Protein AF-A0A661QIG9-F1 (afdb_monomer_lite)

Secondary structure (DSSP, 8-state):
-GGGT--HHHHHHHHT--HHHHHHHHHHHHTS-HHHHHHHHHHHHHHHHHTTT--EEEEEEEEEETTEEEEEEEETTS-EEEEEESS--HHHHHHHHGGGGGG-GGGGGGEEEEEES-HHHHHHHHHH-TT-EEEEE--STTTTTEEEEEEEETTEEEEEEEETTTTS-GGG-SHHHH---TTTTTS-TTEEEEEES----GGGS-HHHHHHHHHHHHHHHHTGGGHHHHHHHHHHHHHTT-S-TT--HHHHHHHHHHHHHHHHHHH-GGGHHHHHHHHHHHHHHHTT---TTS-HHHHHHHHHHHHH---SS--HHHHHHHHHHHHHHHHHHHHHHHTSHHHHHHHHHHSS-------------EEEEEEE--TTTTTT-HHHHHHHHHHHHHHTTS--STHHHHHHHHHHHHHHHHGGGS-S-HHHHHHHHHSS---TTSHHHHHHHHHHTS--S-------------S--------PPTT-EEEEEEE-TTS-EEEEEEEEEEEEESSSSGGGEEEEEEEEE-TT--TT--EEEEEEEEEEGGGTTTS---------

Structure (mmCIF, N/CA/C/O backbone):
data_AF-A0A661QIG9-F1
#
_entry.id   AF-A0A661QIG9-F1
#
loop_
_atom_site.group_PDB
_atom_site.id
_atom_site.type_symbol
_atom_site.label_atom_id
_atom_site.label_alt_id
_atom_site.label_comp_id
_atom_site.label_asym_id
_atom_site.label_entity_id
_atom_site.label_seq_id
_atom_site.pdbx_PDB_ins_code
_atom_site.Cartn_x
_atom_site.Cartn_y
_atom_site.Cartn_z
_atom_site.occupancy
_atom_site.B_iso_or_equiv
_atom_site.auth_seq_id
_atom_site.auth_comp_id
_atom_site.auth_asym_id
_atom_site.auth_atom_id
_atom_site.pdbx_PDB_model_num
ATOM 1 N N . MET A 1 1 ? -35.397 -13.927 0.229 1.00 43.00 1 MET A N 1
ATOM 2 C CA . MET A 1 1 ? -34.950 -14.385 -1.111 1.00 43.00 1 MET A CA 1
ATOM 3 C C . MET A 1 1 ? -33.594 -13.806 -1.533 1.00 43.00 1 MET A C 1
ATOM 5 O O . MET A 1 1 ? -32.672 -14.593 -1.693 1.00 43.00 1 MET A O 1
ATOM 9 N N . PHE A 1 2 ? -33.398 -12.478 -1.612 1.00 46.72 2 PHE A N 1
ATOM 10 C CA . PHE A 1 2 ? -32.067 -11.880 -1.888 1.00 46.72 2 PHE A CA 1
ATOM 11 C C . PHE A 1 2 ? -30.979 -12.304 -0.884 1.00 46.72 2 PHE A C 1
ATOM 13 O O . PHE A 1 2 ? -29.844 -12.580 -1.263 1.00 46.72 2 PHE A O 1
ATOM 20 N N . ARG A 1 3 ? -31.349 -12.453 0.397 1.00 47.19 3 ARG A N 1
ATOM 21 C CA . ARG A 1 3 ? -30.471 -12.977 1.463 1.00 47.19 3 ARG A CA 1
ATOM 22 C C . ARG A 1 3 ? -29.937 -14.394 1.192 1.00 47.19 3 ARG A C 1
ATOM 24 O O . ARG A 1 3 ? -28.877 -14.739 1.695 1.00 47.19 3 ARG A O 1
ATOM 31 N N . HIS A 1 4 ? -30.625 -15.178 0.360 1.00 48.75 4 HIS A N 1
ATOM 32 C CA . HIS A 1 4 ? -30.229 -16.534 -0.037 1.00 48.75 4 HIS A CA 1
ATOM 33 C C . HIS A 1 4 ? -29.558 -16.574 -1.418 1.00 48.75 4 HIS A C 1
ATOM 35 O O . HIS A 1 4 ? -29.432 -17.638 -2.012 1.00 48.75 4 HIS A O 1
ATOM 41 N N . SER A 1 5 ? -29.110 -15.424 -1.937 1.00 50.31 5 SER A N 1
ATOM 42 C CA . SER A 1 5 ? -28.414 -15.308 -3.229 1.00 50.31 5 SER A CA 1
ATOM 43 C C . SER A 1 5 ? -29.243 -15.745 -4.446 1.00 50.31 5 SER A C 1
ATOM 45 O O . SER A 1 5 ? -28.689 -16.115 -5.480 1.00 50.31 5 SER A O 1
ATOM 47 N N . ILE A 1 6 ? -30.574 -15.679 -4.348 1.00 49.91 6 ILE A N 1
ATOM 48 C CA . ILE A 1 6 ? -31.461 -15.849 -5.504 1.00 49.91 6 ILE A CA 1
ATOM 49 C C . ILE A 1 6 ? 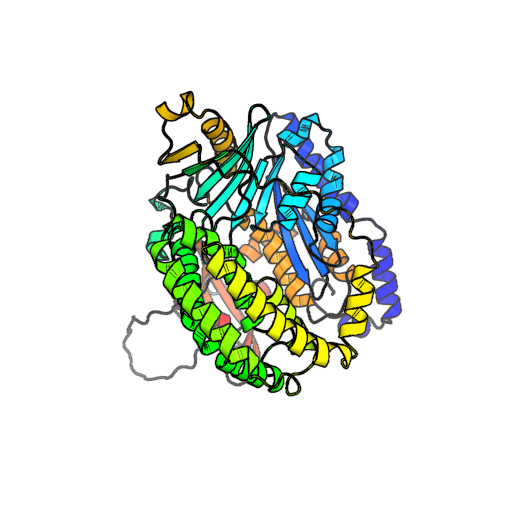-31.343 -14.585 -6.367 1.00 49.91 6 ILE A C 1
ATOM 51 O O . ILE A 1 6 ? -31.489 -13.475 -5.859 1.00 49.91 6 ILE A O 1
ATOM 55 N N . SER A 1 7 ? -31.056 -14.745 -7.660 1.00 56.81 7 SER A N 1
ATOM 56 C CA . SER A 1 7 ? -30.891 -13.621 -8.594 1.00 56.81 7 SER A CA 1
ATOM 57 C C . SER A 1 7 ? -32.185 -12.815 -8.761 1.00 56.81 7 SER A C 1
ATOM 59 O O . SER A 1 7 ? -33.271 -13.360 -8.563 1.00 56.81 7 SER A O 1
ATOM 61 N N . LYS A 1 8 ? -32.104 -11.551 -9.220 1.00 56.03 8 LYS A N 1
ATOM 62 C CA . LYS A 1 8 ? -33.297 -10.763 -9.616 1.00 56.03 8 LYS A CA 1
ATOM 63 C C . LYS A 1 8 ? -34.217 -11.573 -10.523 1.00 56.03 8 LYS A C 1
ATOM 65 O O . LYS A 1 8 ? -35.417 -11.622 -10.286 1.00 56.03 8 LYS A O 1
ATOM 70 N N . SER A 1 9 ? -33.620 -12.249 -11.511 1.00 57.47 9 SER A N 1
ATOM 71 C CA . SER A 1 9 ? -34.275 -13.184 -12.431 1.00 57.47 9 SER A CA 1
ATOM 72 C C . SER A 1 9 ? -35.039 -14.300 -11.720 1.00 57.47 9 SER A C 1
ATOM 74 O O . SER A 1 9 ? -36.144 -14.625 -12.129 1.00 57.47 9 SER A O 1
ATOM 76 N N . GLY A 1 10 ? -34.477 -14.879 -10.660 1.00 55.62 10 GLY A N 1
ATOM 77 C CA . GLY A 1 10 ? -35.162 -15.893 -9.859 1.00 55.62 10 GLY A CA 1
ATOM 78 C C . GLY A 1 10 ? -36.260 -15.306 -8.974 1.00 55.62 10 GLY A C 1
ATOM 79 O O . GLY A 1 10 ? -37.331 -15.885 -8.875 1.00 55.62 10 GLY A O 1
ATOM 80 N N . ILE A 1 11 ? -36.027 -14.142 -8.368 1.00 54.44 11 ILE A N 1
ATOM 81 C CA . ILE A 1 11 ? -36.968 -13.517 -7.428 1.00 54.44 11 ILE A CA 1
ATOM 82 C C . ILE A 1 11 ? -38.207 -13.000 -8.140 1.00 54.44 11 ILE A C 1
ATOM 84 O O . ILE A 1 11 ? -39.312 -13.279 -7.696 1.00 54.44 11 ILE A O 1
ATOM 88 N N . HIS A 1 12 ? -38.037 -12.290 -9.254 1.00 58.84 12 HIS A N 1
ATOM 89 C CA . HIS A 1 12 ? -39.178 -11.766 -9.997 1.00 58.84 12 HIS A CA 1
ATOM 90 C C . HIS A 1 12 ? -40.031 -12.914 -10.573 1.00 58.84 12 HIS A C 1
ATOM 92 O O . HIS A 1 12 ? -41.251 -12.827 -10.567 1.00 58.84 12 HIS A O 1
ATOM 98 N N . LYS A 1 13 ? -39.403 -14.030 -10.987 1.00 59.31 13 LYS A N 1
ATOM 99 C CA . LYS A 1 13 ? -40.112 -15.248 -11.418 1.00 59.31 13 LYS A CA 1
ATOM 100 C C . LYS A 1 13 ? -40.852 -15.938 -10.271 1.00 59.31 13 LYS A C 1
ATOM 102 O O . LYS A 1 13 ? -41.989 -16.339 -10.451 1.00 59.31 13 LYS A O 1
ATOM 107 N N . LEU A 1 14 ? -40.214 -16.073 -9.108 1.00 57.28 14 LEU A N 1
ATOM 108 C CA . LEU A 1 14 ? -40.800 -16.731 -7.934 1.00 57.28 14 LEU A CA 1
ATOM 109 C C . LEU A 1 14 ? -41.939 -15.928 -7.299 1.00 57.28 14 LEU A C 1
ATOM 111 O O . LEU A 1 14 ? -42.839 -16.518 -6.720 1.00 57.28 14 LEU A O 1
ATOM 115 N N . LEU A 1 15 ? -41.877 -14.600 -7.374 1.00 62.09 15 LEU A N 1
ATOM 116 C CA . LEU A 1 15 ? -42.879 -13.709 -6.790 1.00 62.09 15 LEU A CA 1
ATOM 117 C C . LEU A 1 15 ? -43.939 -13.247 -7.798 1.00 62.09 15 LEU A C 1
ATOM 119 O O . LEU A 1 15 ? -44.836 -12.510 -7.413 1.00 62.09 15 LEU A O 1
ATOM 123 N N . GLY A 1 16 ? -43.814 -13.607 -9.080 1.00 72.50 16 GLY A N 1
ATOM 124 C CA . GLY A 1 16 ? -44.724 -13.139 -10.132 1.00 72.50 16 GLY A CA 1
ATOM 125 C C . GLY A 1 16 ? -44.699 -11.622 -10.370 1.00 72.50 16 GLY A C 1
ATOM 126 O O . GLY A 1 16 ? -45.599 -11.096 -11.011 1.00 72.50 16 GLY A O 1
ATOM 127 N N . VAL A 1 17 ? -43.684 -10.908 -9.870 1.00 68.69 17 VAL A N 1
ATOM 128 C CA . VAL A 1 17 ? -43.555 -9.447 -10.016 1.00 68.69 17 VAL A CA 1
ATOM 129 C C . VAL A 1 17 ? -42.662 -9.089 -11.196 1.00 68.69 17 VAL A C 1
ATOM 131 O O . VAL A 1 17 ? -41.747 -9.836 -11.564 1.00 68.69 17 VAL A O 1
ATOM 134 N N . SER A 1 18 ? -42.860 -7.911 -11.782 1.00 75.00 18 SER A N 1
ATOM 135 C CA . SER A 1 18 ? -41.965 -7.425 -12.829 1.00 75.00 18 SER A CA 1
ATOM 136 C C . SER A 1 18 ? -40.580 -7.071 -12.262 1.00 75.00 18 SER A C 1
ATOM 138 O O . SER A 1 18 ? -40.403 -6.679 -11.103 1.00 75.00 18 SER A O 1
ATOM 140 N N . ARG A 1 19 ? -39.543 -7.150 -13.109 1.00 64.94 19 ARG A N 1
ATOM 141 C CA . ARG A 1 19 ? -38.186 -6.691 -12.741 1.00 64.94 19 ARG A CA 1
ATOM 142 C C . ARG A 1 19 ? -38.157 -5.207 -12.371 1.00 64.94 19 ARG A C 1
ATOM 144 O O . ARG A 1 19 ? -37.311 -4.796 -11.576 1.00 64.94 19 ARG A O 1
ATOM 151 N N . TRP A 1 20 ? -39.046 -4.414 -12.966 1.00 71.56 20 TRP A N 1
ATOM 152 C CA . TRP A 1 20 ? -39.152 -2.983 -12.717 1.00 71.56 20 TRP A CA 1
ATOM 153 C C . TRP A 1 20 ? -39.748 -2.695 -11.335 1.00 71.56 20 TRP A C 1
ATOM 155 O O . TRP A 1 20 ? -39.158 -1.922 -10.583 1.00 71.56 20 TRP A O 1
ATOM 165 N N . GLU A 1 21 ? -40.822 -3.385 -10.943 1.00 69.31 21 GLU A N 1
ATOM 166 C CA . GLU A 1 21 ? -41.410 -3.271 -9.599 1.00 69.31 21 GLU A CA 1
ATOM 167 C C . GLU A 1 21 ? -40.427 -3.703 -8.515 1.00 69.31 21 GLU A C 1
ATOM 169 O O . GLU A 1 21 ? -40.241 -2.990 -7.527 1.00 69.31 21 GLU A O 1
ATOM 174 N N . LEU A 1 22 ? -39.715 -4.813 -8.739 1.00 63.97 22 LEU A N 1
ATOM 175 C CA . LEU A 1 22 ? -38.672 -5.282 -7.829 1.00 63.97 22 LEU A CA 1
ATOM 176 C C . LEU A 1 22 ? -37.559 -4.235 -7.661 1.00 63.97 22 LEU A C 1
ATOM 178 O O . LEU A 1 22 ? -37.091 -3.987 -6.550 1.00 63.97 22 LEU A O 1
ATOM 182 N N . LYS A 1 23 ? -37.151 -3.577 -8.753 1.00 66.00 23 LYS A N 1
ATOM 183 C CA . LYS A 1 23 ? -36.158 -2.493 -8.723 1.00 66.00 23 LYS A CA 1
ATOM 184 C C . LYS A 1 23 ? -36.689 -1.250 -8.000 1.00 66.00 23 LYS A C 1
ATOM 186 O O . LYS A 1 23 ? -35.959 -0.662 -7.205 1.00 66.00 23 LYS A O 1
ATOM 191 N N . ARG A 1 24 ? -37.945 -0.859 -8.240 1.00 67.75 24 ARG A N 1
ATOM 192 C CA . ARG A 1 24 ? -38.603 0.278 -7.573 1.00 67.75 24 ARG A CA 1
ATOM 193 C C . ARG A 1 24 ? -38.705 0.052 -6.063 1.00 67.75 24 ARG A C 1
ATOM 195 O O . ARG A 1 24 ? -38.361 0.945 -5.295 1.00 67.75 24 ARG A O 1
ATOM 202 N N . PHE A 1 25 ? -39.083 -1.156 -5.646 1.00 67.25 25 PHE A N 1
ATOM 203 C CA . PHE A 1 25 ? -39.135 -1.564 -4.241 1.00 67.25 25 PHE A CA 1
ATOM 204 C C . PHE A 1 25 ? -37.760 -1.477 -3.561 1.00 67.25 25 PHE A C 1
ATOM 206 O O . PHE A 1 25 ? -37.626 -0.843 -2.515 1.00 67.25 25 PHE A O 1
ATOM 213 N N . LEU A 1 26 ? -36.714 -2.037 -4.182 1.00 61.88 26 LEU A N 1
ATOM 214 C CA . LEU A 1 26 ? -35.347 -1.966 -3.649 1.00 61.88 26 LEU A CA 1
ATOM 215 C C . LEU A 1 26 ? -34.849 -0.517 -3.511 1.00 61.88 26 LEU A C 1
ATOM 217 O O . LEU A 1 26 ? -34.222 -0.178 -2.508 1.00 61.88 26 LEU A O 1
ATOM 221 N N . ARG A 1 27 ? -35.173 0.354 -4.477 1.00 61.28 27 ARG A N 1
ATOM 222 C CA . ARG A 1 27 ? -34.855 1.790 -4.409 1.00 61.28 27 ARG A CA 1
ATOM 223 C C . ARG A 1 27 ? -35.575 2.505 -3.266 1.00 61.28 27 ARG A C 1
ATOM 225 O O . ARG A 1 27 ? -34.949 3.314 -2.589 1.00 61.28 27 ARG A O 1
ATOM 232 N N . GLY A 1 28 ? -36.845 2.185 -3.016 1.00 59.16 28 GLY A N 1
ATOM 233 C CA . GLY A 1 28 ? -37.609 2.756 -1.899 1.00 59.16 28 GLY A CA 1
ATOM 234 C C . GLY A 1 28 ? -37.033 2.396 -0.524 1.00 59.16 28 GLY A C 1
ATOM 235 O O . GLY A 1 28 ? -37.058 3.210 0.394 1.00 59.16 28 GLY A O 1
ATOM 236 N N . ILE A 1 29 ? -36.435 1.208 -0.383 1.00 54.78 29 ILE A N 1
ATOM 237 C CA . ILE A 1 29 ? -35.739 0.802 0.850 1.00 54.78 29 ILE A CA 1
ATOM 238 C C . ILE A 1 29 ? -34.394 1.522 0.989 1.00 54.78 29 ILE A C 1
ATOM 240 O O . ILE A 1 29 ? -34.042 1.957 2.084 1.00 54.78 29 ILE A O 1
ATOM 244 N N . TYR A 1 30 ? -33.663 1.692 -0.116 1.00 53.19 30 TYR A N 1
ATOM 245 C CA . TYR A 1 30 ? -32.381 2.400 -0.142 1.00 53.19 30 TYR A CA 1
ATOM 246 C C . TYR A 1 30 ? -32.496 3.873 0.292 1.00 53.19 30 TYR A C 1
ATOM 248 O O . TYR A 1 30 ? -31.574 4.407 0.905 1.00 53.19 30 TYR A O 1
ATOM 256 N N . GLN A 1 31 ? -33.645 4.518 0.051 1.00 47.72 31 GLN A N 1
ATOM 257 C CA . GLN A 1 31 ? -33.903 5.896 0.491 1.00 47.72 31 GLN A CA 1
ATOM 258 C C . GLN A 1 31 ? -33.915 6.066 2.025 1.00 47.72 31 GLN A C 1
ATOM 260 O O . GLN A 1 31 ? -33.670 7.169 2.515 1.00 47.72 31 GLN A O 1
ATOM 265 N N . LYS A 1 32 ? -34.102 4.995 2.813 1.00 51.22 32 LYS A N 1
ATOM 266 C CA . LYS A 1 32 ? -33.942 5.030 4.279 1.00 51.22 32 LYS A CA 1
ATOM 267 C C . LYS A 1 32 ? -32.466 4.846 4.651 1.00 51.22 32 LYS A C 1
ATOM 269 O O . LYS A 1 32 ? -32.061 3.753 5.021 1.00 51.22 32 LYS A O 1
ATOM 274 N N . ASN A 1 33 ? -31.686 5.923 4.522 1.00 68.62 33 ASN A N 1
ATOM 275 C CA . ASN A 1 33 ? -30.217 6.033 4.612 1.00 68.62 33 ASN A CA 1
ATOM 276 C C . ASN A 1 33 ? -29.530 5.092 5.649 1.00 68.62 33 ASN A C 1
ATOM 278 O O . ASN A 1 33 ? -29.253 5.502 6.784 1.00 68.62 33 ASN A O 1
ATOM 282 N N . PRO A 1 34 ? -29.206 3.833 5.279 1.00 66.88 34 PRO A N 1
ATOM 283 C CA . PRO A 1 34 ? -28.671 2.833 6.208 1.00 66.88 34 PRO A CA 1
ATOM 284 C C . PRO A 1 34 ? -27.272 3.223 6.680 1.00 66.88 34 PRO A C 1
ATOM 286 O O . PRO A 1 34 ? -26.912 3.026 7.838 1.00 66.88 34 PRO A O 1
ATOM 289 N N . GLN A 1 35 ? -26.512 3.855 5.786 1.00 71.75 35 GLN A N 1
ATOM 290 C CA . GLN A 1 35 ? -25.168 4.350 6.031 1.00 71.75 35 GLN A CA 1
ATOM 291 C C . GLN A 1 35 ? -25.153 5.409 7.139 1.00 71.75 35 GLN A C 1
ATOM 293 O O . GLN A 1 35 ? -24.354 5.308 8.064 1.00 71.75 35 GLN A O 1
ATOM 298 N N . ALA A 1 36 ? -26.074 6.380 7.120 1.00 79.31 36 ALA A N 1
ATOM 299 C CA . ALA A 1 36 ? -26.178 7.368 8.197 1.00 79.31 36 ALA A CA 1
ATOM 300 C C . ALA A 1 36 ? -26.477 6.713 9.558 1.00 79.31 36 ALA A C 1
ATOM 302 O O . ALA A 1 36 ? -25.881 7.089 10.570 1.00 79.31 36 ALA A O 1
ATOM 303 N N . LYS A 1 37 ? -27.344 5.688 9.591 1.00 77.69 37 LYS A N 1
ATOM 304 C CA . LYS A 1 37 ? -27.629 4.917 10.815 1.00 77.69 37 LYS A CA 1
ATOM 305 C C . LYS A 1 37 ? -26.385 4.163 11.308 1.00 77.69 37 LYS A C 1
ATOM 307 O O . LYS A 1 37 ? -26.087 4.210 12.501 1.00 77.69 37 LYS A O 1
ATOM 312 N N . MET A 1 38 ? -25.644 3.509 10.409 1.00 78.06 38 MET A N 1
ATOM 313 C CA . MET A 1 38 ? -24.387 2.812 10.728 1.00 78.06 38 MET A CA 1
ATOM 314 C C . MET A 1 38 ? -23.326 3.780 11.262 1.00 78.06 38 MET A C 1
ATOM 316 O O . MET A 1 38 ? -22.736 3.532 12.312 1.00 78.06 38 MET A O 1
ATOM 320 N N . ASN A 1 39 ? -23.154 4.925 10.603 1.00 84.94 39 ASN A N 1
ATOM 321 C CA . ASN A 1 39 ? -22.232 5.977 11.024 1.00 84.94 39 ASN A CA 1
ATOM 322 C C . ASN A 1 39 ? -22.581 6.511 12.412 1.00 84.94 39 ASN A C 1
ATOM 324 O O . ASN A 1 39 ? -21.701 6.629 13.259 1.00 84.94 39 ASN A O 1
ATOM 328 N N . LYS A 1 40 ? -23.867 6.767 12.687 1.00 86.56 40 LYS A N 1
ATOM 329 C CA . LYS A 1 40 ? -24.326 7.205 14.013 1.00 86.56 40 LYS A CA 1
ATOM 330 C C . LYS A 1 40 ? -24.008 6.168 15.096 1.00 86.56 40 LYS A C 1
ATOM 332 O O . LYS A 1 40 ? -23.587 6.552 16.186 1.00 86.56 40 LYS A O 1
ATOM 337 N N . LYS A 1 41 ? -24.169 4.867 14.805 1.00 83.06 41 LYS A N 1
ATOM 338 C CA . LYS A 1 41 ? -23.777 3.784 15.726 1.00 83.06 41 LYS A CA 1
ATOM 339 C C . LYS A 1 41 ? -22.266 3.788 15.980 1.00 83.06 41 LYS A C 1
ATOM 341 O O . LYS A 1 41 ? -21.870 3.784 17.142 1.00 83.06 41 LYS A O 1
ATOM 346 N N . ILE A 1 42 ? -21.442 3.866 14.929 1.00 86.12 42 ILE A N 1
ATOM 347 C CA . ILE A 1 42 ? -19.981 3.973 15.071 1.00 86.12 42 ILE A CA 1
ATOM 348 C C . ILE A 1 42 ? -19.612 5.172 15.944 1.00 86.12 42 ILE A C 1
ATOM 350 O O . ILE A 1 42 ? -18.905 5.008 16.931 1.00 86.12 42 ILE A O 1
ATOM 354 N N . LEU A 1 43 ? -20.126 6.363 15.630 1.00 91.12 43 LEU A N 1
ATOM 355 C CA . LEU A 1 43 ? -19.813 7.579 16.380 1.00 91.12 43 LEU A CA 1
ATOM 356 C C . LEU A 1 43 ? -20.186 7.452 17.860 1.00 91.12 43 LEU A C 1
ATOM 358 O O . LEU A 1 43 ? -19.431 7.909 18.712 1.00 91.12 43 LEU A O 1
ATOM 362 N N . LYS A 1 44 ? -21.313 6.803 18.181 1.00 89.56 44 LYS A N 1
ATOM 363 C CA . LYS A 1 44 ? -21.711 6.540 19.571 1.00 89.56 44 LYS A CA 1
ATOM 364 C C . LYS A 1 44 ? -20.694 5.649 20.295 1.00 89.56 44 LYS A C 1
ATOM 366 O O . LYS A 1 44 ? -20.325 5.965 21.424 1.00 89.56 44 LYS A O 1
ATOM 371 N N . VAL A 1 45 ? -20.232 4.573 19.654 1.00 87.56 45 VAL A N 1
ATOM 372 C CA . VAL A 1 45 ? -19.213 3.672 20.224 1.00 87.56 45 VAL A CA 1
ATOM 373 C C . VAL A 1 45 ? -17.896 4.416 20.432 1.00 87.56 45 VAL A C 1
ATOM 375 O O . VAL A 1 45 ? -17.357 4.397 21.535 1.00 87.56 45 VAL A O 1
ATOM 378 N N . ILE A 1 46 ? -17.424 5.138 19.413 1.00 91.12 46 ILE A N 1
ATOM 379 C CA . ILE A 1 46 ? -16.181 5.915 19.481 1.00 91.12 46 ILE A CA 1
ATOM 380 C C . ILE A 1 46 ? -16.234 6.919 20.636 1.00 91.12 46 ILE A C 1
ATOM 382 O O . ILE A 1 46 ? -15.356 6.903 21.497 1.00 91.12 46 ILE A O 1
ATOM 386 N N . LYS A 1 47 ? -17.294 7.736 20.708 1.00 90.88 47 LYS A N 1
ATOM 387 C CA . LYS A 1 47 ? -17.475 8.724 21.782 1.00 90.88 47 LYS A CA 1
ATOM 388 C C . LYS A 1 47 ? -17.483 8.072 23.164 1.00 90.88 47 LYS A C 1
ATOM 390 O O . LYS A 1 47 ? -16.861 8.594 24.081 1.00 90.88 47 LYS A O 1
ATOM 395 N N . SER A 1 48 ? -18.126 6.911 23.305 1.00 90.12 48 SER A N 1
ATOM 396 C CA . SER A 1 48 ? -18.155 6.170 24.572 1.00 90.12 48 SER A CA 1
ATOM 397 C C . SER A 1 48 ? -16.793 5.606 24.989 1.00 90.12 48 SER A C 1
ATOM 399 O O . SER A 1 48 ? -16.557 5.440 26.185 1.00 90.12 48 SER A O 1
ATOM 401 N N . ILE A 1 49 ? -15.925 5.242 24.043 1.00 88.75 49 ILE A N 1
ATOM 402 C CA . ILE A 1 49 ? -14.570 4.763 24.349 1.00 88.75 49 ILE A CA 1
ATOM 403 C C . ILE A 1 49 ? -13.676 5.957 24.704 1.00 88.75 49 ILE A C 1
ATOM 405 O O . ILE A 1 49 ? -12.964 5.927 25.709 1.00 88.75 49 ILE A O 1
ATOM 409 N N . MET A 1 50 ? -13.760 7.029 23.918 1.00 90.06 50 MET A N 1
ATOM 410 C CA . MET A 1 50 ? -12.934 8.225 24.080 1.00 90.06 50 MET A CA 1
ATOM 411 C C . MET A 1 50 ? -13.258 9.024 25.342 1.00 90.06 50 MET A C 1
ATOM 413 O O . MET A 1 50 ? -12.333 9.564 25.951 1.00 90.06 50 MET A O 1
ATOM 417 N N . SER A 1 51 ? -14.522 9.052 25.785 1.00 89.25 51 SER A N 1
ATOM 418 C CA . SER A 1 51 ? -14.913 9.693 27.050 1.00 89.25 51 SER A CA 1
ATOM 419 C C . SER A 1 51 ? -14.240 9.066 28.274 1.00 89.25 51 SER A C 1
ATOM 421 O O . SER A 1 51 ? -14.152 9.696 29.320 1.00 89.25 51 SER A O 1
ATOM 423 N N . ARG A 1 52 ? -13.713 7.842 28.140 1.00 89.25 52 ARG A N 1
ATOM 424 C CA . ARG A 1 52 ? -12.953 7.131 29.178 1.00 89.25 52 ARG A CA 1
ATOM 425 C C . ARG A 1 52 ? -11.439 7.323 29.054 1.00 89.25 52 ARG A C 1
ATOM 427 O O . ARG A 1 52 ? -10.686 6.545 29.631 1.00 89.25 52 ARG A O 1
ATOM 434 N N . GLY A 1 53 ? -10.975 8.271 28.239 1.00 87.94 53 GLY A N 1
ATOM 435 C CA . GLY A 1 53 ? -9.541 8.502 28.049 1.00 87.94 53 GLY A CA 1
ATOM 436 C C . GLY A 1 53 ? -8.843 7.507 27.112 1.00 87.94 53 GLY A C 1
ATOM 437 O O . GLY A 1 53 ? -7.617 7.501 27.046 1.00 87.94 53 GLY A O 1
ATOM 438 N N . LYS A 1 54 ? -9.582 6.627 26.421 1.00 91.00 54 LYS A N 1
ATOM 439 C CA . LYS A 1 54 ? -9.003 5.494 25.677 1.00 91.00 54 LYS A CA 1
ATOM 440 C C . LYS A 1 54 ? -8.822 5.790 24.185 1.00 91.00 54 LYS A C 1
ATOM 442 O O . LYS A 1 54 ? -9.589 6.547 23.592 1.00 91.00 54 LYS A O 1
ATOM 447 N N . TYR A 1 55 ? -7.832 5.127 23.586 1.00 92.62 55 TYR A N 1
ATOM 448 C CA . TYR A 1 55 ? -7.629 5.087 22.137 1.00 92.62 55 TYR A CA 1
ATOM 449 C C . TYR A 1 55 ? -8.673 4.200 21.457 1.00 92.62 55 TYR A C 1
ATOM 451 O O . TYR A 1 55 ? -9.190 3.244 22.044 1.00 92.62 55 TYR A O 1
ATOM 459 N N . VAL A 1 56 ? -8.936 4.495 20.189 1.00 92.50 56 VAL A N 1
ATOM 460 C CA . VAL A 1 56 ? -9.908 3.783 19.363 1.00 92.50 56 VAL A CA 1
ATOM 461 C C . VAL A 1 56 ? -9.220 3.259 18.112 1.00 92.50 56 VAL A C 1
ATOM 463 O O . VAL A 1 56 ? -8.680 4.033 17.327 1.00 92.50 56 VAL A O 1
ATOM 466 N N . LEU A 1 57 ? -9.283 1.947 17.907 1.00 92.50 57 LEU A N 1
ATOM 467 C CA . LEU A 1 57 ? -8.783 1.281 16.713 1.00 92.50 57 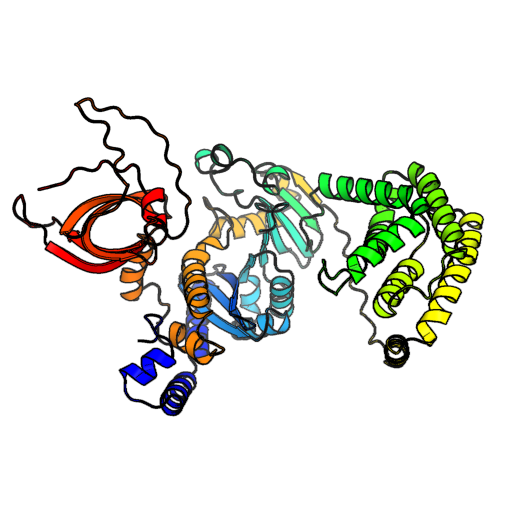LEU A CA 1
ATOM 468 C C . LEU A 1 57 ? -9.881 1.248 15.642 1.00 92.50 57 LEU A C 1
ATOM 470 O O . LEU A 1 57 ? -10.920 0.609 15.817 1.00 92.50 57 LEU A O 1
ATOM 474 N N . VAL A 1 58 ? -9.630 1.913 14.518 1.00 93.69 58 VAL A N 1
ATOM 475 C CA . VAL A 1 58 ? -10.499 1.967 13.342 1.00 93.69 58 VAL A CA 1
ATOM 476 C C . VAL A 1 58 ? -9.853 1.171 12.214 1.00 93.69 58 VAL A C 1
ATOM 478 O O . VAL A 1 58 ? -8.908 1.621 11.569 1.00 93.69 58 VAL A O 1
ATOM 481 N N . ALA A 1 59 ? -10.366 -0.023 11.949 1.00 91.69 59 ALA A N 1
ATOM 482 C CA . ALA A 1 59 ? -9.900 -0.835 10.839 1.00 91.69 59 ALA A CA 1
ATOM 483 C C . ALA A 1 59 ? -10.599 -0.430 9.535 1.00 91.69 59 ALA A C 1
ATOM 485 O O . ALA A 1 59 ? -11.828 -0.304 9.502 1.00 91.69 59 ALA A O 1
ATOM 486 N N . VAL A 1 60 ? -9.820 -0.265 8.467 1.00 91.69 60 VAL A N 1
ATOM 487 C CA . VAL A 1 60 ? -10.289 0.096 7.128 1.00 91.69 60 VAL A CA 1
ATOM 488 C C . VAL A 1 60 ? -9.780 -0.931 6.126 1.00 91.69 60 VAL A C 1
ATOM 490 O O . VAL A 1 60 ? -8.581 -1.178 6.031 1.00 91.69 60 VAL A O 1
ATOM 493 N N . ASP A 1 61 ? -10.698 -1.504 5.358 1.00 87.06 61 ASP A N 1
ATOM 494 C CA . ASP A 1 61 ? -10.400 -2.484 4.313 1.00 87.06 61 ASP A CA 1
ATOM 495 C C . ASP A 1 61 ? -11.276 -2.209 3.090 1.00 87.06 61 ASP A C 1
ATOM 497 O O . ASP A 1 61 ? -12.343 -1.594 3.189 1.00 87.06 61 ASP A O 1
ATOM 501 N N . THR A 1 62 ? -10.849 -2.694 1.932 1.00 84.31 62 THR A N 1
ATOM 502 C CA . THR A 1 62 ? -11.611 -2.595 0.696 1.00 84.31 62 THR A CA 1
ATOM 503 C C . THR A 1 62 ? -11.767 -3.964 0.056 1.00 84.31 62 THR A C 1
ATOM 505 O O . THR A 1 62 ? -10.824 -4.735 -0.106 1.00 84.31 62 THR A O 1
ATOM 508 N N . THR A 1 63 ? -12.973 -4.255 -0.421 1.00 78.62 63 THR A N 1
ATOM 509 C CA . THR A 1 63 ? -13.203 -5.369 -1.342 1.00 78.62 63 THR A CA 1
ATOM 510 C C . THR A 1 63 ? -13.854 -4.911 -2.636 1.00 78.62 63 THR A C 1
ATOM 512 O O . THR A 1 63 ? -14.336 -3.789 -2.740 1.00 78.62 63 THR A O 1
ATOM 515 N N . PHE A 1 64 ? -13.849 -5.773 -3.652 1.00 75.12 64 PHE A N 1
ATOM 516 C CA . PHE A 1 64 ? -14.252 -5.413 -5.005 1.00 75.12 64 PHE A CA 1
ATOM 517 C C . PHE A 1 64 ? -15.322 -6.345 -5.564 1.00 75.12 64 PHE A C 1
ATOM 519 O O . PHE A 1 64 ? -15.237 -7.581 -5.484 1.00 75.12 64 PHE A O 1
ATOM 526 N N . PHE A 1 65 ? -16.291 -5.704 -6.209 1.00 66.06 65 PHE A N 1
ATOM 527 C CA . PHE A 1 65 ? -17.415 -6.292 -6.904 1.00 66.06 65 PHE A CA 1
ATOM 528 C C . PHE A 1 65 ? -17.539 -5.738 -8.324 1.00 66.06 65 PHE A C 1
ATOM 530 O O . PHE A 1 65 ? -18.023 -4.624 -8.518 1.00 66.06 65 PHE A O 1
ATOM 537 N N . GLY A 1 66 ? -17.115 -6.494 -9.337 1.00 68.31 66 GLY A N 1
ATOM 538 C CA . GLY A 1 66 ? -17.054 -5.947 -10.693 1.00 68.31 66 GLY A CA 1
ATOM 539 C C . GLY A 1 66 ? -16.151 -4.711 -10.714 1.00 68.31 66 GLY A C 1
ATOM 540 O O . GLY A 1 66 ? -14.950 -4.833 -10.492 1.00 68.31 66 GLY A O 1
ATOM 541 N N . ARG A 1 67 ? -16.731 -3.528 -10.951 1.00 67.94 67 ARG A N 1
ATOM 542 C CA . ARG A 1 67 ? -16.017 -2.241 -10.865 1.00 67.94 67 ARG A CA 1
ATOM 543 C C . ARG A 1 67 ? -16.182 -1.540 -9.513 1.00 67.94 67 ARG A C 1
ATOM 545 O O . ARG A 1 67 ? -15.344 -0.721 -9.178 1.00 67.94 67 ARG A O 1
ATOM 552 N N . THR A 1 68 ? -17.192 -1.883 -8.720 1.00 71.00 68 THR A N 1
ATOM 553 C CA . THR A 1 68 ? -17.497 -1.211 -7.453 1.00 71.00 68 THR A CA 1
ATOM 554 C C . THR A 1 68 ? -16.541 -1.664 -6.346 1.00 71.00 68 THR A C 1
ATOM 556 O O . THR A 1 68 ? -16.368 -2.858 -6.091 1.00 71.00 68 THR A O 1
ATOM 559 N N . ALA A 1 69 ? -15.934 -0.701 -5.663 1.00 80.38 69 ALA A N 1
ATOM 560 C CA . ALA A 1 69 ? -15.242 -0.868 -4.398 1.00 80.38 69 ALA A CA 1
ATOM 561 C C . ALA A 1 69 ? -16.236 -0.781 -3.232 1.00 80.38 69 ALA A C 1
ATOM 563 O O . ALA A 1 69 ? -17.060 0.130 -3.159 1.00 80.38 69 ALA A O 1
ATOM 564 N N . VAL A 1 70 ? -16.124 -1.725 -2.308 1.00 79.81 70 VAL A N 1
ATOM 565 C CA . VAL A 1 70 ? -16.835 -1.758 -1.034 1.00 79.81 70 VAL A CA 1
ATOM 566 C C . VAL A 1 70 ? -15.811 -1.444 0.048 1.00 79.81 70 VAL A C 1
ATOM 568 O O . VAL A 1 70 ? -14.970 -2.286 0.359 1.00 79.81 70 VAL A O 1
ATOM 571 N N . ILE A 1 71 ? -15.861 -0.227 0.578 1.00 84.62 71 ILE A N 1
ATOM 572 C CA . ILE A 1 71 ? -14.984 0.250 1.648 1.00 84.62 71 ILE A CA 1
ATOM 573 C C . ILE A 1 71 ? -15.658 -0.082 2.975 1.00 84.62 71 ILE A C 1
ATOM 575 O O . ILE A 1 71 ? -16.812 0.283 3.209 1.00 84.62 71 ILE A O 1
ATOM 579 N N . LEU A 1 72 ? -14.944 -0.794 3.832 1.00 84.12 72 LEU A N 1
ATOM 580 C CA . LEU A 1 72 ? -15.430 -1.301 5.102 1.00 84.12 72 LEU A CA 1
ATOM 581 C C . LEU A 1 72 ? -14.680 -0.619 6.239 1.00 84.12 72 LEU A C 1
ATOM 583 O O . LEU A 1 72 ? -13.456 -0.534 6.218 1.00 84.12 72 LEU A O 1
ATOM 587 N N . ILE A 1 73 ? -15.430 -0.139 7.227 1.00 86.88 73 ILE A N 1
ATOM 588 C CA . ILE A 1 73 ? -14.902 0.553 8.403 1.00 86.88 73 ILE A CA 1
ATOM 589 C C . ILE A 1 73 ? -15.433 -0.171 9.633 1.00 86.88 73 ILE A C 1
ATOM 591 O O . ILE A 1 73 ? -16.641 -0.377 9.750 1.00 86.88 73 ILE A O 1
ATOM 595 N N . LYS A 1 74 ? -14.559 -0.558 10.558 1.00 84.44 74 LYS A N 1
ATOM 596 C CA . LYS A 1 74 ? -14.946 -1.214 11.813 1.00 84.44 74 LYS A CA 1
ATOM 597 C C . LYS A 1 74 ? -14.163 -0.632 12.978 1.00 84.44 74 LYS A C 1
ATOM 599 O O . LYS A 1 74 ? -12.985 -0.332 12.835 1.00 84.44 74 LYS A O 1
ATOM 604 N N . VAL A 1 75 ? -14.818 -0.500 14.126 1.00 83.94 75 VAL A N 1
ATOM 605 C CA . VAL A 1 75 ? -14.201 -0.005 15.360 1.00 83.94 75 VAL A CA 1
ATOM 606 C C . VAL A 1 75 ? -13.982 -1.156 16.341 1.00 83.94 75 VAL A C 1
ATOM 608 O O . VAL A 1 75 ? -14.774 -2.106 16.392 1.00 83.94 75 VAL A O 1
ATOM 611 N N . ASN A 1 76 ? -12.891 -1.111 17.108 1.00 72.00 76 ASN A N 1
ATOM 612 C CA . ASN A 1 76 ? -12.692 -2.033 18.222 1.00 72.00 76 ASN A CA 1
ATOM 613 C C . ASN A 1 76 ? -13.843 -1.918 19.230 1.00 72.00 76 ASN A C 1
ATOM 615 O O . ASN A 1 76 ? -14.311 -0.831 19.544 1.00 72.00 76 ASN A O 1
ATOM 619 N N . HIS A 1 77 ? -14.297 -3.057 19.753 1.00 64.75 77 HIS A N 1
ATOM 620 C CA . HIS A 1 77 ? -15.435 -3.146 20.681 1.00 64.75 77 HIS A CA 1
ATOM 621 C C . HIS A 1 77 ? -16.822 -2.837 20.084 1.00 64.75 77 HIS A C 1
ATOM 623 O O . HIS A 1 77 ? -17.779 -2.655 20.832 1.00 64.75 77 HIS A O 1
ATOM 629 N N . GLY A 1 78 ? -16.964 -2.879 18.755 1.00 64.31 78 GLY A N 1
ATOM 630 C CA . GLY A 1 78 ? -18.264 -2.957 18.079 1.00 64.31 78 GLY A CA 1
ATOM 631 C C . GLY A 1 78 ? -18.541 -1.795 17.127 1.00 64.31 78 GLY A C 1
ATOM 632 O O . GLY A 1 78 ? -17.943 -0.729 17.211 1.00 64.31 78 GLY A O 1
ATOM 633 N N . GLY A 1 79 ? -19.466 -2.014 16.191 1.00 67.81 79 GLY A N 1
ATOM 634 C CA . GLY A 1 79 ? -19.823 -1.050 15.149 1.00 67.81 79 GLY A CA 1
ATOM 635 C C . GLY A 1 79 ? -19.044 -1.249 13.847 1.00 67.81 79 GLY A C 1
ATOM 636 O O . GLY A 1 79 ? -17.816 -1.338 13.822 1.00 67.81 79 GLY A O 1
ATOM 637 N N . ALA A 1 80 ? -19.785 -1.310 12.743 1.00 76.06 80 ALA A N 1
ATOM 638 C CA . ALA A 1 80 ? -19.247 -1.366 11.394 1.00 76.06 80 ALA A CA 1
ATOM 639 C C . ALA A 1 80 ? -20.045 -0.439 10.473 1.00 76.06 80 ALA A C 1
ATOM 641 O O . ALA A 1 80 ? -21.237 -0.214 10.689 1.00 76.06 80 ALA A O 1
ATOM 642 N N . SER A 1 81 ? -19.376 0.093 9.455 1.00 76.00 81 SER A N 1
ATOM 643 C CA . SER A 1 81 ? -19.935 0.916 8.388 1.00 76.00 81 SER A CA 1
ATOM 644 C C . SER A 1 81 ? -19.408 0.419 7.050 1.00 76.00 81 SER A C 1
ATOM 646 O O . SER A 1 81 ? -18.339 -0.193 6.964 1.00 76.00 81 SER A O 1
ATOM 648 N N . MET A 1 82 ? -20.199 0.633 6.008 1.00 78.25 82 MET A N 1
ATOM 649 C CA . MET A 1 82 ? -19.904 0.179 4.661 1.00 78.25 82 MET A CA 1
ATOM 650 C C . MET A 1 82 ? -20.242 1.282 3.671 1.00 78.25 82 MET A C 1
ATOM 652 O O . MET A 1 82 ? -21.298 1.907 3.753 1.00 78.25 82 MET A O 1
ATOM 656 N N . TYR A 1 83 ? -19.349 1.468 2.708 1.00 78.69 83 TYR A N 1
ATOM 657 C CA . TYR A 1 83 ? -19.443 2.478 1.670 1.00 78.69 83 TYR A CA 1
ATOM 658 C C . TYR A 1 83 ? -19.229 1.845 0.304 1.00 78.69 83 TYR A C 1
ATOM 660 O O . TYR A 1 83 ? -18.325 1.033 0.122 1.00 78.69 83 TYR A O 1
ATOM 668 N N . LEU A 1 84 ? -20.051 2.237 -0.665 1.00 75.62 84 LEU A N 1
ATOM 669 C CA . LEU A 1 84 ? -19.914 1.821 -2.058 1.00 75.62 84 LEU A CA 1
ATOM 670 C C . LEU A 1 84 ? -19.312 2.969 -2.869 1.00 75.62 84 LEU A C 1
ATOM 672 O O . LEU A 1 84 ? -19.688 4.127 -2.690 1.00 75.62 84 LEU A O 1
ATOM 676 N N . ALA A 1 85 ? -18.361 2.649 -3.739 1.00 78.44 85 ALA A N 1
ATOM 677 C CA . ALA A 1 85 ? -17.718 3.608 -4.628 1.00 78.44 85 ALA A CA 1
ATOM 678 C C . ALA A 1 85 ? -17.308 2.946 -5.948 1.00 78.44 85 ALA A C 1
ATOM 680 O O . ALA A 1 85 ? -17.019 1.758 -5.980 1.00 78.44 85 ALA A O 1
ATOM 681 N N . ASP A 1 86 ? -17.153 3.719 -7.022 1.00 73.56 86 ASP A N 1
ATOM 682 C CA . ASP A 1 86 ? -16.739 3.195 -8.338 1.00 73.56 86 ASP A CA 1
ATOM 683 C C . ASP A 1 86 ? -15.324 2.598 -8.377 1.00 73.56 86 ASP A C 1
ATOM 685 O O . ASP A 1 86 ? -14.938 1.967 -9.355 1.00 73.56 86 ASP A O 1
ATOM 689 N N . LYS A 1 87 ? -14.493 2.904 -7.376 1.00 82.81 87 LYS A N 1
ATOM 690 C CA . LYS A 1 87 ? -13.116 2.414 -7.226 1.00 82.81 87 LYS A CA 1
ATOM 691 C C . LYS A 1 87 ? -12.558 2.786 -5.858 1.00 82.81 87 LYS A C 1
ATOM 693 O O . LYS A 1 87 ? -12.979 3.777 -5.251 1.00 82.81 87 LYS A O 1
ATOM 698 N N . GLU A 1 88 ? -11.518 2.070 -5.442 1.00 85.50 88 GLU A N 1
ATOM 699 C CA . GLU A 1 88 ? -10.656 2.479 -4.334 1.00 85.50 88 GLU A CA 1
ATOM 700 C C . GLU A 1 88 ? -9.762 3.636 -4.796 1.00 85.50 88 GLU A C 1
ATOM 702 O O . GLU A 1 88 ? -8.715 3.448 -5.419 1.00 85.50 88 GLU A O 1
ATOM 707 N N . SER A 1 89 ? -10.200 4.862 -4.531 1.00 90.75 89 SER A N 1
ATOM 708 C CA . SER A 1 89 ? -9.396 6.066 -4.727 1.00 90.75 89 SER A CA 1
ATOM 709 C C . SER A 1 89 ? -9.249 6.811 -3.412 1.00 90.75 89 SER A C 1
ATOM 711 O O . SER A 1 89 ? -10.123 6.694 -2.554 1.00 90.75 89 SER A O 1
ATOM 713 N N . THR A 1 90 ? -8.194 7.618 -3.278 1.00 91.69 90 THR A N 1
ATOM 714 C CA . THR A 1 90 ? -7.997 8.485 -2.107 1.00 91.69 90 THR A CA 1
ATOM 715 C C . THR A 1 90 ? -9.260 9.291 -1.800 1.00 91.69 90 THR A C 1
ATOM 717 O O . THR A 1 90 ? -9.754 9.253 -0.683 1.00 91.69 90 THR A O 1
ATOM 720 N N . LYS A 1 91 ? -9.877 9.894 -2.827 1.00 91.75 91 LYS A N 1
ATOM 721 C CA . LYS A 1 91 ? -11.129 10.653 -2.700 1.00 91.75 91 LYS A CA 1
ATOM 722 C C . LYS A 1 91 ? -12.303 9.799 -2.205 1.00 91.75 91 LYS A C 1
ATOM 724 O O . LYS A 1 91 ? -13.072 10.253 -1.364 1.00 91.75 91 LYS A O 1
ATOM 729 N N . SER A 1 92 ? -12.454 8.577 -2.722 1.00 90.12 92 SER A N 1
ATOM 730 C CA . SER A 1 92 ? -13.539 7.671 -2.313 1.00 90.12 92 SER A CA 1
ATOM 731 C C . SER A 1 92 ? -13.401 7.263 -0.845 1.00 90.12 92 SER A C 1
ATOM 733 O O . SER A 1 92 ? -14.381 7.287 -0.108 1.00 90.12 92 SER A O 1
ATOM 735 N N . VAL A 1 93 ? -12.182 6.919 -0.418 1.00 93.12 93 VAL A N 1
ATOM 736 C CA . VAL A 1 93 ? -11.890 6.535 0.971 1.00 93.12 93 VAL A CA 1
ATOM 737 C C . VAL A 1 93 ? -12.011 7.741 1.901 1.00 93.12 93 VAL A C 1
ATOM 739 O O . VAL A 1 93 ? -12.620 7.629 2.957 1.00 93.12 93 VAL A O 1
ATOM 742 N N . ALA A 1 94 ? -11.536 8.917 1.487 1.00 93.25 94 ALA A N 1
ATOM 743 C CA . ALA A 1 94 ? -11.673 10.152 2.254 1.00 93.25 94 ALA A CA 1
ATOM 744 C C . ALA A 1 94 ? -13.147 10.487 2.522 1.00 93.25 94 ALA A C 1
ATOM 746 O O . ALA A 1 94 ? -13.530 10.734 3.662 1.00 93.25 94 ALA A O 1
ATOM 747 N N . LYS A 1 95 ? -13.996 10.390 1.491 1.00 90.75 95 LYS A N 1
ATOM 748 C CA . LYS A 1 95 ? -15.450 10.550 1.628 1.00 90.75 95 LYS A CA 1
ATOM 749 C C . LYS A 1 95 ? -16.063 9.499 2.562 1.00 90.75 95 LYS A C 1
ATOM 751 O O . LYS A 1 95 ? -16.986 9.803 3.312 1.00 90.75 95 LYS A O 1
ATOM 756 N N . ALA A 1 96 ? -15.554 8.265 2.537 1.00 89.56 96 ALA A N 1
ATOM 757 C CA . ALA A 1 96 ? -16.014 7.216 3.443 1.00 89.56 96 ALA A CA 1
ATOM 758 C C . ALA A 1 96 ? -15.684 7.515 4.915 1.00 89.56 96 ALA A C 1
ATOM 760 O O . ALA A 1 96 ? -16.458 7.172 5.801 1.00 89.56 96 ALA A O 1
ATOM 761 N N . LEU A 1 97 ? -14.569 8.197 5.176 1.00 94.12 97 LEU A N 1
ATOM 762 C CA . LEU A 1 97 ? -14.117 8.541 6.524 1.00 94.12 97 LEU A CA 1
ATOM 763 C C . LEU A 1 97 ? -14.645 9.891 7.032 1.00 94.12 97 LEU A C 1
ATOM 765 O O . LEU A 1 97 ? -14.516 10.184 8.217 1.00 94.12 97 LEU A O 1
ATOM 769 N N . GLU A 1 98 ? -15.261 10.705 6.173 1.00 92.38 98 GLU A N 1
ATOM 770 C CA . GLU A 1 98 ? -15.669 12.083 6.479 1.00 92.38 98 GLU A CA 1
ATOM 771 C C . GLU A 1 98 ? -16.575 12.196 7.711 1.00 92.38 98 GLU A C 1
ATOM 773 O O . GLU A 1 98 ? -16.433 13.128 8.498 1.00 92.38 98 GLU A O 1
ATOM 778 N N . PHE A 1 99 ? -17.450 11.214 7.946 1.00 91.56 99 PHE A N 1
ATOM 779 C CA . PHE A 1 99 ? -18.335 11.220 9.114 1.00 91.56 99 PHE A CA 1
ATOM 780 C C . PHE A 1 99 ? -17.572 11.196 10.448 1.00 91.56 99 PHE A C 1
ATOM 782 O O . PHE A 1 99 ? -18.095 11.683 11.444 1.00 91.56 99 PHE A O 1
ATOM 789 N N . LEU A 1 100 ? -16.342 10.671 10.486 1.00 93.38 100 LEU A N 1
ATOM 790 C CA . LEU A 1 100 ? -15.510 10.670 11.692 1.00 93.38 100 LEU A CA 1
ATOM 791 C C . LEU A 1 100 ? -15.022 12.082 12.055 1.00 93.38 100 LEU A C 1
ATOM 793 O O . LEU A 1 100 ? -14.692 12.324 13.212 1.00 93.38 100 LEU A O 1
ATOM 797 N N . LYS A 1 101 ? -15.042 13.048 11.123 1.00 91.56 101 LYS A N 1
ATOM 798 C CA . LYS A 1 101 ? -14.712 14.451 11.434 1.00 91.56 101 LYS A CA 1
ATOM 799 C C . LYS A 1 101 ? -15.683 15.081 12.426 1.00 91.56 101 LYS A C 1
ATOM 801 O O . LYS A 1 101 ? -15.293 15.987 13.154 1.00 91.56 101 LYS A O 1
ATOM 806 N N . SER A 1 102 ? -16.915 14.573 12.518 1.00 90.88 102 SER A N 1
ATOM 807 C CA . SER A 1 102 ? -17.904 15.060 13.487 1.00 90.88 102 SER A CA 1
ATOM 808 C C . SER A 1 102 ? -17.569 14.698 14.941 1.00 90.88 102 SER A C 1
ATOM 810 O O . SER A 1 102 ? -18.383 14.950 15.830 1.00 90.88 102 SER A O 1
ATOM 812 N N . LEU A 1 103 ? -16.453 14.006 15.190 1.00 88.62 103 LEU A N 1
ATOM 813 C CA . LEU A 1 103 ? -15.969 13.745 16.541 1.00 88.62 103 LEU A CA 1
ATOM 814 C C . LEU A 1 103 ? -15.423 15.015 17.198 1.00 88.62 103 LEU A C 1
ATOM 816 O O . LEU A 1 103 ? -15.614 15.140 18.395 1.00 88.62 103 LEU A O 1
ATOM 820 N N . GLY A 1 104 ? -14.858 15.951 16.427 1.00 85.19 104 GLY A N 1
ATOM 821 C CA . GLY A 1 104 ? -14.120 17.113 16.939 1.00 85.19 104 GLY A CA 1
ATOM 822 C C . GLY A 1 104 ? -12.597 16.907 16.847 1.00 85.19 104 GLY A C 1
ATOM 823 O O . GLY A 1 104 ? -12.146 15.757 16.871 1.00 85.19 104 GLY A O 1
ATOM 824 N N . PRO A 1 105 ? -11.795 17.972 16.647 1.00 84.44 105 PRO A N 1
ATOM 825 C CA . PRO A 1 105 ? -10.334 17.891 16.520 1.00 84.44 105 PRO A CA 1
ATOM 826 C C . PRO A 1 105 ? -9.638 17.297 17.755 1.00 84.44 105 PRO A C 1
ATOM 828 O O . PRO A 1 105 ? -8.664 16.563 17.605 1.00 84.44 105 PRO A O 1
ATOM 831 N N . GLU A 1 106 ? -10.177 17.538 18.948 1.00 81.38 106 GLU A N 1
ATOM 832 C CA . GLU A 1 106 ? -9.667 17.092 20.250 1.00 81.38 106 GLU A CA 1
ATOM 833 C C . GLU A 1 106 ? -9.689 15.568 20.455 1.00 81.38 106 GLU A C 1
ATOM 835 O O . GLU A 1 106 ? -9.126 15.059 21.420 1.00 81.38 106 GLU A O 1
ATOM 840 N N . TYR A 1 107 ? -10.349 14.835 19.558 1.00 83.50 107 TYR A N 1
ATOM 841 C CA . TYR A 1 107 ? -10.457 13.378 19.604 1.00 83.50 107 TYR A CA 1
ATOM 842 C C . TYR A 1 107 ? -9.693 12.672 18.476 1.00 83.50 107 TYR A C 1
ATOM 844 O O . TYR A 1 107 ? -9.627 11.440 18.452 1.00 83.50 107 TYR A O 1
ATOM 852 N N . GLN A 1 108 ? -9.161 13.416 17.502 1.00 84.31 108 GLN A N 1
ATOM 853 C CA . GLN A 1 108 ? -8.577 12.830 16.290 1.00 84.31 108 GLN A CA 1
ATOM 854 C C . GLN A 1 108 ? -7.217 12.168 16.537 1.00 84.31 108 GLN A C 1
ATOM 856 O O . GLN A 1 108 ? -6.879 11.198 15.862 1.00 84.31 108 GLN A O 1
ATOM 861 N N . ASP A 1 109 ? -6.460 12.656 17.516 1.00 84.75 109 ASP A N 1
ATOM 862 C CA . ASP A 1 109 ? -5.181 12.101 17.976 1.00 84.75 109 ASP A CA 1
ATOM 863 C C . ASP A 1 109 ? -5.329 10.714 18.633 1.00 84.75 109 ASP A C 1
ATOM 865 O O . ASP A 1 109 ? -4.413 9.893 18.604 1.00 84.75 109 ASP A O 1
ATOM 869 N N . ARG A 1 110 ? -6.517 10.416 19.171 1.00 91.06 110 ARG A N 1
ATOM 870 C CA . ARG A 1 110 ? -6.865 9.126 19.789 1.00 91.06 110 ARG A CA 1
ATOM 871 C C . ARG A 1 110 ? -7.381 8.083 18.800 1.00 91.06 110 ARG A C 1
ATOM 873 O O . ARG A 1 110 ? -7.642 6.943 19.202 1.00 91.06 110 ARG A O 1
ATOM 880 N N . LEU A 1 111 ? -7.536 8.442 17.526 1.00 94.69 111 LEU A N 1
ATOM 881 C CA . LEU A 1 111 ? -7.859 7.497 16.461 1.00 94.69 111 LEU A CA 1
ATOM 882 C C . LEU A 1 111 ? -6.588 6.785 15.986 1.00 94.69 111 LEU A C 1
ATOM 884 O O . LEU A 1 111 ? -5.620 7.405 15.544 1.00 94.69 111 LEU A O 1
ATOM 888 N N . VAL A 1 112 ? -6.624 5.458 16.033 1.00 96.44 112 VAL A N 1
ATOM 889 C CA . VAL A 1 112 ? -5.587 4.574 15.504 1.00 96.44 112 VAL A CA 1
ATOM 890 C C . VAL A 1 112 ? -6.186 3.822 14.329 1.00 96.44 112 VAL A C 1
ATOM 892 O O . VAL A 1 112 ? -7.096 3.019 14.499 1.00 96.44 112 VAL A O 1
ATOM 895 N N . PHE A 1 113 ? -5.710 4.081 13.121 1.00 96.50 113 PHE A N 1
ATOM 896 C CA . PHE A 1 113 ? -6.202 3.405 11.929 1.00 96.50 113 PHE A CA 1
ATOM 897 C C . PHE A 1 113 ? -5.391 2.147 11.646 1.00 96.50 113 PHE A C 1
ATOM 899 O O . PHE A 1 113 ? -4.168 2.191 11.682 1.00 96.50 113 PHE A O 1
ATOM 906 N N . LEU A 1 114 ? -6.058 1.049 11.304 1.00 95.00 114 LEU A N 1
ATOM 907 C CA . LEU A 1 114 ? -5.428 -0.192 10.853 1.00 95.00 114 LEU A CA 1
ATOM 908 C C . LEU A 1 114 ? -5.907 -0.521 9.442 1.00 95.00 114 LEU A C 1
ATOM 910 O O . LEU A 1 114 ? -7.108 -0.564 9.194 1.00 95.00 114 LEU A O 1
ATOM 914 N N . GLN A 1 115 ? -4.984 -0.756 8.516 1.00 93.50 115 GLN A N 1
ATOM 915 C CA . GLN A 1 115 ? -5.329 -1.040 7.125 1.00 93.50 115 GLN A CA 1
ATOM 916 C C . GLN A 1 115 ? -4.296 -1.932 6.439 1.00 93.50 115 GLN A C 1
ATOM 918 O O . GLN A 1 115 ? -3.108 -1.896 6.773 1.00 93.50 115 GLN A O 1
ATOM 923 N N . ASP A 1 116 ? -4.735 -2.658 5.415 1.00 87.94 116 ASP A N 1
ATOM 924 C CA . ASP A 1 116 ? -3.856 -3.331 4.454 1.00 87.94 116 ASP A CA 1
ATOM 925 C C . ASP A 1 116 ? -2.991 -2.294 3.743 1.00 87.94 116 ASP A C 1
ATOM 927 O O . ASP A 1 116 ? -3.484 -1.212 3.479 1.00 87.94 116 ASP A O 1
ATOM 931 N N . GLY A 1 117 ? -1.742 -2.587 3.382 1.00 83.56 117 GLY A N 1
ATOM 932 C CA . GLY A 1 117 ? -0.679 -1.671 2.926 1.00 83.56 117 GLY A CA 1
ATOM 933 C C . GLY A 1 117 ? -0.953 -0.727 1.732 1.00 83.56 117 GLY A C 1
ATOM 934 O O . GLY A 1 117 ? -0.005 -0.178 1.168 1.00 83.56 117 GLY A O 1
ATOM 935 N N . SER A 1 118 ? -2.204 -0.474 1.344 1.00 89.00 118 SER A N 1
ATOM 936 C CA . SER A 1 118 ? -2.662 0.499 0.355 1.00 89.00 118 SER A CA 1
ATOM 937 C C . SER A 1 118 ? -2.227 1.929 0.681 1.00 89.00 118 SER A C 1
ATOM 939 O O . SER A 1 118 ? -2.692 2.590 1.608 1.00 89.00 118 SER A O 1
ATOM 941 N N . SER A 1 119 ? -1.384 2.489 -0.185 1.00 89.94 119 SER A N 1
ATOM 942 C CA . SER A 1 119 ? -1.032 3.911 -0.115 1.00 89.94 119 SER A CA 1
ATOM 943 C C . SER A 1 119 ? -2.241 4.836 -0.313 1.00 89.94 119 SER A C 1
ATOM 945 O O . SER A 1 119 ? -2.206 5.985 0.122 1.00 89.94 119 SER A O 1
ATOM 947 N N . ARG A 1 120 ? -3.322 4.370 -0.956 1.00 92.31 120 ARG A N 1
ATOM 948 C CA . ARG A 1 120 ? -4.528 5.181 -1.187 1.00 92.31 120 ARG A CA 1
ATOM 949 C C . ARG A 1 120 ? -5.315 5.391 0.097 1.00 92.31 120 ARG A C 1
ATOM 951 O O . ARG A 1 120 ? -5.718 6.522 0.357 1.00 92.31 120 ARG A O 1
ATOM 958 N N . ILE A 1 121 ? -5.491 4.328 0.883 1.00 93.56 121 ILE A N 1
ATOM 959 C CA . ILE A 1 121 ? -6.161 4.391 2.184 1.00 93.56 121 ILE A CA 1
ATOM 960 C C . ILE A 1 121 ? -5.324 5.242 3.143 1.00 93.56 121 ILE A C 1
ATOM 962 O O . ILE A 1 121 ? -5.857 6.179 3.731 1.00 93.56 121 ILE A O 1
ATOM 966 N N . TYR A 1 122 ? -4.005 5.017 3.206 1.00 94.12 122 TYR A N 1
ATOM 967 C CA . TYR A 1 122 ? -3.092 5.861 3.988 1.00 94.12 122 TYR A CA 1
ATOM 968 C C . TYR A 1 122 ? -3.232 7.358 3.663 1.00 94.12 122 TYR A C 1
ATOM 970 O O . TYR A 1 122 ? -3.437 8.170 4.564 1.00 94.12 122 TYR A O 1
ATOM 978 N N . ASN A 1 123 ? -3.162 7.731 2.379 1.00 93.38 123 ASN A N 1
ATOM 979 C CA . ASN A 1 123 ? -3.282 9.133 1.970 1.00 93.38 123 ASN A CA 1
ATOM 980 C C . ASN A 1 123 ? -4.651 9.717 2.347 1.00 93.38 123 ASN A C 1
ATOM 982 O O . ASN A 1 123 ? -4.719 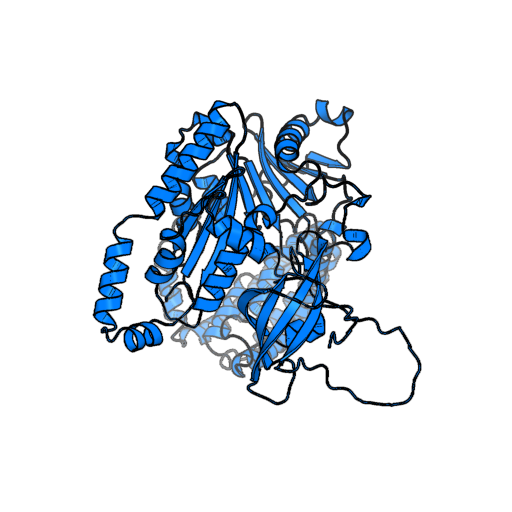10.851 2.802 1.00 93.38 123 ASN A O 1
ATOM 986 N N . ALA A 1 124 ? -5.729 8.941 2.204 1.00 94.81 124 ALA A N 1
ATOM 987 C CA . ALA A 1 124 ? -7.072 9.387 2.559 1.00 94.81 124 ALA A CA 1
ATOM 988 C C . ALA A 1 124 ? -7.225 9.622 4.065 1.00 94.81 124 ALA A C 1
ATOM 990 O O . ALA A 1 124 ? -7.865 10.588 4.472 1.00 94.81 124 ALA A O 1
ATOM 991 N N . ILE A 1 125 ? -6.626 8.765 4.896 1.00 95.12 125 ILE A N 1
ATOM 992 C CA . ILE A 1 125 ? -6.594 8.973 6.345 1.00 95.12 125 ILE A CA 1
ATOM 993 C C . ILE A 1 125 ? -5.825 10.256 6.657 1.00 95.12 125 ILE A C 1
ATOM 995 O O . ILE A 1 125 ? -6.352 11.106 7.361 1.00 95.12 125 ILE A O 1
ATOM 999 N N . ARG A 1 126 ? -4.636 10.450 6.075 1.00 91.44 126 ARG A N 1
ATOM 1000 C CA . ARG A 1 126 ? -3.810 11.643 6.326 1.00 91.44 126 ARG A CA 1
ATOM 1001 C C . ARG A 1 126 ? -4.450 12.951 5.867 1.00 91.44 126 ARG A C 1
ATOM 1003 O O . ARG A 1 126 ? -4.260 13.959 6.530 1.00 91.44 126 ARG A O 1
ATOM 1010 N N . GLU A 1 127 ? -5.224 12.938 4.783 1.00 91.00 127 GLU A N 1
ATOM 1011 C CA . GLU A 1 127 ? -5.996 14.106 4.329 1.00 91.00 127 GLU A CA 1
ATOM 1012 C C . GLU A 1 127 ? -7.108 14.510 5.314 1.00 91.00 127 GLU A C 1
ATOM 1014 O O . GLU A 1 127 ? -7.519 15.667 5.327 1.00 91.00 127 GLU A O 1
ATOM 1019 N N . ASN A 1 128 ? -7.624 13.573 6.118 1.00 91.50 128 ASN A N 1
ATOM 1020 C CA . ASN A 1 128 ? -8.732 13.836 7.043 1.00 91.50 128 ASN A CA 1
ATOM 1021 C C . ASN A 1 128 ? -8.306 13.921 8.513 1.00 91.50 128 ASN A C 1
ATOM 1023 O O . ASN A 1 128 ? -8.982 14.600 9.279 1.00 91.50 128 ASN A O 1
ATOM 1027 N N . PHE A 1 129 ? -7.228 13.232 8.887 1.00 93.69 129 PHE A N 1
ATOM 1028 C CA . PHE A 1 129 ? -6.734 13.061 10.252 1.00 93.69 129 PHE A CA 1
ATOM 1029 C C . PHE A 1 129 ? -5.204 13.117 10.227 1.00 93.69 129 PHE A C 1
ATOM 1031 O O . PHE A 1 129 ? -4.513 12.096 10.240 1.00 93.69 129 PHE A O 1
ATOM 1038 N N . GLU A 1 130 ? -4.670 14.332 10.128 1.00 89.38 130 GLU A N 1
ATOM 1039 C CA . GLU A 1 130 ? -3.244 14.572 9.895 1.00 89.38 130 GLU A CA 1
ATOM 1040 C C . GLU A 1 130 ? -2.348 13.910 10.951 1.00 89.38 130 GLU A C 1
ATOM 1042 O O . GLU A 1 130 ? -1.330 13.308 10.599 1.00 89.38 130 GLU A O 1
ATOM 1047 N N . ASN A 1 131 ? -2.770 13.957 12.218 1.00 89.81 131 ASN A N 1
ATOM 1048 C CA . ASN A 1 131 ? -2.005 13.487 13.376 1.00 89.81 131 ASN A CA 1
ATOM 1049 C C . ASN A 1 131 ? -2.394 12.085 13.862 1.00 89.81 131 ASN A C 1
ATOM 1051 O O . ASN A 1 131 ? -1.781 11.580 14.798 1.00 89.81 131 ASN A O 1
ATOM 1055 N N . ALA A 1 132 ? -3.375 11.433 13.234 1.00 94.12 132 ALA A N 1
ATOM 1056 C CA . ALA A 1 132 ? -3.784 10.097 13.652 1.00 94.12 132 ALA A CA 1
ATOM 1057 C C . ALA A 1 132 ? -2.653 9.075 13.457 1.00 94.12 132 ALA A C 1
ATOM 1059 O O . ALA A 1 132 ? -1.859 9.149 12.507 1.00 94.12 132 ALA A O 1
ATOM 1060 N N . THR A 1 133 ? -2.611 8.078 14.339 1.00 96.69 133 THR A N 1
ATOM 1061 C CA . THR A 1 133 ? -1.717 6.928 14.172 1.00 96.69 133 THR A CA 1
ATOM 1062 C C . THR A 1 133 ? -2.271 6.027 13.073 1.00 96.69 133 THR A C 1
ATOM 1064 O O . THR A 1 133 ? -3.468 5.750 13.038 1.00 96.69 133 THR A O 1
ATOM 1067 N N . VAL A 1 134 ? -1.419 5.559 12.158 1.00 97.06 134 VAL A N 1
ATOM 1068 C CA . VAL A 1 134 ? -1.824 4.682 11.050 1.00 97.06 134 VAL A CA 1
ATOM 1069 C C . VAL A 1 134 ? -0.909 3.471 10.971 1.00 97.06 134 VAL A C 1
ATOM 1071 O O . VAL A 1 134 ? 0.258 3.593 10.610 1.00 97.06 134 VAL A O 1
ATOM 1074 N N . ILE A 1 135 ? -1.475 2.307 11.252 1.00 97.00 135 ILE A N 1
ATOM 1075 C CA . ILE A 1 135 ? -0.868 0.985 11.171 1.00 97.00 135 ILE A CA 1
ATOM 1076 C C . ILE A 1 135 ? -1.159 0.402 9.789 1.00 97.00 135 ILE A C 1
ATOM 1078 O O . ILE A 1 135 ? -2.310 0.330 9.344 1.00 97.00 135 ILE A O 1
ATOM 1082 N N . ARG A 1 136 ? -0.106 -0.018 9.095 1.00 94.88 136 ARG A N 1
ATOM 1083 C CA . ARG A 1 136 ? -0.173 -0.573 7.747 1.00 94.88 136 ARG A CA 1
ATOM 1084 C C . ARG A 1 136 ? 0.420 -1.968 7.732 1.00 94.88 136 ARG A C 1
ATOM 1086 O O . ARG A 1 136 ? 1.619 -2.117 7.934 1.00 94.88 136 ARG A O 1
ATOM 1093 N N . GLN A 1 137 ? -0.417 -2.956 7.447 1.00 92.31 137 GLN A N 1
ATOM 1094 C CA . GLN A 1 137 ? -0.012 -4.350 7.304 1.00 92.31 137 GLN A CA 1
ATOM 1095 C C . GLN A 1 137 ? 0.240 -4.665 5.828 1.00 92.31 137 GLN A C 1
ATOM 1097 O O . GLN A 1 137 ? -0.637 -4.434 4.994 1.00 92.31 137 GLN A O 1
ATOM 1102 N N . PHE A 1 138 ? 1.413 -5.177 5.468 1.00 90.19 138 PHE A N 1
ATOM 1103 C CA . PHE A 1 138 ? 1.712 -5.516 4.076 1.00 90.19 138 PHE A CA 1
ATOM 1104 C C . PHE A 1 138 ? 1.381 -6.980 3.779 1.00 90.19 138 PHE A C 1
ATOM 1106 O O . PHE A 1 138 ? 1.685 -7.866 4.566 1.00 90.19 138 PHE A O 1
ATOM 1113 N N . HIS A 1 139 ? 0.757 -7.215 2.620 1.00 85.06 139 HIS A N 1
ATOM 1114 C CA . HIS A 1 139 ? 0.334 -8.548 2.158 1.00 85.06 139 HIS A CA 1
ATOM 1115 C C . HIS A 1 139 ? 1.011 -8.978 0.852 1.00 85.06 139 HIS A C 1
ATOM 1117 O O . HIS A 1 139 ? 0.618 -9.968 0.242 1.00 85.06 139 HIS A O 1
ATOM 1123 N N . ASN A 1 140 ? 1.977 -8.197 0.358 1.00 83.44 140 ASN A N 1
ATOM 1124 C CA . ASN A 1 140 ? 2.785 -8.642 -0.776 1.00 83.44 140 ASN A CA 1
ATOM 1125 C C . ASN A 1 140 ? 3.799 -9.672 -0.275 1.00 83.44 140 ASN A C 1
ATOM 1127 O O . ASN A 1 140 ? 4.287 -9.526 0.835 1.00 83.44 140 ASN A O 1
ATOM 1131 N N . GLU A 1 141 ? 4.099 -10.679 -1.088 1.00 78.69 141 GLU A N 1
ATOM 1132 C CA . GLU A 1 141 ? 4.930 -11.833 -0.716 1.00 78.69 141 GLU A CA 1
ATOM 1133 C C . GLU A 1 141 ? 6.258 -11.443 -0.044 1.00 78.69 141 GLU A C 1
ATOM 1135 O O . GLU A 1 141 ? 6.627 -12.019 0.974 1.00 78.69 141 GLU A O 1
ATOM 1140 N N . GLU A 1 142 ? 6.911 -10.395 -0.551 1.00 79.06 142 GLU A N 1
ATOM 1141 C CA . GLU A 1 142 ? 8.224 -9.933 -0.083 1.00 79.06 142 GLU A CA 1
ATOM 1142 C C . GLU A 1 142 ? 8.177 -9.185 1.260 1.00 79.06 142 GLU A C 1
ATOM 1144 O O . GLU A 1 142 ? 9.164 -9.166 1.979 1.00 79.06 142 GLU A O 1
ATOM 1149 N N . ALA A 1 143 ? 7.051 -8.561 1.614 1.00 85.44 143 ALA A N 1
ATOM 1150 C CA . ALA A 1 143 ? 6.899 -7.801 2.861 1.00 85.44 143 ALA A CA 1
ATOM 1151 C C . ALA A 1 143 ? 5.795 -8.353 3.772 1.00 85.44 143 ALA A C 1
ATOM 1153 O O . ALA A 1 143 ? 5.404 -7.699 4.742 1.00 85.44 143 ALA A O 1
ATOM 1154 N N . LEU A 1 144 ? 5.251 -9.526 3.445 1.00 88.31 144 LEU A N 1
ATOM 1155 C CA . LEU A 1 144 ? 4.239 -10.193 4.248 1.00 88.31 144 LEU A CA 1
ATOM 1156 C C . LEU A 1 144 ? 4.826 -10.452 5.632 1.00 88.31 144 LEU A C 1
ATOM 1158 O O . LEU A 1 144 ? 5.919 -10.998 5.728 1.00 88.31 144 LEU A O 1
ATOM 1162 N N . GLY A 1 145 ? 4.119 -10.041 6.679 1.00 88.88 145 GLY A N 1
ATOM 1163 C CA . GLY A 1 145 ? 4.596 -10.130 8.061 1.00 88.88 145 GLY A CA 1
ATOM 1164 C C . GLY A 1 145 ? 5.236 -8.852 8.607 1.00 88.88 145 GLY A C 1
ATOM 1165 O O . GLY A 1 145 ? 5.409 -8.746 9.816 1.00 88.88 145 GLY A O 1
ATOM 1166 N N . LEU A 1 146 ? 5.498 -7.838 7.771 1.00 92.88 146 LEU A N 1
ATOM 1167 C CA . LEU A 1 146 ? 5.912 -6.511 8.237 1.00 92.88 146 LEU A CA 1
ATOM 1168 C C . LEU A 1 146 ? 4.724 -5.574 8.455 1.00 92.88 146 LEU A C 1
ATOM 1170 O O . LEU A 1 146 ? 3.741 -5.555 7.699 1.00 92.88 146 LEU A O 1
ATOM 1174 N N . VAL A 1 147 ? 4.872 -4.716 9.461 1.00 95.00 147 VAL A N 1
ATOM 1175 C CA . VAL A 1 147 ? 3.934 -3.653 9.805 1.00 95.00 147 VAL A CA 1
ATOM 1176 C C . VAL A 1 147 ? 4.671 -2.324 9.870 1.00 95.00 147 VAL A C 1
ATOM 1178 O O . VAL A 1 147 ? 5.695 -2.198 10.531 1.00 95.00 147 VAL A O 1
ATOM 1181 N N . HIS A 1 148 ? 4.128 -1.306 9.200 1.00 95.81 148 HIS A N 1
ATOM 1182 C CA . HIS A 1 148 ? 4.571 0.078 9.375 1.00 95.81 148 HIS A CA 1
ATOM 1183 C C . HIS A 1 148 ? 3.559 0.836 10.225 1.00 95.81 148 HIS A C 1
ATOM 1185 O O . HIS A 1 148 ? 2.378 0.904 9.877 1.00 95.81 148 HIS A O 1
ATOM 1191 N N . VAL A 1 149 ? 4.024 1.475 11.289 1.00 97.44 149 VAL A N 1
ATOM 1192 C CA . VAL A 1 149 ? 3.219 2.325 12.162 1.00 97.44 149 VAL A CA 1
ATOM 1193 C C . VAL A 1 149 ? 3.664 3.764 11.975 1.00 97.44 149 VAL A C 1
ATOM 1195 O O . VAL A 1 149 ? 4.764 4.150 12.348 1.00 97.44 149 VAL A O 1
ATOM 1198 N N . HIS A 1 150 ? 2.804 4.567 11.360 1.00 96.62 150 HIS A N 1
ATOM 1199 C CA . HIS A 1 150 ? 3.035 5.990 11.149 1.00 96.62 150 HIS A CA 1
ATOM 1200 C C . HIS A 1 150 ? 2.367 6.791 12.258 1.00 96.62 150 HIS A C 1
ATOM 1202 O O . HIS A 1 150 ? 1.142 6.732 12.390 1.00 96.62 150 HIS A O 1
ATOM 1208 N N . PHE A 1 151 ? 3.125 7.595 12.990 1.00 96.19 151 PHE A N 1
ATOM 1209 C CA . PHE A 1 151 ? 2.614 8.340 14.138 1.00 96.19 151 PHE A CA 1
ATOM 1210 C C . PHE A 1 151 ? 3.288 9.709 14.264 1.00 96.19 151 PHE A C 1
ATOM 1212 O O . PHE A 1 151 ? 4.271 9.997 13.574 1.00 96.19 151 PHE A O 1
ATOM 1219 N N . THR A 1 152 ? 2.707 10.556 15.110 1.00 93.94 152 THR A N 1
ATOM 1220 C CA . THR A 1 152 ? 3.249 11.868 15.460 1.00 93.94 152 THR A CA 1
ATOM 1221 C C . THR A 1 152 ? 3.618 11.856 16.939 1.00 93.94 152 THR A C 1
ATOM 1223 O O . THR A 1 152 ? 2.814 11.424 17.761 1.00 93.94 152 THR A O 1
ATOM 1226 N N . TYR A 1 153 ? 4.809 12.340 17.272 1.00 94.44 153 TYR A N 1
ATOM 1227 C CA . TYR A 1 153 ? 5.275 12.537 18.643 1.00 94.44 153 TYR A CA 1
ATOM 1228 C C . TYR A 1 153 ? 5.989 13.889 18.721 1.00 94.44 153 TYR A C 1
ATOM 1230 O O . TYR A 1 153 ? 6.820 14.185 17.867 1.00 94.44 153 TYR A O 1
ATOM 1238 N N . ASN A 1 154 ? 5.614 14.744 19.678 1.00 92.50 154 ASN A N 1
ATOM 1239 C CA . ASN A 1 154 ? 6.132 16.117 19.811 1.00 92.50 154 ASN A CA 1
ATOM 1240 C C . ASN A 1 154 ? 6.169 16.894 18.479 1.00 92.50 154 ASN A C 1
ATOM 1242 O O . ASN A 1 154 ? 7.181 17.481 18.110 1.00 92.50 154 ASN A O 1
ATOM 1246 N N . SER A 1 155 ? 5.064 16.847 17.726 1.00 89.81 155 SER A N 1
ATOM 1247 C CA . SER A 1 155 ? 4.904 17.465 16.394 1.00 89.81 155 SER A CA 1
ATOM 1248 C C . SER A 1 155 ? 5.793 16.900 15.274 1.00 89.81 155 SER A C 1
ATOM 1250 O O . SER A 1 155 ? 5.623 17.273 14.112 1.00 89.81 155 SER A O 1
ATOM 1252 N N . ASN A 1 156 ? 6.678 15.951 15.575 1.00 91.25 156 ASN A N 1
ATOM 1253 C CA . ASN A 1 156 ? 7.502 15.254 14.598 1.00 91.25 156 ASN A CA 1
ATOM 1254 C C . ASN A 1 156 ? 6.807 13.982 14.114 1.00 91.25 156 ASN A C 1
ATOM 1256 O O . ASN A 1 156 ? 6.089 13.313 14.857 1.00 91.25 156 ASN A O 1
ATOM 1260 N N . ARG A 1 157 ? 7.012 13.647 12.839 1.00 92.62 157 ARG A N 1
ATOM 1261 C CA . ARG A 1 157 ? 6.442 12.444 12.226 1.00 92.62 157 ARG A CA 1
ATOM 1262 C C . ARG A 1 157 ? 7.465 11.331 12.211 1.00 92.62 157 ARG A C 1
ATOM 1264 O O . ARG A 1 157 ? 8.598 11.559 11.795 1.00 92.62 157 ARG A O 1
ATOM 1271 N N . TYR A 1 158 ? 7.012 10.133 12.537 1.00 95.12 158 TYR A N 1
ATOM 1272 C CA . TYR A 1 158 ? 7.847 8.946 12.589 1.00 95.12 158 TYR A CA 1
ATOM 1273 C C . TYR A 1 158 ? 7.186 7.774 11.874 1.00 95.12 158 TYR A C 1
ATOM 1275 O O . TYR A 1 158 ? 5.963 7.727 11.677 1.00 95.12 158 TYR A O 1
ATOM 1283 N N . THR A 1 159 ? 8.015 6.808 11.491 1.00 96.19 159 THR A N 1
ATOM 1284 C CA . THR A 1 159 ? 7.560 5.478 11.097 1.00 96.19 159 THR A CA 1
ATOM 1285 C C . THR A 1 159 ? 8.313 4.438 11.904 1.00 96.19 159 THR A C 1
ATOM 1287 O O . THR A 1 159 ? 9.526 4.337 11.767 1.00 96.19 159 THR A O 1
ATOM 1290 N N . LEU A 1 160 ? 7.585 3.660 12.699 1.00 97.00 160 LEU A N 1
ATOM 1291 C CA . LEU A 1 160 ? 8.106 2.455 13.328 1.00 97.00 160 LEU A CA 1
ATOM 1292 C C . LEU A 1 160 ? 7.825 1.264 12.411 1.00 97.00 160 LEU A C 1
ATOM 1294 O O . LEU A 1 160 ? 6.697 1.106 11.937 1.00 97.00 160 LEU A O 1
ATOM 1298 N N . VAL A 1 161 ? 8.833 0.443 12.151 1.00 95.62 161 VAL A N 1
ATOM 1299 C CA . VAL A 1 161 ? 8.699 -0.816 11.424 1.00 95.62 161 VAL A CA 1
ATOM 1300 C C . VAL A 1 161 ? 8.998 -1.962 12.374 1.00 95.62 161 VAL A C 1
ATOM 1302 O O . VAL A 1 161 ? 10.002 -1.935 13.074 1.00 95.62 161 VAL A O 1
ATOM 1305 N N . LEU A 1 162 ? 8.104 -2.942 12.406 1.00 96.25 162 LEU A N 1
ATOM 1306 C CA . LEU A 1 162 ? 8.218 -4.143 13.226 1.00 96.25 162 LEU A CA 1
ATOM 1307 C C . LEU A 1 162 ? 7.522 -5.311 12.527 1.00 96.25 162 LEU A C 1
ATOM 1309 O O . LEU A 1 162 ? 6.751 -5.114 11.575 1.00 96.25 162 LEU A O 1
ATOM 1313 N N . ARG A 1 163 ? 7.750 -6.527 13.018 1.00 94.25 163 ARG A N 1
ATOM 1314 C CA . ARG A 1 163 ? 6.958 -7.685 12.605 1.00 94.25 163 ARG A CA 1
ATOM 1315 C C . ARG A 1 163 ? 5.538 -7.617 13.158 1.00 94.25 163 ARG A C 1
ATOM 1317 O O . ARG A 1 163 ? 5.267 -7.044 14.210 1.00 94.25 163 ARG A O 1
ATOM 1324 N N . TRP A 1 164 ? 4.598 -8.229 12.452 1.00 93.62 164 TRP A N 1
ATOM 1325 C CA . TRP A 1 164 ? 3.208 -8.340 12.894 1.00 93.62 164 TRP A CA 1
ATOM 1326 C C . TRP A 1 164 ? 3.019 -9.197 14.153 1.00 93.62 164 TRP A C 1
ATOM 1328 O O . TRP A 1 164 ? 1.974 -9.098 14.782 1.00 93.62 164 TRP A O 1
ATOM 1338 N N . ASP A 1 165 ? 3.993 -10.020 14.530 1.00 92.56 165 ASP A N 1
ATOM 1339 C CA . ASP A 1 165 ? 3.953 -10.950 15.659 1.00 92.56 165 ASP A CA 1
ATOM 1340 C C . ASP A 1 165 ? 4.805 -10.481 16.840 1.00 92.56 165 ASP A C 1
ATOM 1342 O O . ASP A 1 165 ? 4.986 -11.223 17.796 1.00 92.56 165 ASP A O 1
ATOM 1346 N N . TYR A 1 166 ? 5.248 -9.221 16.817 1.00 95.00 166 TYR A N 1
ATOM 1347 C CA . TYR A 1 166 ? 6.064 -8.587 17.859 1.00 95.00 166 TYR A CA 1
ATOM 1348 C C . TYR A 1 166 ? 5.473 -8.691 19.280 1.00 95.00 166 TYR A C 1
ATOM 1350 O O . TYR A 1 166 ? 6.188 -8.620 20.268 1.00 95.00 166 TYR A O 1
ATOM 1358 N N . PHE A 1 167 ? 4.148 -8.824 19.409 1.00 93.00 167 PHE A N 1
ATOM 1359 C CA . PHE A 1 167 ? 3.464 -8.943 20.706 1.00 93.00 167 PHE A CA 1
ATOM 1360 C C . PHE A 1 167 ? 2.970 -10.363 21.019 1.00 93.00 167 PHE A C 1
ATOM 1362 O O . PHE A 1 167 ? 2.223 -10.533 21.982 1.00 93.00 167 PHE A O 1
ATOM 1369 N N . VAL A 1 168 ? 3.300 -11.348 20.185 1.00 89.44 168 VAL A N 1
ATOM 1370 C CA . VAL A 1 168 ? 2.888 -12.750 20.335 1.00 89.44 168 VAL A CA 1
ATOM 1371 C C . VAL A 1 168 ? 3.987 -13.498 21.084 1.00 89.44 168 VAL A C 1
ATOM 1373 O O . VAL A 1 168 ? 5.161 -13.289 20.797 1.00 89.44 168 VAL A O 1
ATOM 1376 N N . GLU A 1 169 ? 3.635 -14.374 22.022 1.00 86.75 169 GLU A N 1
ATOM 1377 C CA . GLU A 1 169 ? 4.609 -15.224 22.727 1.00 86.75 169 GLU A CA 1
ATOM 1378 C C . GLU A 1 169 ? 5.289 -16.203 21.756 1.00 86.75 169 GLU A C 1
ATOM 1380 O O . GLU A 1 169 ? 4.690 -16.596 20.757 1.00 86.75 169 GLU A O 1
ATOM 1385 N N . ASP A 1 170 ? 6.544 -16.597 22.003 1.00 84.06 170 ASP A N 1
ATOM 1386 C CA . ASP A 1 170 ? 7.294 -17.502 21.103 1.00 84.06 170 ASP A CA 1
ATOM 1387 C C . ASP A 1 170 ? 6.549 -18.805 20.819 1.00 84.06 170 ASP A C 1
ATOM 1389 O O . ASP A 1 170 ? 6.392 -19.182 19.657 1.00 84.06 170 ASP A O 1
ATOM 1393 N N . SER A 1 171 ? 5.985 -19.412 21.861 1.00 79.75 171 SER A N 1
ATOM 1394 C CA . SER A 1 171 ? 5.204 -20.649 21.785 1.00 79.75 171 SER A CA 1
ATOM 1395 C C . SER A 1 171 ? 3.915 -20.542 20.964 1.00 79.75 171 SER A C 1
ATOM 1397 O O . SER A 1 171 ? 3.357 -21.564 20.572 1.00 79.75 171 SER A O 1
ATOM 1399 N N . GLU A 1 172 ? 3.423 -19.328 20.707 1.00 76.62 172 GLU A N 1
ATOM 1400 C CA . GLU A 1 172 ? 2.205 -19.071 19.930 1.00 76.62 172 GLU A CA 1
ATOM 1401 C C . GLU A 1 172 ? 2.509 -18.581 18.507 1.00 76.62 172 GLU A C 1
ATOM 1403 O O . GLU A 1 172 ? 1.594 -18.316 17.717 1.00 76.62 172 GLU A O 1
ATOM 1408 N N . THR A 1 173 ? 3.790 -18.441 18.155 1.00 80.06 173 THR A N 1
ATOM 1409 C CA . THR A 1 173 ? 4.171 -18.039 16.804 1.00 80.06 173 THR A CA 1
ATOM 1410 C C . THR A 1 173 ? 4.036 -19.188 15.813 1.00 80.06 173 THR A C 1
ATOM 1412 O O . THR A 1 173 ? 4.408 -20.324 16.069 1.00 80.06 173 THR A O 1
ATOM 1415 N N . MET A 1 174 ? 3.528 -18.884 14.618 1.00 74.88 174 MET A N 1
ATOM 1416 C CA . MET A 1 174 ? 3.312 -19.907 13.587 1.00 74.88 174 MET A CA 1
ATOM 1417 C C . MET A 1 174 ? 4.517 -20.145 12.665 1.00 74.88 174 MET A C 1
ATOM 1419 O O . MET A 1 174 ? 4.406 -20.940 11.730 1.00 74.88 174 MET A O 1
ATOM 1423 N N . TYR A 1 175 ? 5.646 -19.449 12.851 1.00 76.44 175 TYR A N 1
ATOM 1424 C CA . TYR A 1 175 ? 6.770 -19.560 11.912 1.00 76.44 175 TYR A CA 1
ATOM 1425 C C . TYR A 1 175 ? 7.514 -20.899 12.020 1.00 76.44 175 TYR A C 1
ATOM 1427 O O . TYR A 1 175 ? 8.082 -21.330 11.021 1.00 76.44 175 TYR A O 1
ATOM 1435 N N . GLU A 1 176 ? 7.466 -21.591 13.163 1.00 70.69 176 GLU A N 1
ATOM 1436 C CA . GLU A 1 176 ? 8.032 -22.943 13.288 1.00 70.69 176 GLU A CA 1
ATOM 1437 C C . GLU A 1 176 ? 7.279 -23.962 12.415 1.00 70.69 176 GLU A C 1
ATOM 1439 O O . GLU A 1 176 ? 7.886 -24.853 11.826 1.00 70.69 176 GLU A O 1
ATOM 1444 N N . GLU A 1 177 ? 5.961 -23.796 12.257 1.00 71.56 177 GLU A N 1
ATOM 1445 C CA . GLU A 1 177 ? 5.128 -24.701 11.456 1.00 71.56 177 GLU A CA 1
ATOM 1446 C C . GLU A 1 177 ? 5.113 -24.346 9.962 1.00 71.56 177 GLU A C 1
ATOM 1448 O O . GLU A 1 177 ? 5.093 -25.234 9.104 1.00 71.56 177 GLU A O 1
ATOM 1453 N N . ARG A 1 178 ? 5.083 -23.047 9.628 1.00 81.38 178 ARG A N 1
ATOM 1454 C CA . ARG A 1 178 ? 4.892 -22.569 8.243 1.00 81.38 178 ARG A CA 1
ATOM 1455 C C . ARG A 1 178 ? 6.152 -22.007 7.580 1.00 81.38 178 ARG A C 1
ATOM 1457 O O . ARG A 1 178 ? 6.107 -21.696 6.391 1.00 81.38 178 ARG A O 1
ATOM 1464 N N . GLY A 1 179 ? 7.236 -21.844 8.334 1.00 79.25 179 GLY A N 1
ATOM 1465 C CA . GLY A 1 179 ? 8.395 -21.041 7.946 1.00 79.25 179 GLY A CA 1
ATOM 1466 C C . GLY A 1 179 ? 8.144 -19.531 8.065 1.00 79.25 179 GLY A C 1
ATOM 1467 O O . GLY A 1 179 ? 7.003 -19.068 8.184 1.00 79.25 179 GLY A O 1
ATOM 1468 N N . LEU A 1 180 ? 9.223 -18.745 8.019 1.00 84.25 180 LEU A N 1
ATOM 1469 C CA . LEU A 1 180 ? 9.147 -17.282 7.987 1.00 84.25 180 LEU A CA 1
ATOM 1470 C C . LEU A 1 180 ? 8.578 -16.806 6.643 1.00 84.25 180 LEU A C 1
ATOM 1472 O O . LEU A 1 180 ? 8.937 -17.315 5.580 1.00 84.25 180 LEU A O 1
ATOM 1476 N N . THR A 1 181 ? 7.697 -15.809 6.677 1.00 86.00 181 THR A N 1
ATOM 1477 C CA . THR A 1 181 ? 7.301 -15.079 5.468 1.00 86.00 181 THR A CA 1
ATOM 1478 C C . THR A 1 181 ? 8.424 -14.153 5.001 1.00 86.00 181 THR A C 1
ATOM 1480 O O . THR A 1 181 ? 9.328 -13.822 5.767 1.00 86.00 181 THR A O 1
ATOM 1483 N N . GLY A 1 182 ? 8.339 -13.665 3.756 1.00 81.38 182 GLY A N 1
ATOM 1484 C CA . GLY A 1 182 ? 9.356 -12.774 3.187 1.00 81.38 182 GLY A CA 1
ATOM 1485 C C . GLY A 1 182 ? 9.652 -11.549 4.056 1.00 81.38 182 GLY A C 1
ATOM 1486 O O . GLY A 1 182 ? 10.810 -11.201 4.223 1.00 81.38 182 GLY A O 1
ATOM 1487 N N . GLY A 1 183 ? 8.629 -10.952 4.679 1.00 83.81 183 GLY A N 1
ATOM 1488 C CA . GLY A 1 183 ? 8.798 -9.833 5.604 1.00 83.81 183 GLY A CA 1
ATOM 1489 C C . GLY A 1 183 ? 9.283 -10.226 7.005 1.00 83.81 183 GLY A C 1
ATOM 1490 O O . GLY A 1 183 ? 9.993 -9.448 7.630 1.00 83.81 183 GLY A O 1
ATOM 1491 N N . GLU A 1 184 ? 8.942 -11.416 7.507 1.00 87.69 184 GLU A N 1
ATOM 1492 C CA . GLU A 1 184 ? 9.447 -11.904 8.803 1.00 87.69 184 GLU A CA 1
ATOM 1493 C C . GLU A 1 184 ? 10.926 -12.270 8.757 1.00 87.69 184 GLU A C 1
ATOM 1495 O O . GLU A 1 184 ? 11.585 -12.220 9.786 1.00 87.69 184 GLU A O 1
ATOM 1500 N N . ALA A 1 185 ? 11.450 -12.616 7.581 1.00 86.38 185 ALA A N 1
ATOM 1501 C CA . ALA A 1 185 ? 12.876 -12.851 7.380 1.00 86.38 185 ALA A CA 1
ATOM 1502 C C . ALA A 1 185 ? 13.715 -11.556 7.418 1.00 86.38 185 ALA A C 1
ATOM 1504 O O . ALA A 1 185 ? 14.936 -11.622 7.494 1.00 86.38 185 ALA A O 1
ATOM 1505 N N . VAL A 1 186 ? 13.076 -10.381 7.350 1.00 84.00 186 VAL A N 1
ATOM 1506 C CA . VAL A 1 186 ? 13.760 -9.075 7.283 1.00 84.00 186 VAL A CA 1
ATOM 1507 C C . VAL A 1 186 ? 14.197 -8.567 8.652 1.00 84.00 186 VAL A C 1
ATOM 1509 O O . VAL A 1 186 ? 15.177 -7.829 8.743 1.00 84.00 186 VAL A O 1
ATOM 1512 N N . LEU A 1 187 ? 13.436 -8.910 9.690 1.00 86.06 187 LEU A N 1
ATOM 1513 C CA . LEU A 1 187 ? 13.653 -8.471 11.062 1.00 86.06 187 LEU A CA 1
ATOM 1514 C C . LEU A 1 187 ? 13.629 -9.684 11.985 1.00 86.06 187 LEU A C 1
ATOM 1516 O O . LEU A 1 187 ? 12.795 -10.580 11.823 1.00 86.06 187 LEU A O 1
ATOM 1520 N N . GLU A 1 188 ? 14.480 -9.693 13.003 1.00 88.50 188 GLU A N 1
ATOM 1521 C CA . GLU A 1 188 ? 14.278 -10.622 14.113 1.00 88.50 188 GLU A CA 1
ATOM 1522 C C . GLU A 1 188 ? 12.932 -10.341 14.801 1.00 88.50 188 GLU A C 1
ATOM 1524 O O . GLU A 1 188 ? 12.360 -9.257 14.673 1.00 88.50 188 GLU A O 1
ATOM 1529 N N . LYS A 1 189 ? 12.393 -11.327 15.528 1.00 87.94 189 LYS A N 1
ATOM 1530 C CA . LYS A 1 189 ? 11.056 -11.241 16.137 1.00 87.94 189 LYS A CA 1
ATOM 1531 C C . LYS A 1 189 ? 10.839 -9.955 16.948 1.00 87.94 189 LYS A C 1
ATOM 1533 O O . LYS A 1 189 ? 9.835 -9.271 16.747 1.00 87.94 189 LYS A O 1
ATOM 1538 N N . ASP A 1 190 ? 11.808 -9.629 17.797 1.00 89.94 190 ASP A N 1
ATOM 1539 C CA . ASP A 1 190 ? 11.767 -8.476 18.703 1.00 89.94 190 ASP A CA 1
ATOM 1540 C C . ASP A 1 190 ? 12.575 -7.281 18.178 1.00 89.94 190 ASP A C 1
ATOM 1542 O O . ASP A 1 190 ? 12.802 -6.305 18.895 1.00 89.94 190 ASP A O 1
ATOM 1546 N N . GLU A 1 191 ? 13.042 -7.346 16.932 1.00 93.25 191 GLU A N 1
ATOM 1547 C CA . GLU A 1 191 ? 13.727 -6.234 16.289 1.00 93.25 191 GLU A CA 1
ATOM 1548 C C . GLU A 1 191 ? 12.705 -5.245 15.722 1.00 93.25 191 GLU A C 1
ATOM 1550 O O . GLU A 1 191 ? 11.703 -5.607 15.093 1.00 93.25 191 GLU A O 1
ATOM 1555 N N . LEU A 1 192 ? 12.982 -3.960 15.923 1.00 95.50 192 LEU A N 1
ATOM 1556 C CA . LEU A 1 192 ? 12.238 -2.870 15.317 1.00 95.50 192 LEU A CA 1
ATOM 1557 C C . LEU A 1 192 ? 13.181 -1.844 14.693 1.00 95.50 192 LEU A C 1
ATOM 1559 O O . LEU A 1 192 ? 14.370 -1.782 15.006 1.00 95.50 192 LEU A O 1
ATOM 1563 N N . VAL A 1 193 ? 12.627 -1.024 13.804 1.00 93.62 193 VAL A N 1
ATOM 1564 C CA . VAL A 1 193 ? 13.347 0.067 13.142 1.00 93.62 193 VAL A CA 1
ATOM 1565 C C . VAL A 1 193 ? 12.531 1.346 13.228 1.00 93.62 193 VAL A C 1
ATOM 1567 O O . VAL A 1 193 ? 11.361 1.374 12.837 1.00 93.62 193 VAL A O 1
ATOM 1570 N N . LEU A 1 194 ? 13.138 2.424 13.713 1.00 94.44 194 LEU A N 1
ATOM 1571 C CA . LEU A 1 194 ? 12.533 3.749 13.763 1.00 94.44 194 LEU A CA 1
ATOM 1572 C C . LEU A 1 194 ? 13.106 4.633 12.657 1.00 94.44 194 LEU A C 1
ATOM 1574 O O . LEU A 1 194 ? 14.316 4.803 12.536 1.00 94.44 194 LEU A O 1
ATOM 1578 N N . TYR A 1 195 ? 12.220 5.284 11.910 1.00 92.00 195 TYR A N 1
ATOM 1579 C CA . TYR A 1 195 ? 12.575 6.296 10.922 1.00 92.00 195 TYR A CA 1
ATOM 1580 C C . TYR A 1 195 ? 12.016 7.666 11.288 1.00 92.00 195 TYR A C 1
ATOM 1582 O O . TYR A 1 195 ? 10.840 7.790 11.649 1.00 92.00 195 TYR A O 1
ATOM 1590 N N . ALA A 1 196 ? 12.812 8.707 11.046 1.00 87.75 196 ALA A N 1
ATOM 1591 C CA . ALA A 1 196 ? 12.307 10.065 10.918 1.00 87.75 196 ALA A CA 1
ATOM 1592 C C . ALA A 1 196 ? 11.474 10.187 9.630 1.00 87.75 196 ALA A C 1
ATOM 1594 O O . ALA A 1 196 ? 11.912 9.844 8.527 1.00 87.75 196 ALA A O 1
ATOM 1595 N N . GLY A 1 197 ? 10.261 10.715 9.755 1.00 87.62 197 GLY A N 1
ATOM 1596 C CA . GLY A 1 197 ? 9.343 10.940 8.646 1.00 87.62 197 GLY A CA 1
ATOM 1597 C C . GLY A 1 197 ? 8.494 9.724 8.263 1.00 87.62 197 GLY A C 1
ATOM 1598 O O . GLY A 1 197 ? 8.214 8.822 9.053 1.00 87.62 197 GLY A O 1
ATOM 1599 N N . ILE A 1 198 ? 7.991 9.742 7.025 1.00 85.19 198 ILE A N 1
ATOM 1600 C CA . ILE A 1 198 ? 6.989 8.785 6.538 1.00 85.19 198 ILE A CA 1
ATOM 1601 C C . ILE A 1 198 ? 7.625 7.790 5.570 1.00 85.19 198 ILE A C 1
ATOM 1603 O O . ILE A 1 198 ? 7.999 8.143 4.447 1.00 85.19 198 ILE A O 1
ATOM 1607 N N . VAL A 1 199 ? 7.616 6.511 5.943 1.00 86.38 199 VAL A N 1
ATOM 1608 C CA . VAL A 1 199 ? 8.132 5.436 5.093 1.00 86.38 199 VAL A CA 1
ATOM 1609 C C . VAL A 1 199 ? 7.003 4.651 4.431 1.00 86.38 199 VAL A C 1
ATOM 1611 O O . VAL A 1 199 ? 6.463 3.683 4.957 1.00 86.38 199 VAL A O 1
ATOM 1614 N N . VAL A 1 200 ? 6.616 5.075 3.226 1.00 78.75 200 VAL A N 1
ATOM 1615 C CA . VAL A 1 200 ? 5.413 4.538 2.562 1.00 78.75 200 VAL A CA 1
ATOM 1616 C C . VAL A 1 200 ? 5.578 3.097 2.045 1.00 78.75 200 VAL A C 1
ATOM 1618 O O . VAL A 1 200 ? 4.570 2.401 1.909 1.00 78.75 200 VAL A O 1
ATOM 1621 N N . ASN A 1 201 ? 6.797 2.644 1.738 1.00 78.00 201 ASN A N 1
ATOM 1622 C CA . ASN A 1 201 ? 7.034 1.357 1.070 1.00 78.00 201 ASN A CA 1
ATOM 1623 C C . ASN A 1 201 ? 8.041 0.498 1.855 1.00 78.00 201 ASN A C 1
ATOM 1625 O O . ASN A 1 201 ? 9.112 1.033 2.143 1.00 78.00 201 ASN A O 1
ATOM 1629 N N . PRO A 1 202 ? 7.759 -0.786 2.152 1.00 75.56 202 PRO A N 1
ATOM 1630 C CA . PRO A 1 202 ? 8.640 -1.657 2.942 1.00 75.56 202 PRO A CA 1
ATOM 1631 C C . PRO A 1 202 ? 9.930 -2.056 2.216 1.00 75.56 202 PRO A C 1
ATOM 1633 O O . PRO A 1 202 ? 10.916 -2.353 2.871 1.00 75.56 202 PRO A O 1
ATOM 1636 N N . ASN A 1 203 ? 9.983 -1.928 0.885 1.00 67.94 203 ASN A N 1
ATOM 1637 C CA . ASN A 1 203 ? 11.116 -2.299 0.013 1.00 67.94 203 ASN A CA 1
ATOM 1638 C C . ASN A 1 203 ? 12.472 -1.633 0.329 1.00 67.94 203 ASN A C 1
ATOM 1640 O O . ASN A 1 203 ? 13.432 -1.816 -0.405 1.00 67.94 203 ASN A O 1
ATOM 1644 N N . HIS A 1 204 ? 12.539 -0.762 1.332 1.00 62.88 204 HIS A N 1
ATOM 1645 C CA . HIS A 1 204 ? 13.783 -0.144 1.786 1.00 62.88 204 HIS A CA 1
ATOM 1646 C C . HIS A 1 204 ? 14.543 -1.014 2.790 1.00 62.88 204 HIS A C 1
ATOM 1648 O O . HIS A 1 204 ? 15.752 -0.868 2.873 1.00 62.88 204 HIS A O 1
ATOM 1654 N N . LEU A 1 205 ? 13.846 -1.911 3.496 1.00 59.31 205 LEU A N 1
ATOM 1655 C CA . LEU A 1 205 ? 14.441 -2.878 4.424 1.00 59.31 205 LEU A CA 1
ATOM 1656 C C . LEU A 1 205 ? 14.875 -4.172 3.727 1.00 59.31 205 LEU A C 1
ATOM 1658 O O . LEU A 1 205 ? 15.644 -4.951 4.274 1.00 59.31 205 LEU A O 1
ATOM 1662 N N . LEU A 1 206 ? 14.406 -4.391 2.498 1.00 61.47 206 LEU A N 1
ATOM 1663 C CA . LEU A 1 206 ? 14.804 -5.519 1.666 1.00 61.47 206 LEU A CA 1
ATOM 1664 C C . LEU A 1 206 ? 16.174 -5.214 1.042 1.00 61.47 206 LEU A C 1
ATOM 1666 O O . LEU A 1 206 ? 16.250 -4.780 -0.110 1.00 61.47 206 LEU A O 1
ATOM 1670 N N . VAL A 1 207 ? 17.253 -5.405 1.808 1.00 56.16 207 VAL A N 1
ATOM 1671 C CA . VAL A 1 207 ? 18.649 -5.275 1.333 1.00 56.16 207 VAL A CA 1
ATOM 1672 C C . VAL A 1 207 ? 18.848 -6.100 0.055 1.00 56.16 207 VAL A C 1
ATOM 1674 O O . VAL A 1 207 ? 19.314 -5.581 -0.959 1.00 56.16 207 VAL A O 1
ATOM 1677 N N . GLU A 1 208 ? 18.309 -7.320 0.038 1.00 59.31 208 GLU A N 1
ATOM 1678 C CA . GLU A 1 208 ? 18.298 -8.211 -1.125 1.00 59.31 208 GLU A CA 1
ATOM 1679 C C . GLU A 1 208 ? 17.498 -7.662 -2.317 1.00 59.31 208 GLU A C 1
ATOM 1681 O O . GLU A 1 208 ? 17.798 -7.975 -3.465 1.00 59.31 208 GLU A O 1
ATOM 1686 N N . GLU A 1 209 ? 16.467 -6.832 -2.110 1.00 63.47 209 GLU A N 1
ATOM 1687 C CA . GLU A 1 209 ? 15.739 -6.212 -3.222 1.00 63.47 209 GLU A CA 1
ATOM 1688 C C . GLU A 1 209 ? 16.522 -5.044 -3.819 1.00 63.47 209 GLU A C 1
ATOM 1690 O O . GLU A 1 209 ? 16.504 -4.868 -5.040 1.00 63.47 209 GLU A O 1
ATOM 1695 N N . LEU A 1 210 ? 17.220 -4.251 -3.000 1.00 68.12 210 LEU A N 1
ATOM 1696 C CA . LEU A 1 210 ? 18.113 -3.219 -3.517 1.00 68.12 210 LEU A CA 1
ATOM 1697 C C . LEU A 1 210 ? 19.257 -3.858 -4.308 1.00 68.12 210 LEU A C 1
ATOM 1699 O O . LEU A 1 210 ? 19.478 -3.456 -5.449 1.00 68.12 210 LEU A O 1
ATOM 1703 N N . GLU A 1 211 ? 19.895 -4.896 -3.772 1.00 75.69 211 GLU A N 1
ATOM 1704 C CA . GLU A 1 211 ? 20.932 -5.662 -4.468 1.00 75.69 211 GLU A CA 1
ATOM 1705 C C . GLU A 1 211 ? 20.400 -6.337 -5.733 1.00 75.69 211 GLU A C 1
ATOM 1707 O O . GLU A 1 211 ? 20.975 -6.180 -6.805 1.00 75.69 211 GLU A O 1
ATOM 1712 N N . ARG A 1 212 ? 19.242 -7.002 -5.677 1.00 78.75 212 ARG A N 1
ATOM 1713 C CA . ARG A 1 212 ? 18.577 -7.583 -6.856 1.00 78.75 212 ARG A CA 1
ATOM 1714 C C . ARG A 1 212 ? 18.247 -6.523 -7.901 1.00 78.75 212 ARG A C 1
ATOM 1716 O O . ARG A 1 212 ? 18.385 -6.780 -9.096 1.00 78.75 212 ARG A O 1
ATOM 1723 N N . ARG A 1 213 ? 17.833 -5.320 -7.490 1.00 79.69 213 ARG A N 1
ATOM 1724 C CA . ARG A 1 213 ? 17.593 -4.192 -8.404 1.00 79.69 213 ARG A CA 1
ATOM 1725 C C . ARG A 1 213 ? 18.900 -3.654 -8.977 1.00 79.69 213 ARG A C 1
ATOM 1727 O O . ARG A 1 213 ? 18.921 -3.368 -10.168 1.00 79.69 213 ARG A O 1
ATOM 1734 N N . ILE A 1 214 ? 19.965 -3.542 -8.187 1.00 80.62 214 ILE A N 1
ATOM 1735 C CA . ILE A 1 214 ? 21.308 -3.156 -8.644 1.00 80.62 214 ILE A CA 1
ATOM 1736 C C . ILE A 1 214 ? 21.819 -4.182 -9.664 1.00 80.62 214 ILE A C 1
ATOM 1738 O O . ILE A 1 214 ? 22.132 -3.804 -10.789 1.00 80.62 214 ILE A O 1
ATOM 1742 N N . ASN A 1 215 ? 21.774 -5.473 -9.339 1.00 86.88 215 ASN A N 1
ATOM 1743 C CA . ASN A 1 215 ? 22.164 -6.578 -10.216 1.00 86.88 215 ASN A CA 1
ATOM 1744 C C . ASN A 1 215 ? 21.336 -6.611 -11.503 1.00 86.88 215 ASN A C 1
ATOM 1746 O O . ASN A 1 215 ? 21.887 -6.783 -12.588 1.00 86.88 215 ASN A O 1
ATOM 1750 N N . TRP A 1 216 ? 20.024 -6.374 -11.419 1.00 92.50 216 TRP A N 1
ATOM 1751 C CA . TRP A 1 216 ? 19.176 -6.255 -12.604 1.00 92.50 216 TRP A CA 1
ATOM 1752 C C . TRP A 1 216 ? 19.564 -5.047 -13.470 1.00 92.50 216 TRP A C 1
ATOM 1754 O O . TRP A 1 216 ? 19.643 -5.172 -14.690 1.00 92.50 216 TRP A O 1
ATOM 1764 N N . VAL A 1 217 ? 19.820 -3.880 -12.863 1.00 90.81 217 VAL A N 1
ATOM 1765 C CA . VAL A 1 217 ? 20.240 -2.661 -13.582 1.00 90.81 217 VAL A CA 1
ATOM 1766 C C . VAL A 1 217 ? 21.584 -2.876 -14.259 1.00 90.81 217 VAL A C 1
ATOM 1768 O O . VAL A 1 217 ? 21.744 -2.451 -15.399 1.00 90.81 217 VAL A O 1
ATOM 1771 N N . ILE A 1 218 ? 22.516 -3.545 -13.581 1.00 91.31 218 ILE A N 1
ATOM 1772 C CA . ILE A 1 218 ? 23.811 -3.928 -14.135 1.00 91.31 218 ILE A CA 1
ATOM 1773 C C . ILE A 1 218 ? 23.600 -4.866 -15.323 1.00 91.31 218 ILE A C 1
ATOM 1775 O O . ILE A 1 218 ? 24.013 -4.521 -16.422 1.00 91.31 218 ILE A O 1
ATOM 1779 N N . GLY A 1 219 ? 22.898 -5.988 -15.139 1.00 93.06 219 GLY A N 1
ATOM 1780 C CA . GLY A 1 219 ? 22.701 -6.989 -16.191 1.00 93.06 219 GLY A CA 1
ATOM 1781 C C . GLY A 1 219 ? 21.928 -6.466 -17.405 1.00 93.06 219 GLY A C 1
ATOM 1782 O O . GLY A 1 219 ? 22.243 -6.811 -18.541 1.00 93.06 219 GLY A O 1
ATOM 1783 N N . PHE A 1 220 ? 20.931 -5.601 -17.196 1.00 95.31 220 PHE A N 1
ATOM 1784 C CA . PHE A 1 220 ? 20.254 -4.922 -18.301 1.00 95.31 220 PHE A CA 1
ATOM 1785 C C . PHE A 1 220 ? 21.143 -3.850 -18.942 1.00 95.31 220 PHE A C 1
ATOM 1787 O O . PHE A 1 220 ? 21.164 -3.727 -20.162 1.00 95.31 220 PHE A O 1
ATOM 1794 N N . GLY A 1 221 ? 21.885 -3.085 -18.136 1.00 93.38 221 GLY A N 1
ATOM 1795 C CA . GLY A 1 221 ? 22.809 -2.054 -18.602 1.00 93.38 221 GLY A CA 1
ATOM 1796 C C . GLY A 1 221 ? 23.915 -2.614 -19.493 1.00 93.38 221 GLY A C 1
ATOM 1797 O O . GLY A 1 221 ? 24.178 -2.050 -20.548 1.00 93.38 221 GLY A O 1
ATOM 1798 N N . THR A 1 222 ? 24.501 -3.753 -19.118 1.00 93.44 222 THR A N 1
ATOM 1799 C CA . THR A 1 222 ? 25.552 -4.431 -19.892 1.00 93.44 222 THR A CA 1
ATOM 1800 C C . THR A 1 222 ? 25.042 -5.070 -21.176 1.00 93.44 222 THR A C 1
ATOM 1802 O O . THR A 1 222 ? 25.831 -5.255 -22.084 1.00 93.44 222 THR A O 1
ATOM 1805 N N . ARG A 1 223 ? 23.741 -5.375 -21.266 1.00 95.25 223 ARG A N 1
ATOM 1806 C CA . ARG A 1 223 ? 23.085 -5.905 -22.474 1.00 95.25 223 ARG A CA 1
ATOM 1807 C C . ARG A 1 223 ? 22.512 -4.824 -23.388 1.00 95.25 223 ARG A C 1
ATOM 1809 O O . ARG A 1 223 ? 21.810 -5.120 -24.354 1.00 95.25 223 ARG A O 1
ATOM 1816 N N . MET A 1 224 ? 22.730 -3.547 -23.071 1.00 94.75 224 MET A N 1
ATOM 1817 C CA . MET A 1 224 ? 22.261 -2.464 -23.938 1.00 94.75 224 MET A CA 1
ATOM 1818 C C . MET A 1 224 ? 22.983 -2.454 -25.288 1.00 94.75 224 MET A C 1
ATOM 1820 O O . MET A 1 224 ? 22.486 -1.835 -26.212 1.00 94.75 224 MET A O 1
ATOM 1824 N N . ASP A 1 225 ? 24.097 -3.153 -25.462 1.00 96.12 225 ASP A N 1
ATOM 1825 C CA . ASP A 1 225 ? 24.737 -3.353 -26.764 1.00 96.12 225 ASP A CA 1
ATOM 1826 C C . ASP A 1 225 ? 23.912 -4.247 -27.717 1.00 96.12 225 ASP A C 1
ATOM 1828 O O . ASP A 1 225 ? 24.095 -4.183 -28.938 1.00 96.12 225 ASP A O 1
ATOM 1832 N N . GLU A 1 226 ? 22.975 -5.033 -27.175 1.00 96.62 226 GLU A N 1
ATOM 1833 C CA . GLU A 1 226 ? 21.997 -5.870 -27.887 1.00 96.62 226 GLU A CA 1
ATOM 1834 C C . GLU A 1 226 ? 20.685 -5.125 -28.205 1.00 96.62 226 GLU A C 1
ATOM 1836 O O . GLU A 1 226 ? 19.723 -5.740 -28.670 1.00 96.62 226 GLU A O 1
ATOM 1841 N N . LEU A 1 227 ? 20.593 -3.813 -27.938 1.00 94.56 227 LEU A N 1
ATOM 1842 C CA . LEU A 1 227 ? 19.325 -3.067 -27.979 1.00 94.56 227 LEU A CA 1
ATOM 1843 C C . LEU A 1 227 ? 18.486 -3.287 -29.254 1.00 94.56 227 LEU A C 1
ATOM 1845 O O . LEU A 1 227 ? 17.280 -3.485 -29.094 1.00 94.56 227 LEU A O 1
ATOM 1849 N N . PRO A 1 228 ? 19.060 -3.317 -30.478 1.00 97.12 228 PRO A N 1
ATOM 1850 C CA . PRO A 1 228 ? 18.297 -3.623 -31.691 1.00 97.12 228 PRO A CA 1
ATOM 1851 C C . PRO A 1 228 ? 17.572 -4.973 -31.630 1.00 97.12 228 PRO A C 1
ATOM 1853 O O . PRO A 1 228 ? 16.353 -5.022 -31.785 1.00 97.12 228 PRO A O 1
ATOM 1856 N N . ALA A 1 229 ? 18.285 -6.048 -31.280 1.00 96.38 229 ALA A N 1
ATOM 1857 C CA . ALA A 1 229 ? 17.714 -7.390 -31.171 1.00 96.38 229 ALA A CA 1
ATOM 1858 C C . ALA A 1 229 ? 16.648 -7.473 -30.062 1.00 96.38 229 ALA A C 1
ATOM 1860 O O . ALA A 1 229 ? 15.618 -8.137 -30.210 1.00 96.38 229 ALA A O 1
ATOM 1861 N N . LEU A 1 230 ? 16.849 -6.755 -28.948 1.00 95.25 230 LEU A N 1
ATOM 1862 C CA . LEU A 1 230 ? 15.848 -6.664 -27.879 1.00 95.25 230 LEU A CA 1
ATOM 1863 C C . LEU A 1 230 ? 14.570 -5.962 -28.342 1.00 95.25 230 LEU A C 1
ATOM 1865 O O . LEU A 1 230 ? 13.477 -6.371 -27.947 1.00 95.25 230 LEU A O 1
ATOM 1869 N N . ILE A 1 231 ? 14.699 -4.914 -29.158 1.00 95.88 231 ILE A N 1
ATOM 1870 C CA . ILE A 1 231 ? 13.568 -4.172 -29.721 1.00 95.88 231 ILE A CA 1
ATOM 1871 C C . ILE A 1 231 ? 12.806 -5.038 -30.723 1.00 95.88 231 ILE A C 1
ATOM 1873 O O . ILE A 1 231 ? 11.580 -5.104 -30.641 1.00 95.88 231 ILE A O 1
ATOM 1877 N N . GLU A 1 232 ? 13.507 -5.726 -31.623 1.00 95.75 232 GLU A N 1
ATOM 1878 C CA . GLU A 1 232 ? 12.905 -6.634 -32.605 1.00 95.75 232 GLU A CA 1
ATOM 1879 C C . GLU A 1 232 ? 12.112 -7.753 -31.924 1.00 95.75 232 GLU A C 1
ATOM 1881 O O . GLU A 1 232 ? 10.945 -7.977 -32.251 1.00 95.75 232 GLU A O 1
ATOM 1886 N N . ASN A 1 233 ? 12.691 -8.394 -30.905 1.00 93.62 233 ASN A N 1
ATOM 1887 C CA . ASN A 1 233 ? 12.006 -9.435 -30.144 1.00 93.62 233 ASN A CA 1
ATOM 1888 C C . ASN A 1 233 ? 10.798 -8.880 -29.357 1.00 93.62 233 ASN A C 1
ATOM 1890 O O . ASN A 1 233 ? 9.705 -9.448 -29.400 1.00 93.62 233 ASN A O 1
ATOM 1894 N N . ASP A 1 234 ? 10.946 -7.735 -28.674 1.00 93.12 234 ASP A N 1
ATOM 1895 C CA . ASP A 1 234 ? 9.832 -7.072 -27.971 1.00 93.12 234 ASP A CA 1
ATOM 1896 C C . ASP A 1 234 ? 8.690 -6.724 -28.938 1.00 93.12 234 ASP A C 1
ATOM 1898 O O . ASP A 1 234 ? 7.516 -6.927 -28.614 1.00 93.12 234 ASP A O 1
ATOM 1902 N N . TYR A 1 235 ? 9.021 -6.274 -30.151 1.00 93.44 235 TYR A N 1
ATOM 1903 C CA . TYR A 1 235 ? 8.033 -5.983 -31.179 1.00 93.44 235 TYR A CA 1
ATOM 1904 C C . TYR A 1 235 ? 7.357 -7.239 -31.731 1.00 93.44 235 TYR A C 1
ATOM 1906 O O . TYR A 1 235 ? 6.132 -7.259 -31.829 1.00 93.44 235 TYR A O 1
ATOM 1914 N N . ALA A 1 236 ? 8.100 -8.312 -32.013 1.00 91.50 236 ALA A N 1
ATOM 1915 C CA . ALA A 1 236 ? 7.521 -9.581 -32.457 1.00 91.50 236 ALA A CA 1
ATOM 1916 C C . ALA A 1 236 ? 6.497 -10.113 -31.436 1.00 91.50 236 ALA A C 1
ATOM 1918 O O . ALA A 1 236 ? 5.387 -10.524 -31.789 1.00 91.50 236 ALA A O 1
ATOM 1919 N N . MET A 1 237 ? 6.818 -10.019 -30.141 1.00 87.31 237 MET A N 1
ATOM 1920 C CA . MET A 1 237 ? 5.892 -10.372 -29.062 1.00 87.31 237 MET A CA 1
ATOM 1921 C C . MET A 1 237 ? 4.690 -9.423 -28.963 1.00 87.31 237 MET A C 1
ATOM 1923 O O . MET A 1 237 ? 3.584 -9.869 -28.641 1.00 87.31 237 MET A O 1
ATOM 1927 N N . TYR A 1 238 ? 4.897 -8.126 -29.213 1.00 86.81 238 TYR A N 1
ATOM 1928 C CA . TYR A 1 238 ? 3.839 -7.115 -29.253 1.00 86.81 238 TYR A CA 1
ATOM 1929 C C . TYR A 1 238 ? 2.853 -7.374 -30.403 1.00 86.81 238 TYR A C 1
ATOM 1931 O O . TYR A 1 238 ? 1.641 -7.400 -30.174 1.00 86.81 238 TYR A O 1
ATOM 1939 N N . ALA A 1 239 ? 3.369 -7.623 -31.609 1.00 87.12 239 ALA A N 1
ATOM 1940 C CA . ALA A 1 239 ? 2.599 -7.880 -32.823 1.00 87.12 239 ALA A CA 1
ATOM 1941 C C . ALA A 1 239 ? 1.799 -9.190 -32.739 1.00 87.12 239 ALA A C 1
ATOM 1943 O O . ALA A 1 239 ? 0.636 -9.229 -33.136 1.00 87.12 239 ALA A O 1
ATOM 1944 N N . ALA A 1 240 ? 2.361 -10.238 -32.125 1.00 85.19 240 ALA A N 1
ATOM 1945 C CA . ALA A 1 240 ? 1.698 -11.533 -31.960 1.00 85.19 240 ALA A CA 1
ATOM 1946 C C . ALA A 1 240 ? 0.484 -11.520 -31.004 1.00 85.19 240 ALA A C 1
ATOM 1948 O O . ALA A 1 240 ? -0.134 -12.561 -30.784 1.00 85.19 240 ALA A O 1
ATOM 1949 N N . GLY A 1 241 ? 0.164 -10.393 -30.352 1.00 73.25 241 GLY A N 1
ATOM 1950 C CA . GLY A 1 241 ? -0.973 -10.283 -29.428 1.00 73.25 241 GLY A CA 1
ATOM 1951 C C . GLY A 1 241 ? -0.869 -11.154 -28.166 1.00 73.25 241 GLY A C 1
ATOM 1952 O O . GLY A 1 241 ? -1.781 -11.152 -27.341 1.00 73.25 241 GLY A O 1
ATOM 1953 N N . LYS A 1 242 ? 0.255 -11.862 -27.975 1.00 57.81 242 LYS A N 1
ATOM 1954 C CA . LYS A 1 242 ? 0.531 -12.773 -26.849 1.00 57.81 242 LYS A CA 1
ATOM 1955 C C . LYS A 1 242 ? 0.746 -12.048 -25.514 1.00 57.81 242 LYS A C 1
ATOM 1957 O O . LYS A 1 242 ? 0.925 -12.688 -24.481 1.00 57.81 242 LYS A O 1
ATOM 1962 N N . ARG A 1 243 ? 0.728 -10.712 -25.504 1.00 55.50 243 ARG A N 1
ATOM 1963 C CA . ARG A 1 243 ? 0.848 -9.877 -24.303 1.00 55.50 243 ARG A CA 1
ATOM 1964 C C . ARG A 1 243 ? -0.249 -8.821 -24.279 1.00 55.50 243 ARG A C 1
ATOM 1966 O O . ARG A 1 243 ? -0.705 -8.348 -25.318 1.00 55.50 243 ARG A O 1
ATOM 1973 N N . SER A 1 244 ? -0.665 -8.421 -23.073 1.00 47.22 244 SER A N 1
ATOM 1974 C CA . SER A 1 244 ? -1.596 -7.300 -22.910 1.00 47.22 244 SER A CA 1
ATOM 1975 C C . SER A 1 244 ? -1.069 -6.091 -23.698 1.00 47.22 244 SER A C 1
ATOM 1977 O O . SER A 1 244 ? 0.102 -5.742 -23.558 1.00 47.22 244 SER A O 1
ATOM 1979 N N . ARG A 1 245 ? -1.916 -5.482 -24.542 1.00 51.69 245 ARG A N 1
ATOM 1980 C CA . ARG A 1 245 ? -1.635 -4.431 -25.557 1.00 51.69 245 ARG A CA 1
ATOM 1981 C C . ARG A 1 245 ? -0.909 -3.153 -25.063 1.00 51.69 245 ARG A C 1
ATOM 1983 O O . ARG A 1 245 ? -0.892 -2.128 -25.750 1.00 51.69 245 ARG A O 1
ATOM 1990 N N . ILE A 1 246 ? -0.362 -3.131 -23.850 1.00 54.41 246 ILE A N 1
ATOM 1991 C CA . ILE A 1 246 ? -0.246 -1.916 -23.048 1.00 54.41 246 ILE A CA 1
ATOM 1992 C C . ILE A 1 246 ? 1.192 -1.376 -22.947 1.00 54.41 246 ILE A C 1
ATOM 1994 O O . ILE A 1 246 ? 1.328 -0.153 -22.927 1.00 54.41 246 ILE A O 1
ATOM 1998 N N . ILE A 1 247 ? 2.286 -2.154 -23.010 1.00 67.75 247 ILE A N 1
ATOM 1999 C CA . ILE A 1 247 ? 3.647 -1.618 -22.724 1.00 67.75 247 ILE A CA 1
ATOM 2000 C C . ILE A 1 247 ? 4.742 -2.281 -23.595 1.00 67.75 247 ILE A C 1
ATOM 2002 O O . ILE A 1 247 ? 4.683 -3.485 -23.791 1.00 67.75 247 ILE A O 1
ATOM 2006 N N . SER A 1 248 ? 5.709 -1.501 -24.117 1.00 83.88 248 SER A N 1
ATOM 2007 C CA . SER A 1 248 ? 6.981 -2.034 -24.664 1.00 83.88 248 SER A CA 1
ATOM 2008 C C . SER A 1 248 ? 7.893 -2.391 -23.492 1.00 83.88 248 SER A C 1
ATOM 2010 O O . SER A 1 248 ? 8.157 -1.530 -22.642 1.00 83.88 248 SER A O 1
ATOM 2012 N N . MET A 1 249 ? 8.359 -3.638 -23.437 1.00 87.00 249 MET A N 1
ATOM 2013 C CA . MET A 1 249 ? 9.225 -4.113 -22.361 1.00 87.00 249 MET A CA 1
ATOM 2014 C C . MET A 1 249 ? 10.573 -3.405 -22.384 1.00 87.00 249 MET A C 1
ATOM 2016 O O . MET A 1 249 ? 11.044 -3.008 -21.324 1.00 87.00 249 MET A O 1
ATOM 2020 N N . VAL A 1 250 ? 11.149 -3.150 -23.562 1.00 92.94 250 VAL A N 1
ATOM 2021 C CA . VAL A 1 250 ? 12.413 -2.401 -23.670 1.00 92.94 250 VAL A CA 1
ATOM 2022 C C . VAL A 1 250 ? 12.248 -0.991 -23.104 1.00 92.94 250 VAL A C 1
ATOM 2024 O O . VAL A 1 250 ? 13.032 -0.557 -22.259 1.00 92.94 250 VAL A O 1
ATOM 2027 N N . ALA A 1 251 ? 11.170 -0.292 -23.472 1.00 92.25 251 ALA A N 1
ATOM 2028 C CA . ALA A 1 251 ? 10.886 1.039 -22.939 1.00 92.25 251 ALA A CA 1
ATOM 2029 C C . ALA A 1 251 ? 10.671 1.033 -21.414 1.00 92.25 251 ALA A C 1
ATOM 2031 O O . ALA A 1 251 ? 11.061 1.977 -20.721 1.00 92.25 251 ALA A O 1
ATOM 2032 N N . GLN A 1 252 ? 10.036 -0.012 -20.878 1.00 89.50 252 GLN A N 1
ATOM 2033 C CA . GLN A 1 252 ? 9.865 -0.189 -19.439 1.00 89.50 252 GLN A CA 1
ATOM 2034 C C . GLN A 1 252 ? 11.203 -0.455 -18.746 1.00 89.50 252 GLN A C 1
ATOM 2036 O O . GLN A 1 252 ? 11.494 0.199 -17.743 1.00 89.50 252 GLN A O 1
ATOM 2041 N N . SER A 1 253 ? 12.025 -1.344 -19.296 1.00 92.25 253 SER A N 1
ATOM 2042 C CA . SER A 1 253 ? 13.346 -1.675 -18.771 1.00 92.25 253 SER A CA 1
ATOM 2043 C C . SER A 1 253 ? 14.264 -0.456 -18.750 1.00 92.25 253 SER A C 1
ATOM 2045 O O . SER A 1 253 ? 14.872 -0.178 -17.720 1.00 92.25 253 SER A O 1
ATOM 2047 N N . ILE A 1 254 ? 14.260 0.372 -19.801 1.00 95.00 254 ILE A N 1
ATOM 2048 C CA . ILE A 1 254 ? 14.991 1.648 -19.817 1.00 95.00 254 ILE A CA 1
ATOM 2049 C C . ILE A 1 254 ? 14.541 2.567 -18.673 1.00 95.00 254 ILE A C 1
ATOM 2051 O O . ILE A 1 254 ? 15.370 3.179 -18.001 1.00 95.00 254 ILE A O 1
ATOM 2055 N N . ARG A 1 255 ? 13.236 2.668 -18.396 1.00 90.31 255 ARG A N 1
ATOM 2056 C CA . ARG A 1 255 ? 12.743 3.494 -17.278 1.00 90.31 255 ARG A CA 1
ATOM 2057 C C . ARG A 1 255 ? 13.154 2.941 -15.919 1.00 90.31 255 ARG A C 1
ATOM 2059 O O . ARG A 1 255 ? 13.459 3.727 -15.024 1.00 90.31 255 ARG A O 1
ATOM 2066 N N . ILE A 1 256 ? 13.140 1.618 -15.753 1.00 85.44 256 ILE A N 1
ATOM 2067 C CA . ILE A 1 256 ? 13.606 0.964 -14.525 1.00 85.44 256 ILE A CA 1
ATOM 2068 C C . ILE A 1 256 ? 15.101 1.242 -14.351 1.00 85.44 256 ILE A C 1
ATOM 2070 O O . ILE A 1 256 ? 15.493 1.744 -13.300 1.00 85.44 256 ILE A O 1
ATOM 2074 N N . PHE A 1 257 ? 15.903 1.048 -15.399 1.00 94.38 257 PHE A N 1
ATOM 2075 C CA . PHE A 1 257 ? 17.321 1.399 -15.419 1.00 94.38 257 PHE A CA 1
ATOM 2076 C C . PHE A 1 257 ? 17.549 2.856 -14.993 1.00 94.38 257 PHE A C 1
ATOM 2078 O O . PHE A 1 257 ? 18.262 3.109 -14.027 1.00 94.38 257 PHE A O 1
ATOM 2085 N N . GLN A 1 258 ? 16.864 3.822 -15.615 1.00 93.38 258 GLN A N 1
ATOM 2086 C CA . GLN A 1 258 ? 16.994 5.242 -15.258 1.00 93.38 258 GLN A CA 1
ATOM 2087 C C . GLN A 1 258 ? 16.629 5.541 -13.801 1.00 93.38 258 GLN A C 1
ATOM 2089 O O . GLN A 1 258 ? 17.247 6.396 -13.170 1.00 93.38 258 GLN A O 1
ATOM 2094 N N . LYS A 1 259 ? 15.627 4.846 -13.257 1.00 86.69 259 LYS A N 1
ATOM 2095 C CA . LYS A 1 259 ? 15.185 5.033 -11.874 1.00 86.69 259 LYS A CA 1
ATOM 2096 C C . LYS A 1 259 ? 16.222 4.540 -10.862 1.00 86.69 259 LYS A C 1
ATOM 2098 O O . LYS A 1 259 ? 16.357 5.158 -9.807 1.00 86.69 259 LYS A O 1
ATOM 2103 N N . TYR A 1 260 ? 16.908 3.439 -11.166 1.00 86.38 260 TYR A N 1
ATOM 2104 C CA . TYR A 1 260 ? 17.745 2.724 -10.201 1.00 86.38 260 TYR A CA 1
ATOM 2105 C C . TYR A 1 260 ? 19.254 2.839 -10.459 1.00 86.38 260 TYR A C 1
ATOM 2107 O O . TYR A 1 260 ? 20.020 2.543 -9.551 1.00 86.38 260 TYR A O 1
ATOM 2115 N N . LYS A 1 261 ? 19.708 3.356 -11.611 1.00 91.69 261 LYS A N 1
ATOM 2116 C CA . LYS A 1 261 ? 21.145 3.512 -11.919 1.00 91.69 261 LYS A CA 1
ATOM 2117 C C . LYS A 1 261 ? 21.934 4.337 -10.904 1.00 91.69 261 LYS A C 1
ATOM 2119 O O . LYS A 1 261 ? 23.124 4.116 -10.751 1.00 91.69 261 LYS A O 1
ATOM 2124 N N . LYS A 1 262 ? 21.287 5.256 -10.178 1.00 86.44 262 LYS A N 1
ATOM 2125 C CA . LYS A 1 262 ? 21.941 6.011 -9.098 1.00 86.44 262 LYS A CA 1
ATOM 2126 C C . LYS A 1 262 ? 22.499 5.100 -8.001 1.00 86.44 262 LYS A C 1
ATOM 2128 O O . LYS A 1 262 ? 23.548 5.399 -7.466 1.00 86.44 262 LYS A O 1
ATOM 2133 N N . HIS A 1 263 ? 21.856 3.962 -7.748 1.00 82.69 263 HIS A N 1
ATOM 2134 C CA . HIS A 1 263 ? 22.337 2.992 -6.771 1.00 82.69 263 HIS A CA 1
ATOM 2135 C C . HIS A 1 263 ? 23.547 2.221 -7.296 1.00 82.69 263 HIS A C 1
ATOM 2137 O O . HIS A 1 263 ? 24.422 1.870 -6.524 1.00 82.69 263 HIS A O 1
ATOM 2143 N N . VAL A 1 264 ? 23.656 2.025 -8.613 1.00 87.12 264 VAL A N 1
ATOM 2144 C CA . VAL A 1 264 ? 24.900 1.519 -9.212 1.00 87.12 264 VAL A CA 1
ATOM 2145 C C . VAL A 1 264 ? 26.014 2.556 -9.057 1.00 87.12 264 VAL A C 1
ATOM 2147 O O . VAL A 1 264 ? 27.117 2.197 -8.689 1.00 87.12 264 VAL A O 1
ATOM 2150 N N . ILE A 1 265 ? 25.727 3.848 -9.251 1.00 87.25 265 ILE A N 1
ATOM 2151 C CA . ILE A 1 265 ? 26.714 4.920 -9.024 1.00 87.25 265 ILE A CA 1
ATOM 2152 C C . ILE A 1 265 ? 27.174 4.948 -7.556 1.00 87.25 265 ILE A C 1
ATOM 2154 O O . ILE A 1 265 ? 28.363 5.095 -7.298 1.00 87.25 265 ILE A O 1
ATOM 2158 N N . GLU A 1 266 ? 26.240 4.808 -6.615 1.00 77.56 266 GLU A N 1
ATOM 2159 C CA . GLU A 1 266 ? 26.502 4.847 -5.171 1.00 77.56 266 GLU A CA 1
ATOM 2160 C C . GLU A 1 266 ? 27.249 3.594 -4.670 1.00 77.56 266 GLU A C 1
ATOM 2162 O O . GLU A 1 266 ? 28.130 3.725 -3.826 1.00 77.56 266 GLU A O 1
ATOM 2167 N N . HIS A 1 267 ? 26.930 2.399 -5.187 1.00 77.44 267 HIS A N 1
ATOM 2168 C CA . HIS A 1 267 ? 27.399 1.124 -4.620 1.00 77.44 267 HIS A CA 1
ATOM 2169 C C . HIS A 1 267 ? 28.376 0.327 -5.506 1.00 77.44 267 HIS A C 1
ATOM 2171 O O . HIS A 1 267 ? 29.123 -0.493 -4.982 1.00 77.44 267 HIS A O 1
ATOM 2177 N N . ASP A 1 268 ? 28.400 0.537 -6.826 1.00 84.31 268 ASP A N 1
ATOM 2178 C CA . ASP A 1 268 ? 29.276 -0.185 -7.769 1.00 84.31 268 ASP A CA 1
ATOM 2179 C C . ASP A 1 268 ? 29.633 0.685 -8.993 1.00 84.31 268 ASP A C 1
ATOM 2181 O O . ASP A 1 268 ? 29.342 0.374 -10.155 1.00 84.31 268 ASP A O 1
ATOM 2185 N N . SER A 1 269 ? 30.256 1.836 -8.727 1.00 86.44 269 SER A N 1
ATOM 2186 C CA . SER A 1 269 ? 30.586 2.836 -9.752 1.00 86.44 269 SER A CA 1
ATOM 2187 C C . SER A 1 269 ? 31.529 2.307 -10.839 1.00 86.44 269 SER A C 1
ATOM 2189 O O . SER A 1 269 ? 31.481 2.778 -11.977 1.00 86.44 269 SER A O 1
ATOM 2191 N N . LYS A 1 270 ? 32.338 1.283 -10.533 1.00 90.88 270 LYS A N 1
ATOM 2192 C CA . LYS A 1 270 ? 33.272 0.650 -11.479 1.00 90.88 270 LYS A CA 1
ATOM 2193 C C . LYS A 1 270 ? 32.544 0.045 -12.682 1.00 90.88 270 LYS A C 1
ATOM 2195 O O . LYS A 1 270 ? 33.058 0.104 -13.798 1.00 90.88 270 LYS A O 1
ATOM 2200 N N . ARG A 1 271 ? 31.324 -0.470 -12.490 1.00 92.19 271 ARG A N 1
ATOM 2201 C CA . ARG A 1 271 ? 30.505 -1.017 -13.585 1.00 92.19 271 ARG A CA 1
ATOM 2202 C C . ARG A 1 271 ? 29.848 0.042 -14.466 1.00 92.19 271 ARG A C 1
ATOM 2204 O O . ARG A 1 271 ? 29.390 -0.295 -15.554 1.00 92.19 271 ARG A O 1
ATOM 2211 N N . CYS A 1 272 ? 29.809 1.317 -14.064 1.00 94.06 272 CYS A N 1
ATOM 2212 C CA . CYS A 1 272 ? 29.227 2.360 -14.913 1.00 94.06 272 CYS A CA 1
ATOM 2213 C C . CYS A 1 272 ? 29.942 2.472 -16.269 1.00 94.06 272 CYS A C 1
ATOM 2215 O O . CYS A 1 272 ? 29.278 2.745 -17.265 1.00 94.06 272 CYS A O 1
ATOM 2217 N N . LYS A 1 273 ? 31.261 2.231 -16.326 1.00 94.50 273 LYS A N 1
ATOM 2218 C CA . LYS A 1 273 ? 32.034 2.317 -17.572 1.00 94.50 273 LYS A CA 1
ATOM 2219 C C . LYS A 1 273 ? 31.566 1.290 -18.608 1.00 94.50 273 LYS A C 1
ATOM 2221 O O . LYS A 1 273 ? 31.162 1.677 -19.699 1.00 94.50 273 LYS A O 1
ATOM 2226 N N . SER A 1 274 ? 31.515 0.008 -18.239 1.00 95.12 274 SER A N 1
ATOM 2227 C CA . SER A 1 274 ? 31.055 -1.057 -19.144 1.00 95.12 274 SER A CA 1
ATOM 2228 C C . SER A 1 274 ? 29.582 -0.894 -19.530 1.00 95.12 274 SER A C 1
ATOM 2230 O O . SER A 1 274 ? 29.208 -1.110 -20.680 1.00 95.12 274 SER A O 1
ATOM 2232 N N . ILE A 1 275 ? 28.739 -0.434 -18.599 1.00 97.19 275 ILE A N 1
ATOM 2233 C CA . ILE A 1 275 ? 27.341 -0.093 -18.891 1.00 97.19 275 ILE A CA 1
ATOM 2234 C C . ILE A 1 275 ? 27.258 1.049 -19.917 1.00 97.19 275 ILE A C 1
ATOM 2236 O O . ILE A 1 275 ? 26.451 0.985 -20.842 1.00 97.19 275 ILE A O 1
ATOM 2240 N N . ASN A 1 276 ? 28.068 2.100 -19.775 1.00 97.56 276 ASN A N 1
ATOM 2241 C CA . ASN A 1 276 ? 28.073 3.224 -20.712 1.00 97.56 276 ASN A CA 1
ATOM 2242 C C . ASN A 1 276 ? 28.551 2.807 -22.103 1.00 97.56 276 ASN A C 1
ATOM 2244 O O . ASN A 1 276 ? 27.943 3.220 -23.089 1.00 97.56 276 ASN A O 1
ATOM 2248 N N . GLU A 1 277 ? 29.594 1.980 -22.183 1.00 97.06 277 GLU A N 1
ATOM 2249 C CA . GLU A 1 277 ? 30.099 1.407 -23.435 1.00 97.06 277 GLU A CA 1
ATOM 2250 C C . GLU A 1 277 ? 29.020 0.572 -24.140 1.00 97.06 277 GLU A C 1
ATOM 2252 O O . GLU A 1 277 ? 28.782 0.751 -25.339 1.00 97.06 277 GLU A O 1
ATOM 2257 N N . ALA A 1 278 ? 28.292 -0.265 -23.393 1.00 97.56 278 ALA A N 1
ATOM 2258 C CA . ALA A 1 278 ? 27.175 -1.041 -23.925 1.00 97.56 278 ALA A CA 1
ATOM 2259 C C . ALA A 1 278 ? 26.032 -0.139 -24.423 1.00 97.56 278 ALA A C 1
ATOM 2261 O O . ALA A 1 278 ? 25.531 -0.323 -25.531 1.00 97.56 278 ALA A O 1
ATOM 2262 N N . ILE A 1 279 ? 25.657 0.893 -23.655 1.00 97.56 279 ILE A N 1
ATOM 2263 C CA . ILE A 1 279 ? 24.630 1.868 -24.061 1.00 97.56 279 ILE A CA 1
ATOM 2264 C C . ILE A 1 279 ? 25.032 2.601 -25.346 1.00 97.56 279 ILE A C 1
ATOM 2266 O O . ILE A 1 279 ? 24.213 2.729 -26.257 1.00 97.56 279 ILE A O 1
ATOM 2270 N N . HIS A 1 280 ? 26.273 3.082 -25.430 1.00 97.25 280 HIS A N 1
ATOM 2271 C CA . HIS A 1 280 ? 26.804 3.734 -26.630 1.00 97.25 280 HIS A CA 1
ATOM 2272 C C . HIS A 1 280 ? 26.748 2.808 -27.839 1.00 97.25 280 HIS A C 1
ATOM 2274 O O . HIS A 1 280 ? 26.231 3.189 -28.887 1.00 97.25 280 HIS A O 1
ATOM 2280 N N . THR A 1 281 ? 27.224 1.576 -27.671 1.00 97.75 281 THR A N 1
ATOM 2281 C CA . THR A 1 281 ? 27.223 0.553 -28.721 1.00 97.75 281 THR A CA 1
ATOM 2282 C C . THR A 1 281 ? 25.807 0.263 -29.209 1.00 97.75 281 THR A C 1
ATOM 2284 O O . THR A 1 281 ? 25.557 0.267 -30.414 1.00 97.75 281 THR A O 1
ATOM 2287 N N . GLY A 1 282 ? 24.860 0.088 -28.288 1.00 97.69 282 GLY A N 1
ATOM 2288 C CA . GLY A 1 282 ? 23.450 -0.115 -28.604 1.00 97.69 282 GLY A CA 1
ATOM 2289 C C . GLY A 1 282 ? 22.852 1.029 -29.404 1.00 97.69 282 GLY A C 1
ATOM 2290 O O . GLY A 1 282 ? 22.269 0.803 -30.461 1.00 97.69 282 GLY A O 1
ATOM 2291 N N . ILE A 1 283 ? 23.030 2.267 -28.933 1.00 98.06 283 ILE A N 1
ATOM 2292 C CA . ILE A 1 283 ? 22.514 3.457 -29.619 1.00 98.06 283 ILE A CA 1
ATOM 2293 C C . ILE A 1 283 ? 23.145 3.629 -31.002 1.00 98.06 283 ILE A C 1
ATOM 2295 O O . ILE A 1 283 ? 22.423 3.963 -31.937 1.00 98.06 283 ILE A O 1
ATOM 2299 N N . LYS A 1 284 ? 24.445 3.363 -31.168 1.00 97.50 284 LYS A N 1
ATOM 2300 C CA . LYS A 1 284 ? 25.092 3.396 -32.487 1.00 97.50 284 LYS A CA 1
ATOM 2301 C C . LYS A 1 284 ? 24.501 2.358 -33.434 1.00 97.50 284 LYS A C 1
ATOM 2303 O O . LYS A 1 284 ? 24.117 2.710 -34.541 1.00 97.50 284 LYS A O 1
ATOM 2308 N N . LYS A 1 285 ? 24.321 1.109 -32.989 1.00 97.75 285 LYS A N 1
ATOM 2309 C CA . LYS A 1 285 ? 23.652 0.082 -33.808 1.00 97.75 285 LYS A CA 1
ATOM 2310 C C . LYS A 1 285 ? 22.215 0.484 -34.165 1.00 97.75 285 LYS A C 1
ATOM 2312 O O . LYS A 1 285 ? 21.779 0.248 -35.286 1.00 97.75 285 LYS A O 1
ATOM 2317 N N . MET A 1 286 ? 21.501 1.154 -33.254 1.00 97.50 286 MET A N 1
ATOM 2318 C CA . MET A 1 286 ? 20.156 1.677 -33.524 1.00 97.50 286 MET A CA 1
ATOM 2319 C C . MET A 1 286 ? 20.109 2.745 -34.627 1.00 97.50 286 MET A C 1
ATOM 2321 O O . MET A 1 286 ? 19.042 2.955 -35.195 1.00 97.50 286 MET A O 1
ATOM 2325 N N . GLN A 1 287 ? 21.217 3.424 -34.951 1.00 97.00 287 GLN A N 1
ATOM 2326 C CA . GLN A 1 287 ? 21.247 4.401 -36.052 1.00 97.00 287 GLN A CA 1
ATOM 2327 C C . GLN A 1 287 ? 21.006 3.750 -37.421 1.00 97.00 287 GLN A C 1
ATOM 2329 O O . GLN A 1 287 ? 20.578 4.433 -38.346 1.00 97.00 287 GLN A O 1
ATOM 2334 N N . HIS A 1 288 ? 21.250 2.442 -37.535 1.00 95.50 288 HIS A N 1
ATOM 2335 C CA . HIS A 1 288 ? 21.060 1.664 -38.758 1.00 95.50 288 HIS A CA 1
ATOM 2336 C C . HIS A 1 288 ? 19.738 0.885 -38.782 1.00 95.50 288 HIS A C 1
ATOM 2338 O O . HIS A 1 288 ? 19.495 0.129 -39.719 1.00 95.50 288 HIS A O 1
ATOM 2344 N N . MET A 1 289 ? 18.891 1.035 -37.760 1.00 96.56 289 MET A N 1
ATOM 2345 C CA . MET A 1 289 ? 17.591 0.369 -37.729 1.00 96.56 289 MET A CA 1
ATOM 2346 C C . MET A 1 289 ? 16.593 1.070 -38.646 1.00 96.56 289 MET A C 1
ATOM 2348 O O . MET A 1 289 ? 16.473 2.296 -38.632 1.00 96.56 289 MET A O 1
ATOM 2352 N N . ASP A 1 290 ? 15.812 0.272 -39.368 1.00 96.62 290 ASP A N 1
ATOM 2353 C CA . ASP A 1 290 ? 14.618 0.747 -40.052 1.00 96.62 290 ASP A CA 1
ATOM 2354 C C . ASP A 1 290 ? 13.459 0.834 -39.049 1.00 96.62 290 ASP A C 1
ATOM 2356 O O . ASP A 1 290 ? 12.979 -0.178 -38.538 1.00 96.62 290 ASP A O 1
ATOM 2360 N N . PHE A 1 291 ? 13.023 2.054 -38.725 1.00 96.44 291 PHE A N 1
ATOM 2361 C CA . PHE A 1 291 ? 11.931 2.265 -37.775 1.00 96.44 291 PHE A CA 1
ATOM 2362 C C . PHE A 1 291 ? 10.534 2.175 -38.406 1.00 96.44 291 PHE A C 1
ATOM 2364 O O . PHE A 1 291 ? 9.552 2.123 -37.659 1.00 96.44 291 PHE A O 1
ATOM 2371 N N . SER A 1 292 ? 10.435 2.122 -39.738 1.00 94.44 292 SER A N 1
ATOM 2372 C CA . SER A 1 292 ? 9.155 2.094 -40.460 1.00 94.44 292 SER A CA 1
ATOM 2373 C C . SER A 1 292 ? 8.376 0.789 -40.237 1.00 94.44 292 SER A C 1
ATOM 2375 O O . SER A 1 292 ? 7.147 0.759 -40.304 1.00 94.44 292 SER A O 1
ATOM 2377 N N . VAL A 1 293 ? 9.073 -0.292 -39.865 1.00 94.69 293 VAL A N 1
ATOM 2378 C CA . VAL A 1 293 ? 8.482 -1.616 -39.595 1.00 94.69 293 VAL A CA 1
ATOM 2379 C C . VAL A 1 293 ? 7.662 -1.682 -38.295 1.00 94.69 293 VAL A C 1
ATOM 2381 O O . VAL A 1 293 ? 6.949 -2.664 -38.056 1.00 94.69 293 VAL A O 1
ATOM 2384 N N . TYR A 1 294 ? 7.756 -0.666 -37.428 1.00 93.62 294 TYR A N 1
ATOM 2385 C CA . TYR A 1 294 ? 7.139 -0.670 -36.100 1.00 93.62 294 TYR A CA 1
ATOM 2386 C C . TYR A 1 294 ? 5.806 0.085 -36.050 1.00 93.62 294 TYR A C 1
ATOM 2388 O O . TYR A 1 294 ? 5.710 1.247 -36.433 1.00 93.62 294 TYR A O 1
ATOM 2396 N N . ASP A 1 295 ? 4.788 -0.521 -35.427 1.00 91.12 295 ASP A N 1
ATOM 2397 C CA . ASP A 1 295 ? 3.525 0.161 -35.112 1.00 91.12 295 ASP A CA 1
ATOM 2398 C C . ASP A 1 295 ? 3.759 1.473 -34.338 1.00 91.12 295 ASP A C 1
ATOM 2400 O O . ASP A 1 295 ? 4.484 1.519 -33.336 1.00 91.12 295 ASP A O 1
ATOM 2404 N N . GLY A 1 296 ? 3.060 2.539 -34.738 1.00 90.00 296 GLY A N 1
ATOM 2405 C CA . GLY A 1 296 ? 3.244 3.875 -34.167 1.00 90.00 296 GLY A CA 1
ATOM 2406 C C . GLY A 1 296 ? 3.028 3.959 -32.648 1.00 90.00 296 GLY A C 1
ATOM 2407 O O . GLY A 1 296 ? 3.673 4.765 -31.973 1.00 90.00 296 GLY A O 1
ATOM 2408 N N . ARG A 1 297 ? 2.174 3.114 -32.042 1.00 88.94 297 ARG A N 1
ATOM 2409 C CA . ARG A 1 297 ? 2.014 3.081 -30.573 1.00 88.94 297 ARG A CA 1
ATOM 2410 C C . ARG A 1 297 ? 3.189 2.403 -29.890 1.00 88.94 297 ARG A C 1
ATOM 2412 O O . ARG A 1 297 ? 3.530 2.802 -28.771 1.00 88.94 297 ARG A O 1
ATOM 2419 N N . PHE A 1 298 ? 3.752 1.361 -30.496 1.00 92.25 298 PHE A N 1
ATOM 2420 C CA . PHE A 1 298 ? 4.970 0.723 -30.005 1.00 92.25 298 PHE A CA 1
ATOM 2421 C C . PHE A 1 298 ? 6.143 1.701 -30.108 1.00 92.25 298 PHE A C 1
ATOM 2423 O O . PHE A 1 298 ? 6.769 2.016 -29.089 1.00 92.25 298 PHE A O 1
ATOM 2430 N N . LEU A 1 299 ? 6.337 2.285 -31.293 1.00 93.69 299 LEU A N 1
ATOM 2431 C CA . LEU A 1 299 ? 7.414 3.223 -31.581 1.00 93.69 299 LEU A CA 1
ATOM 2432 C C . LEU A 1 299 ? 7.367 4.454 -30.665 1.00 93.69 299 LEU A C 1
ATOM 2434 O O . LEU A 1 299 ? 8.384 4.843 -30.095 1.00 93.69 299 LEU A O 1
ATOM 2438 N N . LEU A 1 300 ? 6.179 5.005 -30.389 1.00 92.12 300 LEU A N 1
ATOM 2439 C CA . LEU A 1 300 ? 6.016 6.131 -29.460 1.00 92.12 300 LEU A CA 1
ATOM 2440 C C . LEU A 1 300 ? 6.465 5.789 -28.029 1.00 92.12 300 LEU A C 1
ATOM 2442 O O . LEU A 1 300 ? 6.995 6.638 -27.301 1.00 92.12 300 LEU A O 1
ATOM 2446 N N . LYS A 1 301 ? 6.227 4.556 -27.571 1.00 91.31 301 LYS A N 1
ATOM 2447 C CA . LYS A 1 301 ? 6.653 4.119 -26.232 1.00 91.31 301 LYS A CA 1
ATOM 2448 C C . LYS A 1 301 ? 8.161 3.949 -26.177 1.00 91.31 301 LYS A C 1
ATOM 2450 O O . LYS A 1 301 ? 8.760 4.407 -25.200 1.00 91.31 301 LYS A O 1
ATOM 2455 N N . LEU A 1 302 ? 8.741 3.343 -27.210 1.00 94.69 302 LEU A N 1
ATOM 2456 C CA . LEU A 1 302 ? 10.182 3.196 -27.350 1.00 94.69 302 LEU A CA 1
ATOM 2457 C C . LEU A 1 302 ? 10.863 4.567 -27.397 1.00 94.69 302 LEU A C 1
ATOM 2459 O O . LEU A 1 302 ? 11.750 4.817 -26.585 1.00 94.69 302 LEU A O 1
ATOM 2463 N N . TYR A 1 303 ? 10.352 5.499 -28.210 1.00 95.31 303 TYR A N 1
ATOM 2464 C CA . TYR A 1 303 ? 10.838 6.880 -28.306 1.00 95.31 303 TYR A CA 1
ATOM 2465 C C . TYR A 1 303 ? 10.888 7.545 -26.927 1.00 95.31 303 TYR A C 1
ATOM 2467 O O . TYR A 1 303 ? 11.898 8.122 -26.532 1.00 95.31 303 TYR A O 1
ATOM 2475 N N . ARG A 1 304 ? 9.826 7.403 -26.123 1.00 93.31 304 ARG A N 1
ATOM 2476 C CA . ARG A 1 304 ? 9.793 7.930 -24.747 1.00 93.31 304 ARG A CA 1
ATOM 2477 C C . ARG A 1 304 ? 10.823 7.283 -23.825 1.00 93.31 304 ARG A C 1
ATOM 2479 O O . ARG A 1 304 ? 11.291 7.955 -22.912 1.00 93.31 304 ARG A O 1
ATOM 2486 N N . GLY A 1 305 ? 11.109 5.995 -24.008 1.00 94.75 305 GLY A N 1
ATOM 2487 C CA . GLY A 1 305 ? 12.161 5.284 -23.283 1.00 94.75 305 GLY A CA 1
ATOM 2488 C C . GLY A 1 305 ? 13.541 5.829 -23.645 1.00 94.75 305 GLY A C 1
ATOM 2489 O O . GLY A 1 305 ? 14.241 6.336 -22.773 1.00 94.75 305 GLY A O 1
ATOM 2490 N N . ILE A 1 306 ? 13.883 5.821 -24.935 1.00 96.94 306 ILE A N 1
ATOM 2491 C CA . ILE A 1 306 ? 15.170 6.313 -25.450 1.00 96.94 306 ILE A CA 1
ATOM 2492 C C . ILE A 1 306 ? 15.383 7.784 -25.085 1.00 96.94 306 ILE A C 1
ATOM 2494 O O . ILE A 1 306 ? 16.455 8.160 -24.626 1.00 96.94 306 ILE A O 1
ATOM 2498 N N . LYS A 1 307 ? 14.346 8.623 -25.166 1.00 96.06 307 LYS A N 1
ATOM 2499 C CA . LYS A 1 307 ? 14.437 10.048 -24.822 1.00 96.06 307 LYS A CA 1
ATOM 2500 C C . LYS A 1 307 ? 14.967 10.296 -23.408 1.00 96.06 307 LYS A C 1
ATOM 2502 O O . LYS A 1 307 ? 15.805 11.181 -23.223 1.00 96.06 307 LYS A O 1
ATOM 2507 N N . VAL A 1 308 ? 14.504 9.515 -22.427 1.00 94.81 308 VAL A N 1
ATOM 2508 C CA . VAL A 1 308 ? 14.932 9.635 -21.020 1.00 94.81 308 VAL A CA 1
ATOM 2509 C C . VAL A 1 308 ? 16.215 8.859 -20.709 1.00 94.81 308 VAL A C 1
ATOM 2511 O O . VAL A 1 308 ? 16.746 8.993 -19.608 1.00 94.81 308 VAL A O 1
ATOM 2514 N N . LEU A 1 309 ? 16.726 8.061 -21.652 1.00 96.94 309 LEU A N 1
ATOM 2515 C CA . LEU A 1 309 ? 17.982 7.337 -21.492 1.00 96.94 309 LEU A CA 1
ATOM 2516 C C . LEU A 1 309 ? 19.148 8.328 -21.350 1.00 96.94 309 LEU A C 1
ATOM 2518 O O . LEU A 1 309 ? 19.286 9.299 -22.104 1.00 96.94 309 LEU A O 1
ATOM 2522 N N . SER A 1 310 ? 19.969 8.075 -20.341 1.00 96.56 310 SER A N 1
ATOM 2523 C CA . SER A 1 310 ? 21.191 8.794 -19.995 1.00 96.56 310 SER A CA 1
ATOM 2524 C C . SER A 1 310 ? 22.181 7.847 -19.322 1.00 96.56 310 SER A C 1
ATOM 2526 O O . SER A 1 310 ? 21.762 6.894 -18.649 1.00 96.56 310 SER A O 1
ATOM 2528 N N . LEU A 1 311 ? 23.467 8.149 -19.477 1.00 96.31 311 LEU A N 1
ATOM 2529 C CA . LEU A 1 311 ? 24.593 7.342 -19.012 1.00 96.31 311 LEU A CA 1
ATOM 2530 C C . LEU A 1 311 ? 24.727 7.300 -17.474 1.00 96.31 311 LEU A C 1
ATOM 2532 O O . LEU A 1 311 ? 24.148 8.119 -16.751 1.00 96.31 311 LEU A O 1
ATOM 2536 N N . CYS A 1 312 ? 25.458 6.307 -16.977 1.00 93.56 312 CYS A N 1
ATOM 2537 C CA . CYS A 1 312 ? 25.837 6.076 -15.581 1.00 93.56 312 CYS A CA 1
ATOM 2538 C C . CYS A 1 312 ? 27.153 6.817 -15.298 1.00 93.56 312 CYS A C 1
ATOM 2540 O O . CYS A 1 312 ? 28.161 6.454 -15.881 1.00 93.56 312 CYS A O 1
ATOM 2542 N N . ALA A 1 313 ? 27.154 7.867 -14.468 1.00 93.50 313 ALA A N 1
ATOM 2543 C CA . ALA A 1 313 ? 28.359 8.647 -14.121 1.00 93.50 313 ALA A CA 1
ATOM 2544 C C . ALA A 1 313 ? 29.347 8.930 -15.294 1.00 93.50 313 ALA A C 1
ATOM 2546 O O . ALA A 1 313 ? 30.525 8.599 -15.184 1.00 93.50 313 ALA A O 1
ATOM 2547 N N . PRO A 1 314 ? 28.887 9.494 -16.429 1.00 95.56 314 PRO A N 1
ATOM 2548 C CA . PRO A 1 314 ? 29.730 9.685 -17.611 1.00 95.56 314 PRO A CA 1
ATOM 2549 C C . PRO A 1 314 ? 30.726 10.837 -17.451 1.00 95.56 314 PRO A C 1
ATOM 2551 O O . PRO A 1 314 ? 30.450 11.812 -16.743 1.00 95.56 314 PRO A O 1
ATOM 2554 N N . SER A 1 315 ? 31.818 10.793 -18.213 1.00 95.25 315 SER A N 1
ATOM 2555 C CA . SER A 1 315 ? 32.630 11.986 -18.465 1.00 95.25 315 SER A CA 1
ATOM 2556 C C . SER A 1 315 ? 31.862 13.014 -19.310 1.00 95.25 315 SER A C 1
ATOM 2558 O O . SER A 1 315 ? 30.820 12.730 -19.918 1.00 95.25 315 SER A O 1
ATOM 2560 N N . ARG A 1 316 ? 32.370 14.249 -19.370 1.00 94.69 316 ARG A N 1
ATOM 2561 C CA . ARG A 1 316 ? 31.746 15.316 -20.165 1.00 94.69 316 ARG A CA 1
ATOM 2562 C C . ARG A 1 316 ? 31.756 14.967 -21.656 1.00 94.69 316 ARG A C 1
ATOM 2564 O O . ARG A 1 316 ? 30.783 15.243 -22.358 1.00 94.69 316 ARG A O 1
ATOM 2571 N N . GLU A 1 317 ? 32.833 14.353 -22.121 1.00 95.44 317 GLU A N 1
ATOM 2572 C CA . GLU A 1 317 ? 33.065 13.935 -23.500 1.00 95.44 317 GLU A CA 1
ATOM 2573 C C . GLU A 1 317 ? 32.146 12.765 -23.871 1.00 95.44 317 GLU A C 1
ATOM 2575 O O . GLU A 1 317 ? 31.432 12.838 -24.873 1.00 95.44 317 GLU A O 1
ATOM 2580 N N . GLU A 1 318 ? 32.063 11.742 -23.013 1.00 93.88 318 GLU A N 1
ATOM 2581 C CA . GLU A 1 318 ? 31.155 10.603 -23.195 1.00 93.88 318 GLU A CA 1
ATOM 2582 C C . GLU A 1 318 ? 29.695 11.052 -23.273 1.00 93.88 318 GLU A C 1
ATOM 2584 O O . GLU A 1 318 ? 28.940 10.606 -24.140 1.00 93.88 318 GLU A O 1
ATOM 2589 N N . GLN A 1 319 ? 29.292 11.961 -22.381 1.00 96.88 319 GLN A N 1
ATOM 2590 C CA . GLN A 1 319 ? 27.933 12.485 -22.348 1.00 96.88 319 GLN A CA 1
ATOM 2591 C C . GLN A 1 319 ? 27.608 13.303 -23.605 1.00 96.88 319 GLN A C 1
ATOM 2593 O O . GLN A 1 319 ? 26.492 13.194 -24.119 1.00 96.88 319 GLN A O 1
ATOM 2598 N N . LYS A 1 320 ? 28.553 14.105 -24.116 1.00 96.44 320 LYS A N 1
ATOM 2599 C CA . LYS A 1 320 ? 28.384 14.851 -25.376 1.00 96.44 320 LYS A CA 1
ATOM 2600 C C . LYS A 1 320 ? 28.180 13.901 -26.554 1.00 96.44 320 LYS A C 1
ATOM 2602 O O . LYS A 1 320 ? 27.199 14.058 -27.282 1.00 96.44 320 LYS A O 1
ATOM 2607 N N . GLN A 1 321 ? 29.051 12.902 -26.693 1.00 96.88 321 GLN A N 1
ATOM 2608 C CA . GLN A 1 321 ? 28.960 11.916 -27.769 1.00 96.88 321 GLN A CA 1
ATOM 2609 C C . GLN A 1 321 ? 27.641 11.134 -27.699 1.00 96.88 321 GLN A C 1
ATOM 2611 O O . GLN A 1 321 ? 26.936 11.006 -28.696 1.00 96.88 321 GLN A O 1
ATOM 2616 N N . PHE A 1 322 ? 27.233 10.706 -26.502 1.00 97.62 322 PHE A N 1
ATOM 2617 C CA . PHE A 1 322 ? 25.988 9.962 -26.318 1.00 97.62 322 PHE A CA 1
ATOM 2618 C C . PHE A 1 322 ? 24.763 10.791 -26.701 1.00 97.62 322 PHE A C 1
ATOM 2620 O O . PHE A 1 322 ? 23.828 10.284 -27.315 1.00 97.62 322 PHE A O 1
ATOM 2627 N N . VAL A 1 323 ? 24.738 12.075 -26.332 1.00 97.19 323 VAL A N 1
ATOM 2628 C CA . VAL A 1 323 ? 23.636 12.972 -26.701 1.00 97.19 323 VAL A CA 1
ATOM 2629 C C . VAL A 1 323 ? 23.566 13.151 -28.213 1.00 97.19 323 VAL A C 1
ATOM 2631 O O . VAL A 1 323 ? 22.461 13.135 -28.757 1.00 97.19 323 VAL A O 1
ATOM 2634 N N . TYR A 1 324 ? 24.711 13.294 -28.880 1.00 97.62 324 TYR A N 1
ATOM 2635 C CA . TYR A 1 324 ? 24.782 13.370 -30.336 1.00 97.62 324 TYR A CA 1
ATOM 2636 C C . TYR A 1 324 ? 24.196 12.107 -30.985 1.00 97.62 324 TYR A C 1
ATOM 2638 O O . TYR A 1 324 ? 23.203 12.202 -31.711 1.00 97.62 324 TYR A O 1
ATOM 2646 N N . ASP A 1 325 ? 24.713 10.930 -30.623 1.00 96.94 325 ASP A N 1
ATOM 2647 C CA . ASP A 1 325 ? 24.288 9.647 -31.191 1.00 96.94 325 ASP A CA 1
ATOM 2648 C C . ASP A 1 325 ? 22.809 9.347 -30.903 1.00 96.94 325 ASP A C 1
ATOM 2650 O O . ASP A 1 325 ? 22.054 8.939 -31.790 1.00 96.94 325 ASP A O 1
ATOM 2654 N N . LYS A 1 326 ? 22.355 9.627 -29.675 1.00 98.06 326 LYS A N 1
ATOM 2655 C CA . LYS A 1 326 ? 20.951 9.473 -29.275 1.00 98.06 326 LYS A CA 1
ATOM 2656 C C . LYS A 1 326 ? 20.025 10.373 -30.091 1.00 98.06 326 LYS A C 1
ATOM 2658 O O . LYS A 1 326 ? 18.919 9.958 -30.436 1.00 98.06 326 LYS A O 1
ATOM 2663 N N . ASN A 1 327 ? 20.429 11.609 -30.379 1.00 97.50 327 ASN A N 1
ATOM 2664 C CA . ASN A 1 327 ? 19.590 12.549 -31.121 1.00 97.50 327 ASN A CA 1
ATOM 2665 C C . ASN A 1 327 ? 19.389 12.127 -32.580 1.00 97.50 327 ASN A C 1
ATOM 2667 O O . ASN A 1 327 ? 18.320 12.393 -33.125 1.00 97.50 327 ASN A O 1
ATOM 2671 N N . ILE A 1 328 ? 20.363 11.450 -33.196 1.00 97.69 328 ILE A N 1
ATOM 2672 C CA . ILE A 1 328 ? 20.209 10.870 -34.539 1.00 97.69 328 ILE A CA 1
ATOM 2673 C C . ILE A 1 328 ? 19.078 9.8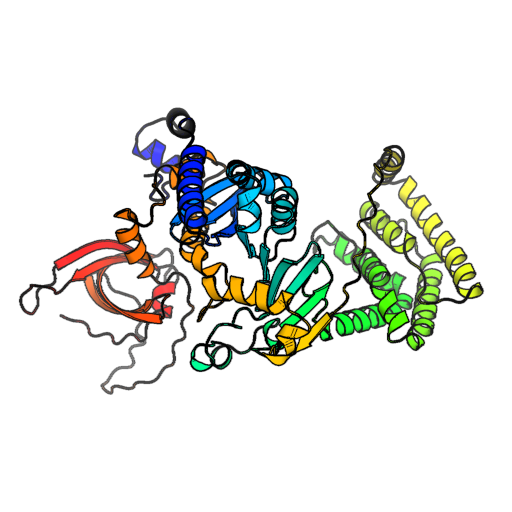36 -34.529 1.00 97.69 328 ILE A C 1
ATOM 2675 O O . ILE A 1 328 ? 18.117 9.968 -35.288 1.00 97.69 328 ILE A O 1
ATOM 2679 N N . VAL A 1 329 ? 19.132 8.883 -33.592 1.00 97.69 329 VAL A N 1
ATOM 2680 C CA . VAL A 1 329 ? 18.094 7.853 -33.417 1.00 97.69 329 VAL A CA 1
ATOM 2681 C C . VAL A 1 329 ? 16.726 8.484 -33.144 1.00 97.69 329 VAL A C 1
ATOM 2683 O O . VAL A 1 329 ? 15.742 8.153 -33.800 1.00 97.69 329 VAL A O 1
ATOM 2686 N N . LEU A 1 330 ? 16.645 9.440 -32.211 1.00 97.31 330 LEU A N 1
ATOM 2687 C CA . LEU A 1 330 ? 15.380 10.101 -31.876 1.00 97.31 330 LEU A CA 1
ATOM 2688 C C . LEU A 1 330 ? 14.764 10.835 -33.074 1.00 97.31 330 LEU A C 1
ATOM 2690 O O . LEU A 1 330 ? 13.545 10.806 -33.220 1.00 97.31 330 LEU A O 1
ATOM 2694 N N . ARG A 1 331 ? 15.575 11.466 -33.933 1.00 96.56 331 ARG A N 1
ATOM 2695 C CA . ARG A 1 331 ? 15.091 12.130 -35.155 1.00 96.56 331 ARG A CA 1
ATOM 2696 C C . ARG A 1 331 ? 14.558 11.133 -36.180 1.00 96.56 331 ARG A C 1
ATOM 2698 O O . ARG A 1 331 ? 13.540 11.425 -36.801 1.00 96.56 331 ARG A O 1
ATOM 2705 N N . ALA A 1 332 ? 15.210 9.980 -36.337 1.00 96.44 332 ALA A N 1
ATOM 2706 C CA . ALA A 1 332 ? 14.720 8.910 -37.204 1.00 96.44 332 ALA A CA 1
ATOM 2707 C C . ALA A 1 332 ? 13.347 8.410 -36.723 1.00 96.44 332 ALA A C 1
ATOM 2709 O O . ALA A 1 332 ? 12.385 8.429 -37.480 1.00 96.44 332 ALA A O 1
ATOM 2710 N N . MET A 1 333 ? 13.208 8.113 -35.427 1.00 96.12 333 MET A N 1
ATOM 2711 C CA . MET A 1 333 ? 11.920 7.715 -34.842 1.00 96.12 333 MET A CA 1
ATOM 2712 C C . MET A 1 333 ? 10.845 8.808 -34.956 1.00 96.12 333 MET A C 1
ATOM 2714 O O . MET A 1 333 ? 9.672 8.505 -35.157 1.00 96.12 333 MET A O 1
ATOM 2718 N N . GLU A 1 334 ? 11.210 10.084 -34.786 1.00 93.81 334 GLU A N 1
ATOM 2719 C CA . GLU A 1 334 ? 10.272 11.206 -34.928 1.00 93.81 334 GLU A CA 1
ATOM 2720 C C . GLU A 1 334 ? 9.746 11.359 -36.353 1.00 93.81 334 GLU A C 1
ATOM 2722 O O . GLU A 1 334 ? 8.594 11.759 -36.508 1.00 93.81 334 GLU A O 1
ATOM 2727 N N . ARG A 1 335 ? 10.560 11.059 -37.371 1.00 93.81 335 ARG A N 1
ATOM 2728 C CA . ARG A 1 335 ? 10.138 11.082 -38.776 1.00 93.81 335 ARG A CA 1
ATOM 2729 C C . ARG A 1 335 ? 8.989 10.100 -38.999 1.00 93.81 335 ARG A C 1
ATOM 2731 O O . ARG A 1 335 ? 7.906 10.540 -39.362 1.00 93.81 335 ARG A O 1
ATOM 2738 N N . GLU A 1 336 ? 9.187 8.842 -38.618 1.00 93.56 336 GLU A N 1
ATOM 2739 C CA . GLU A 1 336 ? 8.161 7.794 -38.714 1.00 93.56 336 GLU A CA 1
ATOM 2740 C C . GLU A 1 336 ? 6.919 8.116 -37.867 1.00 93.56 336 GLU A C 1
ATOM 2742 O O . GLU A 1 336 ? 5.774 7.912 -38.267 1.00 93.56 336 GLU A O 1
ATOM 2747 N N . LEU A 1 337 ? 7.115 8.671 -36.665 1.00 91.38 337 LEU A N 1
ATOM 2748 C CA . LEU A 1 337 ? 5.996 9.023 -35.792 1.00 91.38 337 LEU A CA 1
ATOM 2749 C C . LEU A 1 337 ? 5.144 10.165 -36.347 1.00 91.38 337 LEU A C 1
ATOM 2751 O O . LEU A 1 337 ? 3.940 10.157 -36.105 1.00 91.38 337 LEU A O 1
ATOM 2755 N N . ARG A 1 338 ? 5.716 11.131 -37.076 1.00 87.81 338 ARG A N 1
ATOM 2756 C CA . ARG A 1 338 ? 4.946 12.244 -37.665 1.00 87.81 338 ARG A CA 1
ATOM 2757 C C . ARG A 1 338 ? 3.899 11.770 -38.664 1.00 87.81 338 ARG A C 1
ATOM 2759 O O . ARG A 1 338 ? 2.854 12.404 -38.766 1.00 87.81 338 ARG A O 1
ATOM 2766 N N . GLU A 1 339 ? 4.152 10.650 -39.324 1.00 79.94 339 GLU A N 1
ATOM 2767 C CA . GLU A 1 339 ? 3.219 10.019 -40.258 1.00 79.94 339 GLU A CA 1
ATOM 2768 C C . GLU A 1 339 ? 2.139 9.196 -39.526 1.00 79.94 339 GLU A C 1
ATOM 2770 O O . GLU A 1 339 ? 1.126 8.805 -40.103 1.00 79.94 339 GLU A O 1
ATOM 2775 N N . SER A 1 340 ? 2.292 8.986 -38.211 1.00 80.69 340 SER A N 1
ATOM 2776 C CA . SER A 1 340 ? 1.356 8.218 -37.393 1.00 80.69 340 SER A CA 1
ATOM 2777 C C . SER A 1 340 ? 0.228 9.078 -36.788 1.00 80.69 340 SER A C 1
ATOM 2779 O O . SER A 1 340 ? 0.497 10.055 -36.077 1.00 80.69 340 SER A O 1
ATOM 2781 N N . PRO A 1 341 ? -1.048 8.635 -36.859 1.00 78.38 341 PRO A N 1
ATOM 2782 C CA . PRO A 1 341 ? -2.181 9.295 -36.189 1.00 78.38 341 PRO A CA 1
ATOM 2783 C C . PRO A 1 341 ? -2.028 9.426 -34.663 1.00 78.38 341 PRO A C 1
ATOM 2785 O O . PRO A 1 341 ? -2.728 10.195 -34.001 1.00 78.38 341 PRO A O 1
ATOM 2788 N N . VAL A 1 342 ? -1.137 8.631 -34.066 1.00 77.38 342 VAL A N 1
ATOM 2789 C CA . VAL A 1 342 ? -0.893 8.606 -32.620 1.00 77.38 342 VAL A CA 1
ATOM 2790 C C . VAL A 1 342 ? -0.071 9.821 -32.168 1.00 77.38 342 VAL A C 1
ATOM 2792 O O . VAL A 1 342 ? -0.219 10.255 -31.024 1.00 77.38 342 VAL A O 1
ATOM 2795 N N . TRP A 1 343 ? 0.757 10.392 -33.048 1.00 79.81 343 TRP A N 1
ATOM 2796 C CA . TRP A 1 343 ? 1.648 11.512 -32.734 1.00 79.81 343 TRP A CA 1
ATOM 2797 C C . TRP A 1 343 ? 0.918 12.852 -32.616 1.00 79.81 343 TRP A C 1
ATOM 2799 O O . TRP A 1 343 ? 1.214 13.626 -31.704 1.00 79.81 343 TRP A O 1
ATOM 2809 N N . ALA A 1 344 ? -0.113 13.081 -33.437 1.00 67.75 344 ALA A N 1
ATOM 2810 C CA . ALA A 1 344 ? -0.970 14.269 -33.351 1.00 67.75 344 ALA A CA 1
ATOM 2811 C C . ALA A 1 344 ? -1.562 14.454 -31.937 1.00 67.75 344 ALA A C 1
ATOM 2813 O O . ALA A 1 344 ? -1.487 15.531 -31.350 1.00 67.75 344 ALA A O 1
ATOM 2814 N N . ARG A 1 345 ? -2.014 13.357 -31.308 1.00 67.06 345 ARG A N 1
ATOM 2815 C CA . ARG A 1 345 ? -2.547 13.363 -29.930 1.00 67.06 345 ARG A CA 1
ATOM 2816 C C . ARG A 1 345 ? -1.505 13.663 -28.847 1.00 67.06 345 ARG A C 1
ATOM 2818 O O . ARG A 1 345 ? -1.875 13.887 -27.695 1.00 67.06 345 ARG A O 1
ATOM 2825 N N . GLU A 1 346 ? -0.213 13.577 -29.153 1.00 66.50 346 GLU A N 1
ATOM 2826 C CA . GLU A 1 346 ? 0.863 13.943 -28.225 1.00 66.50 346 GLU A CA 1
ATOM 2827 C C . GLU A 1 346 ? 1.291 15.401 -28.359 1.00 66.50 346 GLU A C 1
ATOM 2829 O O . GLU A 1 346 ? 1.641 16.015 -27.349 1.00 66.50 346 GLU A O 1
ATOM 2834 N N . LEU A 1 347 ? 1.211 15.976 -29.560 1.00 62.28 347 LEU A N 1
ATOM 2835 C CA . LEU A 1 347 ? 1.403 17.412 -29.765 1.00 62.28 347 LEU A CA 1
ATOM 2836 C C . LEU A 1 347 ? 0.312 18.216 -29.036 1.00 62.28 347 LEU A C 1
ATOM 2838 O O . LEU A 1 347 ? 0.646 19.154 -28.313 1.00 62.28 347 LEU A O 1
ATOM 2842 N N . ASP A 1 348 ? -0.938 17.742 -29.064 1.00 57.69 348 ASP A N 1
ATOM 2843 C CA . ASP A 1 348 ? -2.064 18.327 -28.312 1.00 57.69 348 ASP A CA 1
ATOM 2844 C C . ASP A 1 348 ? -1.912 18.264 -26.783 1.00 57.69 348 ASP A C 1
ATOM 2846 O O . ASP A 1 348 ? -2.528 19.032 -26.048 1.00 57.69 348 ASP A O 1
ATOM 2850 N N . LYS A 1 349 ? -1.087 17.359 -26.244 1.00 57.03 349 LYS A N 1
ATOM 2851 C CA . LYS A 1 349 ? -0.845 17.309 -24.790 1.00 57.03 349 LYS A CA 1
ATOM 2852 C C . LYS A 1 349 ? 0.174 18.339 -24.323 1.00 57.03 349 LYS A C 1
ATOM 2854 O O . LYS A 1 349 ? 0.195 18.641 -23.133 1.00 57.03 349 LYS A O 1
ATOM 2859 N N . LYS A 1 350 ? 1.017 18.861 -25.221 1.00 51.66 350 LYS A N 1
ATOM 2860 C CA . LYS A 1 350 ? 1.996 19.908 -24.889 1.00 51.66 350 LYS A CA 1
ATOM 2861 C C . LYS A 1 350 ? 1.366 21.300 -24.797 1.00 51.66 350 LYS A C 1
ATOM 2863 O O . LYS A 1 350 ? 1.924 22.142 -24.103 1.00 51.66 350 LYS A O 1
ATOM 2868 N N . THR A 1 351 ? 0.225 21.533 -25.446 1.00 45.19 351 THR A N 1
ATOM 2869 C CA . THR A 1 351 ? -0.545 22.788 -25.359 1.00 45.19 351 THR A CA 1
ATOM 2870 C C . THR A 1 351 ? -1.392 22.882 -24.087 1.00 45.19 351 THR A C 1
ATOM 2872 O O . THR A 1 351 ? -1.794 23.974 -23.692 1.00 45.19 351 THR A O 1
ATOM 2875 N N . VAL A 1 352 ? -1.602 21.771 -23.372 1.00 43.50 352 VAL A N 1
ATOM 2876 C CA . VAL A 1 352 ? -2.228 21.786 -22.046 1.00 43.50 352 VAL A CA 1
ATOM 2877 C C . VAL A 1 352 ? -1.177 22.165 -21.005 1.00 43.50 352 VAL A C 1
ATOM 2879 O O . VAL A 1 352 ? -0.297 21.370 -20.671 1.00 43.50 352 VAL A O 1
ATOM 2882 N N . THR A 1 353 ? -1.288 23.375 -20.456 1.00 36.69 353 THR A N 1
ATOM 2883 C CA . THR A 1 353 ? -0.503 23.859 -19.315 1.00 36.69 353 THR A CA 1
ATOM 2884 C C . THR A 1 353 ? -0.522 22.826 -18.190 1.00 36.69 353 THR A C 1
ATOM 2886 O O . THR A 1 353 ? -1.505 22.643 -17.467 1.00 36.69 353 THR A O 1
ATOM 2889 N N . HIS A 1 354 ? 0.586 22.099 -18.038 1.00 38.47 354 HIS A N 1
ATOM 2890 C CA . HIS A 1 354 ? 0.766 21.185 -16.926 1.00 38.47 354 HIS A CA 1
ATOM 2891 C C . HIS A 1 354 ? 0.710 21.995 -15.629 1.00 38.47 354 HIS A C 1
ATOM 2893 O O . HIS A 1 354 ? 1.655 22.710 -15.298 1.00 38.47 354 HIS A O 1
ATOM 2899 N N . LYS A 1 355 ? -0.396 21.863 -14.878 1.00 36.00 355 LYS A N 1
ATOM 2900 C CA . LYS A 1 355 ? -0.476 22.303 -13.480 1.00 36.00 355 LYS A CA 1
ATOM 2901 C C . LYS A 1 355 ? 0.813 21.872 -12.787 1.00 36.00 355 LYS A C 1
ATOM 2903 O O . LYS A 1 355 ? 1.116 20.674 -12.786 1.00 36.00 355 LYS A O 1
ATOM 2908 N N . LYS A 1 356 ? 1.565 22.848 -12.256 1.00 30.09 356 LYS A N 1
ATOM 2909 C CA . LYS A 1 356 ? 2.801 22.649 -11.485 1.00 30.09 356 LYS A CA 1
ATOM 2910 C C . LYS A 1 356 ? 2.612 21.425 -10.593 1.00 30.09 356 LYS A C 1
ATOM 2912 O O . LYS A 1 356 ? 1.843 21.460 -9.633 1.00 30.09 356 LYS A O 1
ATOM 2917 N N . LYS A 1 357 ? 3.278 20.317 -10.930 1.00 33.41 357 LYS A N 1
ATOM 2918 C CA . LYS A 1 357 ? 3.404 19.197 -10.001 1.00 33.41 357 LYS A CA 1
ATOM 2919 C C . LYS A 1 357 ? 4.211 19.741 -8.837 1.00 33.41 357 LYS A C 1
ATOM 2921 O O . LYS A 1 357 ? 5.413 19.943 -8.978 1.00 33.41 357 LYS A O 1
ATOM 2926 N N . VAL A 1 358 ? 3.528 20.011 -7.728 1.00 30.27 358 VAL A N 1
ATOM 2927 C CA . VAL A 1 358 ? 4.156 20.293 -6.440 1.00 30.27 358 VAL A CA 1
ATOM 2928 C C . VAL A 1 358 ? 5.202 19.206 -6.236 1.00 30.27 358 VAL A C 1
ATOM 2930 O O . VAL A 1 358 ? 4.876 18.013 -6.283 1.00 30.27 358 VAL A O 1
ATOM 2933 N N . ALA A 1 359 ? 6.464 19.615 -6.122 1.00 28.17 359 ALA A N 1
ATOM 2934 C CA . ALA A 1 359 ? 7.552 18.715 -5.803 1.00 28.17 359 ALA A CA 1
ATOM 2935 C C . ALA A 1 359 ? 7.182 18.045 -4.479 1.00 28.17 359 ALA A C 1
ATOM 2937 O O . ALA A 1 359 ? 7.214 18.671 -3.423 1.00 28.17 359 ALA A O 1
ATOM 2938 N N . ARG A 1 360 ? 6.742 16.784 -4.536 1.00 31.73 360 ARG A N 1
ATOM 2939 C CA . ARG A 1 360 ? 6.604 15.977 -3.329 1.00 31.73 360 ARG A CA 1
ATOM 2940 C C . ARG A 1 360 ? 8.014 15.842 -2.787 1.00 31.73 360 ARG A C 1
ATOM 2942 O O . ARG A 1 360 ? 8.818 15.123 -3.382 1.00 31.73 360 ARG A O 1
ATOM 2949 N N . SER A 1 361 ? 8.291 16.605 -1.732 1.00 33.25 361 SER A N 1
ATOM 2950 C CA . SER A 1 361 ? 9.473 16.480 -0.892 1.00 33.25 361 SER A CA 1
ATOM 2951 C C . SER A 1 361 ? 9.811 14.996 -0.769 1.00 33.25 361 SER A C 1
ATOM 2953 O O . SER A 1 361 ? 8.991 14.184 -0.326 1.00 33.25 361 SER A O 1
ATOM 2955 N N . ARG A 1 362 ? 10.990 14.623 -1.272 1.00 36.66 362 ARG A N 1
ATOM 2956 C CA . ARG A 1 362 ? 11.589 13.335 -0.946 1.00 36.66 362 ARG A CA 1
ATOM 2957 C C . ARG A 1 362 ? 12.009 13.478 0.508 1.00 36.66 362 ARG A C 1
ATOM 2959 O O . ARG A 1 362 ? 13.113 13.940 0.759 1.00 36.66 362 ARG A O 1
ATOM 2966 N N . TYR A 1 363 ? 11.119 13.149 1.440 1.00 40.16 363 TYR A N 1
ATOM 2967 C CA . TYR A 1 363 ? 11.517 12.957 2.829 1.00 40.16 363 TYR A CA 1
ATOM 2968 C C . TYR A 1 363 ? 12.668 11.947 2.816 1.00 40.16 363 TYR A C 1
ATOM 2970 O O . TYR A 1 363 ? 12.492 10.808 2.367 1.00 40.16 363 TYR A O 1
ATOM 2978 N N . SER A 1 364 ? 13.862 12.410 3.181 1.00 43.75 364 SER A N 1
ATOM 2979 C CA . SER A 1 364 ? 15.004 11.550 3.451 1.00 43.75 364 SER A CA 1
ATOM 2980 C C . SER A 1 364 ? 14.572 10.581 4.544 1.00 43.75 364 SER A C 1
ATOM 2982 O O . SER A 1 364 ? 14.043 10.983 5.576 1.00 43.75 364 SER A O 1
ATOM 2984 N N . ARG A 1 365 ? 14.708 9.285 4.268 1.00 64.94 365 ARG A N 1
ATOM 2985 C CA . ARG A 1 365 ? 14.454 8.230 5.247 1.00 64.94 365 ARG A CA 1
ATOM 2986 C C . ARG A 1 365 ? 15.682 8.198 6.143 1.00 64.94 365 ARG A C 1
ATOM 2988 O O . ARG A 1 365 ? 16.671 7.584 5.765 1.00 64.94 365 ARG A O 1
ATOM 2995 N N . VAL A 1 366 ? 15.658 8.951 7.234 1.00 75.75 366 VAL A N 1
ATOM 2996 C CA . VAL A 1 366 ? 16.734 8.894 8.227 1.00 75.75 366 VAL A CA 1
ATOM 2997 C C . VAL A 1 366 ? 16.340 7.809 9.216 1.00 75.75 366 VAL A C 1
ATOM 2999 O O . VAL A 1 366 ? 15.328 7.950 9.901 1.00 75.75 366 VAL A O 1
ATOM 3002 N N . GLU A 1 367 ? 17.072 6.699 9.200 1.00 86.06 367 GLU A N 1
ATOM 3003 C CA . GLU A 1 367 ? 16.974 5.675 10.238 1.00 86.06 367 GLU A CA 1
ATOM 3004 C C . GLU A 1 367 ? 17.530 6.269 11.529 1.00 86.06 367 GLU A C 1
ATOM 3006 O O . GLU A 1 367 ? 18.629 6.817 11.531 1.00 86.06 367 GLU A O 1
ATOM 3011 N N . LEU A 1 368 ? 16.723 6.248 12.583 1.00 85.69 368 LEU A N 1
ATOM 3012 C CA . LEU A 1 368 ? 17.080 6.789 13.892 1.00 85.69 368 LEU A CA 1
ATOM 3013 C C . LEU A 1 368 ? 17.494 5.682 14.856 1.00 85.69 368 LEU A C 1
ATOM 3015 O O . LEU A 1 368 ? 18.348 5.911 15.698 1.00 85.69 368 LEU A O 1
ATOM 3019 N N . TYR A 1 369 ? 16.883 4.504 14.727 1.00 90.06 369 TYR A N 1
ATOM 3020 C CA . TYR A 1 369 ? 17.129 3.365 15.600 1.00 90.06 369 TYR A CA 1
ATOM 3021 C C . TYR A 1 369 ? 16.854 2.063 14.851 1.00 90.06 369 TYR A C 1
ATOM 3023 O O . TYR A 1 369 ? 15.897 1.989 14.075 1.00 90.06 369 TYR A O 1
ATOM 3031 N N . ARG A 1 370 ? 17.647 1.032 15.141 1.00 91.38 370 ARG A N 1
ATOM 3032 C CA . ARG A 1 370 ? 17.421 -0.347 14.715 1.00 91.38 370 ARG A CA 1
ATOM 3033 C C . ARG A 1 370 ? 17.961 -1.299 15.775 1.00 91.38 370 ARG A C 1
ATOM 3035 O O . ARG A 1 370 ? 19.124 -1.191 16.148 1.00 91.38 370 ARG A O 1
ATOM 3042 N N . GLY A 1 371 ? 17.133 -2.231 16.234 1.00 91.38 371 GLY A N 1
ATOM 3043 C CA . GLY A 1 371 ? 17.540 -3.214 17.234 1.00 91.38 371 GLY A CA 1
ATOM 3044 C C . GLY A 1 371 ? 16.385 -3.720 18.089 1.00 91.38 371 GLY A C 1
ATOM 3045 O O . GLY A 1 371 ? 15.214 -3.440 17.815 1.00 91.38 371 GLY A O 1
ATOM 3046 N N . ARG A 1 372 ? 16.734 -4.484 19.128 1.00 93.25 372 ARG A N 1
ATOM 3047 C CA . ARG A 1 372 ? 15.792 -4.956 20.147 1.00 93.25 372 ARG A CA 1
ATOM 3048 C C . ARG A 1 372 ? 15.611 -3.878 21.206 1.00 93.25 372 ARG A C 1
ATOM 3050 O O . ARG A 1 372 ? 16.547 -3.569 21.937 1.00 93.25 372 ARG A O 1
ATOM 3057 N N . TYR A 1 373 ? 14.401 -3.344 21.290 1.00 92.00 373 TYR A N 1
ATOM 3058 C CA . TYR A 1 373 ? 14.105 -2.214 22.160 1.00 92.00 373 TYR A CA 1
ATOM 3059 C C . TYR A 1 373 ? 14.055 -2.612 23.641 1.00 92.00 373 TYR A C 1
ATOM 3061 O O . TYR A 1 373 ? 13.292 -3.491 24.048 1.00 92.00 373 TYR A O 1
ATOM 3069 N N . SER A 1 374 ? 14.859 -1.932 24.454 1.00 89.12 374 SER A N 1
ATOM 3070 C CA . SER A 1 374 ? 15.065 -2.183 25.879 1.00 89.12 374 SER A CA 1
ATOM 3071 C C . SER A 1 374 ? 14.714 -0.960 26.739 1.00 89.12 374 SER A C 1
ATOM 3073 O O . SER A 1 374 ? 14.479 0.140 26.242 1.00 89.12 374 SER A O 1
ATOM 3075 N N . ARG A 1 375 ? 14.688 -1.123 28.071 1.00 82.31 375 ARG A N 1
ATOM 3076 C CA . ARG A 1 375 ? 14.397 -0.004 28.991 1.00 82.31 375 ARG A CA 1
ATOM 3077 C C . ARG A 1 375 ? 15.437 1.117 28.940 1.00 82.31 375 ARG A C 1
ATOM 3079 O O . ARG A 1 375 ? 15.066 2.257 29.193 1.00 82.31 375 ARG A O 1
ATOM 3086 N N . SER A 1 376 ? 16.702 0.812 28.648 1.00 83.19 376 SER A N 1
ATOM 3087 C CA . SER A 1 376 ? 17.744 1.836 28.493 1.00 83.19 376 SER A CA 1
ATOM 3088 C C . SER A 1 376 ? 17.530 2.687 27.242 1.00 83.19 376 SER A C 1
ATOM 3090 O O . SER A 1 376 ? 17.839 3.871 27.263 1.00 83.19 376 SER A O 1
ATOM 3092 N N . ASP A 1 377 ? 16.915 2.131 26.197 1.00 84.81 377 ASP A N 1
ATOM 3093 C CA . ASP A 1 377 ? 16.630 2.866 24.958 1.00 84.81 377 ASP A CA 1
ATOM 3094 C C . ASP A 1 377 ? 15.498 3.892 25.137 1.00 84.81 377 ASP A C 1
ATOM 3096 O O . ASP A 1 377 ? 15.381 4.841 24.364 1.00 84.81 377 ASP A O 1
ATOM 3100 N N . ALA A 1 378 ? 14.667 3.743 26.177 1.00 84.62 378 ALA A N 1
ATOM 3101 C CA . ALA A 1 378 ? 13.509 4.604 26.416 1.00 84.62 378 ALA A CA 1
ATOM 3102 C C . ALA A 1 378 ? 13.876 6.062 26.726 1.00 84.62 378 ALA A C 1
ATOM 3104 O O . ALA A 1 378 ? 13.072 6.960 26.467 1.00 84.62 378 ALA A O 1
ATOM 3105 N N . SER A 1 379 ? 15.071 6.314 27.276 1.00 86.31 379 SER A N 1
ATOM 3106 C CA . SER A 1 379 ? 15.559 7.680 27.502 1.00 86.31 379 SER A CA 1
ATOM 3107 C C . SER A 1 379 ? 16.013 8.367 26.217 1.00 86.31 379 SER A C 1
ATOM 3109 O O . SER A 1 379 ? 15.854 9.579 26.099 1.00 86.31 379 SER A O 1
ATOM 3111 N N . GLU A 1 380 ? 16.560 7.611 25.263 1.00 89.88 380 GLU A N 1
ATOM 3112 C CA . GLU A 1 380 ? 17.074 8.145 23.995 1.00 89.88 380 GLU A CA 1
ATOM 3113 C C . GLU A 1 380 ? 15.980 8.232 22.923 1.00 89.88 380 GLU A C 1
ATOM 3115 O O . GLU A 1 380 ? 15.949 9.186 22.146 1.00 89.88 380 GLU A O 1
ATOM 3120 N N . HIS A 1 381 ? 15.039 7.283 22.932 1.00 92.75 381 HIS A N 1
ATOM 3121 C CA . HIS A 1 381 ? 13.946 7.172 21.966 1.00 92.75 381 HIS A CA 1
ATOM 3122 C C . HIS A 1 381 ? 12.567 7.036 22.641 1.00 92.75 381 HIS A C 1
ATOM 3124 O O . HIS A 1 381 ? 11.862 6.037 22.437 1.00 92.75 381 HIS A O 1
ATOM 3130 N N . PRO A 1 382 ? 12.120 8.039 23.423 1.00 95.62 382 PRO A N 1
ATOM 3131 C CA . PRO A 1 382 ? 10.828 8.001 24.117 1.00 95.62 382 PRO A CA 1
ATOM 3132 C C . PRO A 1 382 ? 9.628 7.872 23.161 1.00 95.62 382 PRO A C 1
ATOM 3134 O O . PRO A 1 382 ? 8.561 7.386 23.547 1.00 95.62 382 PRO A O 1
ATOM 3137 N N . GLU A 1 383 ? 9.786 8.266 21.895 1.00 95.56 383 GLU A N 1
ATOM 3138 C CA . GLU A 1 383 ? 8.794 8.070 20.841 1.00 95.56 383 GLU A CA 1
ATOM 3139 C C . GLU A 1 383 ? 8.480 6.589 20.567 1.00 95.56 383 GLU A C 1
ATOM 3141 O O . GLU A 1 383 ? 7.343 6.277 20.197 1.00 95.56 383 GLU A O 1
ATOM 3146 N N . ILE A 1 384 ? 9.445 5.679 20.769 1.00 96.94 384 ILE A N 1
ATOM 3147 C CA . ILE A 1 384 ? 9.244 4.232 20.613 1.00 96.94 384 ILE A CA 1
ATOM 3148 C C . ILE A 1 384 ? 8.385 3.709 21.767 1.00 96.94 384 ILE A C 1
ATOM 3150 O O . ILE A 1 384 ? 7.377 3.047 21.512 1.00 96.94 384 ILE A O 1
ATOM 3154 N N . GLU A 1 385 ? 8.701 4.070 23.018 1.00 96.00 385 GLU A N 1
ATOM 3155 C CA . GLU A 1 385 ? 7.884 3.697 24.186 1.00 96.00 385 GLU A CA 1
ATOM 3156 C C . GLU A 1 385 ? 6.440 4.169 24.024 1.00 96.00 385 GLU A C 1
ATOM 3158 O O . GLU A 1 385 ? 5.489 3.406 24.221 1.00 96.00 385 GLU A O 1
ATOM 3163 N N . TYR A 1 386 ? 6.273 5.428 23.609 1.00 95.94 386 TYR A N 1
ATOM 3164 C CA . TYR A 1 386 ? 4.968 6.033 23.380 1.00 95.94 386 TYR A CA 1
ATOM 3165 C C . TYR A 1 386 ? 4.116 5.190 22.424 1.00 95.94 386 TYR A C 1
ATOM 3167 O O . TYR A 1 386 ? 2.971 4.841 22.743 1.00 95.94 386 TYR A O 1
ATOM 3175 N N . ILE A 1 387 ? 4.662 4.834 21.256 1.00 97.06 387 ILE A N 1
ATOM 3176 C CA . ILE A 1 387 ? 3.894 4.104 20.248 1.00 97.06 387 ILE A CA 1
ATOM 3177 C C . ILE A 1 387 ? 3.711 2.628 20.615 1.00 97.06 387 ILE A C 1
ATOM 3179 O O . ILE A 1 387 ? 2.607 2.102 20.447 1.00 97.06 387 ILE A O 1
ATOM 3183 N N . LEU A 1 388 ? 4.723 1.963 21.186 1.00 96.88 388 LEU A N 1
ATOM 3184 C CA . LEU A 1 388 ? 4.597 0.585 21.669 1.00 96.88 388 LEU A CA 1
ATOM 3185 C C . LEU A 1 388 ? 3.538 0.481 22.774 1.00 96.88 388 LEU A C 1
ATOM 3187 O O . LEU A 1 388 ? 2.743 -0.460 22.772 1.00 96.88 388 LEU A O 1
ATOM 3191 N N . GLY A 1 389 ? 3.449 1.477 23.661 1.00 95.88 389 GLY A N 1
ATOM 3192 C CA . GLY A 1 389 ? 2.410 1.572 24.686 1.00 95.88 389 GLY A CA 1
ATOM 3193 C C . GLY A 1 389 ? 0.992 1.678 24.111 1.00 95.88 389 GLY A C 1
ATOM 3194 O O . GLY A 1 389 ? 0.051 1.109 24.672 1.00 95.88 389 GLY A O 1
ATOM 3195 N N . ILE A 1 390 ? 0.810 2.354 22.970 1.00 95.44 390 ILE A N 1
ATOM 3196 C CA . ILE A 1 390 ? -0.476 2.391 22.253 1.00 95.44 390 ILE A CA 1
ATOM 3197 C C . ILE A 1 390 ? -0.774 1.034 21.609 1.00 95.44 390 ILE A C 1
ATOM 3199 O O . ILE A 1 390 ? -1.884 0.520 21.754 1.00 95.44 390 ILE A O 1
ATOM 3203 N N . LEU A 1 391 ? 0.198 0.439 20.915 1.00 95.88 391 LEU A N 1
ATOM 3204 C CA . LEU A 1 391 ? 0.013 -0.830 20.206 1.00 95.88 391 LEU A CA 1
ATOM 3205 C C . LEU A 1 391 ? -0.293 -1.986 21.167 1.00 95.88 391 LEU A C 1
ATOM 3207 O O . LEU A 1 391 ? -1.230 -2.749 20.924 1.00 95.88 391 LEU A O 1
ATOM 3211 N N . ARG A 1 392 ? 0.412 -2.066 22.302 1.00 94.38 392 ARG A N 1
ATOM 3212 C CA . ARG A 1 392 ? 0.229 -3.112 23.322 1.00 94.38 392 ARG A CA 1
ATOM 3213 C C . ARG A 1 392 ? -1.198 -3.143 23.882 1.00 94.38 392 ARG A C 1
ATOM 3215 O O . ARG A 1 392 ? -1.723 -4.220 24.147 1.00 94.38 392 ARG A O 1
ATOM 3222 N N . LYS A 1 393 ? -1.876 -1.989 23.977 1.00 91.06 393 LYS A N 1
ATOM 3223 C CA . LYS A 1 393 ? -3.291 -1.904 24.406 1.00 91.06 393 LYS A CA 1
ATOM 3224 C C . LYS A 1 393 ? -4.253 -2.640 23.468 1.00 91.06 393 LYS A C 1
ATOM 3226 O O . LYS A 1 393 ? -5.330 -3.040 23.907 1.00 91.06 393 LYS A O 1
ATOM 3231 N N . PHE A 1 394 ? -3.898 -2.791 22.192 1.00 88.94 394 PHE A N 1
ATOM 3232 C CA . PHE A 1 394 ? -4.728 -3.468 21.193 1.00 88.94 394 PHE A CA 1
ATOM 3233 C C . PHE A 1 394 ? -4.243 -4.881 20.869 1.00 88.94 394 PHE A C 1
ATOM 3235 O O . PHE A 1 394 ? -5.073 -5.763 20.637 1.00 88.94 394 PHE A O 1
ATOM 3242 N N . PHE A 1 395 ? -2.925 -5.083 20.851 1.00 91.62 395 PHE A N 1
ATOM 3243 C CA . PHE A 1 395 ? -2.289 -6.273 20.289 1.00 91.62 395 PHE A CA 1
ATOM 3244 C C . PHE A 1 395 ? -1.442 -7.066 21.291 1.00 91.62 395 PHE A C 1
ATOM 3246 O O . PHE A 1 395 ? -0.784 -8.005 20.878 1.00 91.62 395 PHE A O 1
ATOM 3253 N N . GLY A 1 396 ? -1.453 -6.750 22.592 1.00 88.94 396 GLY A N 1
ATOM 3254 C CA . GLY A 1 396 ? -0.773 -7.588 23.590 1.00 88.94 396 GLY A CA 1
ATOM 3255 C C . GLY A 1 396 ? -1.244 -9.048 23.514 1.00 88.94 396 GLY A C 1
ATOM 3256 O O . GLY A 1 396 ? -2.448 -9.299 23.624 1.00 88.94 396 GLY A O 1
ATOM 3257 N N . GLY A 1 397 ? -0.312 -9.979 23.275 1.00 86.88 397 GLY A N 1
ATOM 3258 C CA . GLY A 1 397 ? -0.586 -11.405 23.061 1.00 86.88 397 GLY A CA 1
ATOM 3259 C C . GLY A 1 397 ? -1.242 -11.729 21.714 1.00 86.88 397 GLY A C 1
ATOM 3260 O O . GLY A 1 397 ? -1.922 -12.742 21.594 1.00 86.88 397 GLY A O 1
ATOM 3261 N N . LYS A 1 398 ? -1.186 -10.832 20.718 1.00 87.25 398 LYS A N 1
ATOM 3262 C CA . LYS A 1 398 ? -1.907 -10.986 19.442 1.00 87.25 398 LYS A CA 1
ATOM 3263 C C . LYS A 1 398 ? -1.103 -10.464 18.261 1.00 87.25 398 LYS A C 1
ATOM 3265 O O . LYS A 1 398 ? -0.405 -9.459 18.345 1.00 87.25 398 LYS A O 1
ATOM 3270 N N . TYR A 1 399 ? -1.332 -11.079 17.105 1.00 89.62 399 TYR A N 1
ATOM 3271 C CA . TYR A 1 399 ? -0.852 -10.559 15.830 1.00 89.62 399 TYR A CA 1
ATOM 3272 C C . TYR A 1 399 ? -1.453 -9.173 15.528 1.00 89.62 399 TYR A C 1
ATOM 3274 O O . TYR A 1 399 ? -2.658 -8.936 15.684 1.00 89.62 399 TYR A O 1
ATOM 3282 N N . ILE A 1 400 ? -0.628 -8.265 15.013 1.00 90.69 400 ILE A N 1
ATOM 3283 C CA . ILE A 1 400 ? -1.025 -6.969 14.466 1.00 90.69 400 ILE A CA 1
ATOM 3284 C C . ILE A 1 400 ? -1.594 -7.200 13.070 1.00 90.69 400 ILE A C 1
ATOM 3286 O O . ILE A 1 400 ? -0.894 -7.164 12.057 1.00 90.69 400 ILE A O 1
ATOM 3290 N N . THR A 1 401 ? -2.895 -7.467 13.014 1.00 84.00 401 THR A N 1
ATOM 3291 C CA . THR A 1 401 ? -3.541 -7.834 11.760 1.00 84.00 401 THR A CA 1
ATOM 3292 C C . THR A 1 401 ? -4.955 -7.294 11.616 1.00 84.00 401 THR A C 1
ATOM 3294 O O . THR A 1 401 ? -5.722 -7.190 12.579 1.00 84.00 401 THR A O 1
ATOM 3297 N N . THR A 1 402 ? -5.337 -7.006 10.370 1.00 69.38 402 THR A N 1
ATOM 3298 C CA . THR A 1 402 ? -6.730 -6.786 9.974 1.00 69.38 402 THR A CA 1
ATOM 3299 C C . THR A 1 402 ? -7.604 -8.042 10.161 1.00 69.38 402 THR A C 1
ATOM 3301 O O . THR A 1 402 ? -8.826 -7.939 10.069 1.00 69.38 402 THR A O 1
ATOM 3304 N N . ASN A 1 403 ? -7.066 -9.210 10.548 1.00 59.44 403 ASN A N 1
ATOM 3305 C CA . ASN A 1 403 ? -7.847 -10.444 10.741 1.00 59.44 403 ASN A CA 1
ATOM 3306 C C . ASN A 1 403 ? -8.956 -10.332 11.805 1.00 59.44 403 ASN A C 1
ATOM 3308 O O . ASN A 1 403 ? -10.025 -10.928 11.649 1.00 59.44 403 ASN A O 1
ATOM 3312 N N . ILE A 1 404 ? -8.787 -9.473 12.824 1.00 51.44 404 ILE A N 1
ATOM 3313 C CA . ILE A 1 404 ? -9.837 -9.152 13.821 1.00 51.44 404 ILE A CA 1
ATOM 3314 C C . ILE A 1 404 ? -11.102 -8.578 13.141 1.00 51.44 404 ILE A C 1
ATOM 3316 O O . ILE A 1 404 ? -12.231 -8.645 13.655 1.00 51.44 404 ILE A O 1
ATOM 3320 N N . VAL A 1 405 ? -10.939 -8.004 11.949 1.00 52.25 405 VAL A N 1
ATOM 3321 C CA . VAL A 1 405 ? -12.029 -7.509 11.111 1.00 52.25 405 VAL A CA 1
ATOM 3322 C C . VAL A 1 405 ? -12.322 -8.406 9.910 1.00 52.25 405 VAL A C 1
ATOM 3324 O O . VAL A 1 405 ? -13.466 -8.398 9.457 1.00 52.25 405 VAL A O 1
ATOM 3327 N N . GLU A 1 406 ? -11.403 -9.281 9.487 1.00 52.09 406 GLU A N 1
ATOM 3328 C CA . GLU A 1 406 ? -11.624 -10.272 8.422 1.00 52.09 406 GLU A CA 1
ATOM 3329 C C . GLU A 1 406 ? -12.719 -11.299 8.710 1.00 52.09 406 GLU A C 1
ATOM 3331 O O . GLU A 1 406 ? -13.343 -11.780 7.770 1.00 52.09 406 GLU A O 1
ATOM 3336 N N . GLY A 1 407 ? -13.053 -11.617 9.961 1.00 54.47 407 GLY A N 1
ATOM 3337 C CA . GLY A 1 407 ? -14.246 -12.437 10.224 1.00 54.47 407 GLY A CA 1
ATOM 3338 C C . GLY A 1 407 ? -15.515 -11.785 9.646 1.00 54.47 407 GLY A C 1
ATOM 3339 O O . GLY A 1 407 ? -16.303 -12.415 8.939 1.00 54.47 407 GLY A O 1
ATOM 3340 N N . LEU A 1 408 ? -15.668 -10.473 9.858 1.00 56.66 408 LEU A N 1
ATOM 3341 C CA . LEU A 1 408 ? -16.776 -9.676 9.327 1.00 56.66 408 LEU A CA 1
ATOM 3342 C C . LEU A 1 408 ? -16.569 -9.344 7.844 1.00 56.66 408 LEU A C 1
ATOM 3344 O O . LEU A 1 408 ? -17.468 -9.529 7.022 1.00 56.66 408 LEU A O 1
ATOM 3348 N N . PHE A 1 409 ? -15.376 -8.878 7.486 1.00 59.28 409 PHE A N 1
ATOM 3349 C CA . PHE A 1 409 ? -15.049 -8.450 6.131 1.00 59.28 409 PHE A CA 1
ATOM 3350 C C . PHE A 1 409 ? -14.970 -9.637 5.183 1.00 59.28 409 PHE A C 1
ATOM 3352 O O . PHE A 1 409 ? -15.442 -9.535 4.068 1.00 59.28 409 PHE A O 1
ATOM 3359 N N . GLY A 1 410 ? -14.506 -10.798 5.622 1.00 55.78 410 GLY A N 1
ATOM 3360 C CA . GLY A 1 410 ? -14.544 -12.079 4.917 1.00 55.78 410 GLY A CA 1
ATOM 3361 C C . GLY A 1 410 ? -15.968 -12.546 4.611 1.00 55.78 410 GLY A C 1
ATOM 3362 O O . GLY A 1 410 ? -16.225 -13.061 3.520 1.00 55.78 410 GLY A O 1
ATOM 3363 N N . ARG A 1 411 ? -16.936 -12.304 5.508 1.00 56.28 411 ARG A N 1
ATOM 3364 C CA . ARG A 1 411 ? -18.373 -12.561 5.258 1.00 56.28 411 ARG A CA 1
ATOM 3365 C C . ARG A 1 411 ? -18.955 -11.606 4.215 1.00 56.28 411 ARG A C 1
ATOM 3367 O O . ARG A 1 411 ? -19.714 -12.032 3.340 1.00 56.28 411 ARG A O 1
ATOM 3374 N N . VAL A 1 412 ? -18.560 -10.332 4.259 1.00 58.81 412 VAL A N 1
ATOM 3375 C CA . VAL A 1 412 ? -18.906 -9.350 3.219 1.00 58.81 412 VAL A CA 1
ATOM 3376 C C . VAL A 1 412 ? -18.247 -9.737 1.892 1.00 58.81 412 VAL A C 1
ATOM 3378 O O . VAL A 1 412 ? -18.948 -9.923 0.906 1.00 58.81 412 VAL A O 1
ATOM 3381 N N . LYS A 1 413 ? -16.931 -9.969 1.877 1.00 59.78 413 LYS A N 1
ATOM 3382 C CA . LYS A 1 413 ? -16.099 -10.397 0.739 1.00 59.78 413 LYS A CA 1
ATOM 3383 C C . LYS A 1 413 ? -16.668 -11.652 0.074 1.00 59.78 413 LYS A C 1
ATOM 3385 O O . LYS A 1 413 ? -16.798 -11.691 -1.145 1.00 59.78 413 LYS A O 1
ATOM 3390 N N . SER A 1 414 ? -17.034 -12.676 0.844 1.00 59.31 414 SER A N 1
ATOM 3391 C CA . SER A 1 414 ? -17.637 -13.914 0.322 1.00 59.31 414 SER A CA 1
ATOM 3392 C C . SER A 1 414 ? -19.034 -13.681 -0.256 1.00 59.31 414 SER A C 1
ATOM 3394 O O . SER A 1 414 ? -19.309 -14.121 -1.370 1.00 59.31 414 SER A O 1
ATOM 3396 N N . SER A 1 415 ? -19.890 -12.919 0.428 1.00 56.44 415 SER A N 1
ATOM 3397 C CA . SER A 1 415 ? -21.213 -12.539 -0.085 1.00 56.44 415 SER A CA 1
ATOM 3398 C C . SER A 1 415 ? -21.118 -11.709 -1.369 1.00 56.44 415 SER A C 1
ATOM 3400 O O . SER A 1 415 ? -21.847 -11.955 -2.326 1.00 56.44 415 SER A O 1
ATOM 3402 N N . VAL A 1 416 ? -20.171 -10.774 -1.421 1.00 57.28 416 VAL A N 1
ATOM 3403 C CA . VAL A 1 416 ? -19.844 -9.962 -2.595 1.00 57.28 416 VAL A CA 1
ATOM 3404 C C . VAL A 1 416 ? -19.321 -10.841 -3.738 1.00 57.28 416 VAL A C 1
ATOM 3406 O O . VAL A 1 416 ? -19.741 -10.674 -4.880 1.00 57.28 416 VAL A O 1
ATOM 3409 N N . LYS A 1 417 ? -18.468 -11.836 -3.453 1.00 58.31 417 LYS A N 1
ATOM 3410 C CA . LYS A 1 417 ? -18.015 -12.825 -4.448 1.00 58.31 417 LYS A CA 1
ATOM 3411 C C . LYS A 1 417 ? -19.184 -13.617 -5.043 1.00 58.31 417 LYS A C 1
ATOM 3413 O O . LYS A 1 417 ? -19.200 -13.822 -6.252 1.00 58.31 417 LYS A O 1
ATOM 3418 N N . VAL A 1 418 ? -20.166 -14.023 -4.234 1.00 53.88 418 VAL A N 1
ATOM 3419 C CA . VAL A 1 418 ? -21.364 -14.747 -4.708 1.00 53.88 418 VAL A CA 1
ATOM 3420 C C . VAL A 1 418 ? -22.234 -13.872 -5.607 1.00 53.88 418 VAL A C 1
ATOM 3422 O O . VAL A 1 418 ? -22.788 -14.351 -6.595 1.00 53.88 418 VAL A O 1
ATOM 3425 N N . LEU A 1 419 ? -22.308 -12.575 -5.314 1.00 50.19 419 LEU A N 1
ATOM 3426 C CA . LEU A 1 419 ? -23.048 -11.639 -6.145 1.00 50.19 419 LEU A CA 1
ATOM 3427 C C . LEU A 1 419 ? -22.389 -11.430 -7.515 1.00 50.19 419 LEU A C 1
ATOM 3429 O O . LEU A 1 419 ? -23.005 -10.778 -8.343 1.00 50.19 419 LEU A O 1
ATOM 3433 N N . ARG A 1 420 ? -21.147 -11.901 -7.790 1.00 49.50 420 ARG A N 1
ATOM 3434 C CA . ARG A 1 420 ? -20.373 -11.493 -9.003 1.00 49.50 420 ARG A CA 1
ATOM 3435 C C . ARG A 1 420 ? -21.083 -11.843 -10.305 1.00 49.50 420 ARG A C 1
ATOM 3437 O O . ARG A 1 420 ? -20.822 -11.228 -11.332 1.00 49.50 420 ARG A O 1
ATOM 3444 N N . ASN A 1 421 ? -22.014 -12.785 -10.222 1.00 46.78 421 ASN A N 1
ATOM 3445 C CA . ASN A 1 421 ? -22.837 -13.263 -11.323 1.00 46.78 421 ASN A CA 1
ATOM 3446 C C . ASN A 1 421 ? -24.211 -12.563 -11.405 1.00 46.78 421 ASN A C 1
ATOM 3448 O O . ASN A 1 421 ? -25.010 -12.867 -12.287 1.00 46.78 421 ASN A O 1
ATOM 3452 N N . VAL A 1 422 ? -24.508 -11.643 -10.485 1.00 44.50 422 VAL A N 1
ATOM 3453 C CA . VAL A 1 422 ? -25.747 -10.864 -10.385 1.00 44.50 422 VAL A CA 1
ATOM 3454 C C . VAL A 1 422 ? -25.381 -9.418 -10.726 1.00 44.50 422 VAL A C 1
ATOM 3456 O O . VAL A 1 422 ? -24.878 -8.674 -9.895 1.00 44.50 422 VAL A O 1
ATOM 3459 N N . GLY A 1 423 ? -25.498 -9.054 -12.004 1.00 46.06 423 GLY A N 1
ATOM 3460 C CA . GLY A 1 423 ? -24.960 -7.798 -12.539 1.00 46.06 423 GLY A CA 1
ATOM 3461 C C . GLY A 1 423 ? -25.349 -6.527 -11.764 1.00 46.06 423 GLY A C 1
ATOM 3462 O O . GLY A 1 423 ? -26.462 -6.412 -11.258 1.00 46.06 423 GLY A O 1
ATOM 3463 N N . ASN A 1 424 ? -24.405 -5.575 -11.732 1.00 49.06 424 ASN A N 1
ATOM 3464 C CA . ASN A 1 424 ? -24.500 -4.161 -11.334 1.00 49.06 424 ASN A CA 1
ATOM 3465 C C . ASN A 1 424 ? -25.751 -3.757 -10.536 1.00 49.06 424 ASN A C 1
ATOM 3467 O O . ASN A 1 424 ? -26.662 -3.116 -11.064 1.00 49.06 424 ASN A O 1
ATOM 3471 N N . ALA A 1 425 ? -25.776 -4.073 -9.245 1.00 56.59 425 ALA A N 1
ATOM 3472 C CA . ALA A 1 425 ? -26.773 -3.516 -8.347 1.00 56.59 425 ALA A CA 1
ATOM 3473 C C . ALA A 1 425 ? -26.138 -3.150 -7.004 1.00 56.59 425 ALA A C 1
ATOM 3475 O O . ALA A 1 425 ? -26.202 -3.906 -6.040 1.00 56.59 425 ALA A O 1
ATOM 3476 N N . GLU A 1 426 ? -25.553 -1.956 -6.932 1.00 55.44 426 GLU A N 1
ATOM 3477 C CA . GLU A 1 426 ? -25.165 -1.308 -5.668 1.00 55.44 426 GLU A CA 1
ATOM 3478 C C . GLU A 1 426 ? -26.319 -1.337 -4.647 1.00 55.44 426 GLU A C 1
ATOM 3480 O O . GLU A 1 426 ? -26.115 -1.581 -3.460 1.00 55.44 426 GLU A O 1
ATOM 3485 N N . GLU A 1 427 ? -27.550 -1.221 -5.154 1.00 56.81 427 GLU A N 1
ATOM 3486 C CA . GLU A 1 427 ? -28.823 -1.355 -4.441 1.00 56.81 427 GLU A CA 1
ATOM 3487 C C . GLU A 1 427 ? -28.967 -2.719 -3.717 1.00 56.81 427 GLU A C 1
ATOM 3489 O O . GLU A 1 427 ? -29.493 -2.780 -2.608 1.00 56.81 427 GLU A O 1
ATOM 3494 N N . GLU A 1 428 ? -28.471 -3.822 -4.293 1.00 55.94 428 GLU A N 1
ATOM 3495 C CA . GLU A 1 428 ? -28.534 -5.163 -3.681 1.00 55.94 428 GLU A CA 1
ATOM 3496 C C . GLU A 1 428 ? -27.479 -5.368 -2.599 1.00 55.94 428 GLU A C 1
ATOM 3498 O O . GLU A 1 428 ? -27.754 -6.002 -1.578 1.00 55.94 428 GLU A O 1
ATOM 3503 N N . VAL A 1 429 ? -26.278 -4.827 -2.814 1.00 55.81 429 VAL A N 1
ATOM 3504 C CA . VAL A 1 429 ? -25.210 -4.831 -1.810 1.00 55.81 429 VAL A CA 1
ATOM 3505 C C . VAL A 1 429 ? -25.686 -4.030 -0.596 1.00 55.81 429 VAL A C 1
ATOM 3507 O O . VAL A 1 429 ? -25.705 -4.546 0.521 1.00 55.81 429 VAL A O 1
ATOM 3510 N N . ALA A 1 430 ? -26.199 -2.820 -0.817 1.00 54.25 430 ALA A N 1
ATOM 3511 C CA . ALA A 1 430 ? -26.770 -1.991 0.237 1.00 54.25 430 ALA A CA 1
ATOM 3512 C C . ALA A 1 430 ? -27.963 -2.658 0.945 1.00 54.25 430 ALA A C 1
ATOM 3514 O O . ALA A 1 430 ? -28.040 -2.607 2.168 1.00 54.25 430 ALA A O 1
ATOM 3515 N N . PHE A 1 431 ? -28.859 -3.347 0.228 1.00 54.91 431 PHE A N 1
ATOM 3516 C CA . PHE A 1 431 ? -29.972 -4.076 0.850 1.00 54.91 431 PHE A CA 1
ATOM 3517 C C . PHE A 1 431 ? -29.500 -5.260 1.709 1.00 54.91 431 PHE A C 1
ATOM 3519 O O . PHE A 1 431 ? -29.995 -5.470 2.819 1.00 54.91 431 PHE A O 1
ATOM 3526 N N . ARG A 1 432 ? -28.520 -6.032 1.222 1.00 56.44 432 ARG A N 1
ATOM 3527 C CA . ARG A 1 432 ? -27.991 -7.208 1.928 1.00 56.44 432 ARG A CA 1
ATOM 3528 C C . ARG A 1 432 ? -27.298 -6.831 3.236 1.00 56.44 432 ARG A C 1
ATOM 3530 O O . ARG A 1 432 ? -27.413 -7.584 4.200 1.00 56.44 432 ARG A O 1
ATOM 3537 N N . PHE A 1 433 ? -26.624 -5.682 3.272 1.00 53.59 433 PHE A N 1
ATOM 3538 C CA . PHE A 1 433 ? -25.827 -5.254 4.426 1.00 53.59 433 PHE A CA 1
ATOM 3539 C C . PHE A 1 433 ? -26.480 -4.153 5.278 1.00 53.59 433 PHE A C 1
ATOM 3541 O O . PHE A 1 433 ? -26.164 -4.053 6.456 1.00 53.59 433 PHE A O 1
ATOM 3548 N N . GLY A 1 434 ? -27.409 -3.363 4.733 1.00 47.81 434 GLY A N 1
ATOM 3549 C CA . GLY A 1 434 ? -28.109 -2.286 5.445 1.00 47.81 434 GLY A CA 1
ATOM 3550 C C . GLY A 1 434 ? -29.360 -2.735 6.210 1.00 47.81 434 GLY A C 1
ATOM 3551 O O . GLY A 1 434 ? -29.741 -2.094 7.185 1.00 47.81 434 GLY A O 1
ATOM 3552 N N . ALA A 1 435 ? -29.991 -3.848 5.807 1.00 42.50 435 ALA A N 1
ATOM 3553 C CA . ALA A 1 435 ? -31.165 -4.412 6.489 1.00 42.50 435 ALA A CA 1
ATOM 3554 C C . ALA A 1 435 ? -30.809 -5.372 7.640 1.00 42.50 435 ALA A C 1
ATOM 3556 O O . ALA A 1 435 ? -31.700 -5.876 8.324 1.00 42.50 435 ALA A O 1
ATOM 3557 N N . VAL A 1 436 ? -29.525 -5.683 7.815 1.00 45.16 436 VAL A N 1
ATOM 3558 C CA . VAL A 1 436 ? -29.017 -6.470 8.937 1.00 45.16 436 VAL A CA 1
ATOM 3559 C C . VAL A 1 436 ? -28.323 -5.470 9.837 1.00 45.16 436 VAL A C 1
ATOM 3561 O O . VAL A 1 436 ? -27.311 -4.892 9.452 1.00 45.16 436 VAL A O 1
ATOM 3564 N N . GLU A 1 437 ? -28.879 -5.217 11.018 1.00 46.22 437 GLU A N 1
ATOM 3565 C CA . GLU A 1 437 ? -28.107 -4.536 12.045 1.00 46.22 437 GLU A CA 1
ATOM 3566 C C . GLU A 1 437 ? -26.847 -5.371 12.279 1.00 46.22 437 GLU A C 1
ATOM 3568 O O . GLU A 1 437 ? -26.923 -6.482 12.804 1.00 46.22 437 GLU A O 1
ATOM 3573 N N . LEU A 1 438 ? -25.704 -4.851 11.825 1.00 45.56 438 LEU A N 1
ATOM 3574 C CA . LEU A 1 438 ? -24.363 -5.371 12.092 1.00 45.56 438 LEU A CA 1
ATOM 3575 C C . LEU A 1 438 ? -24.001 -5.087 13.561 1.00 45.56 438 LEU A C 1
ATOM 3577 O O . LEU A 1 438 ? -22.979 -4.478 13.864 1.00 45.56 438 LEU A O 1
ATOM 3581 N N . ASP A 1 439 ? -24.909 -5.461 14.458 1.00 39.78 439 ASP A N 1
ATOM 3582 C CA . ASP A 1 439 ? -24.732 -5.446 15.898 1.00 39.78 439 ASP A CA 1
ATOM 3583 C C . ASP A 1 439 ? -24.148 -6.793 16.315 1.00 39.78 439 ASP A C 1
ATOM 3585 O O . ASP A 1 439 ? -24.638 -7.849 15.902 1.00 39.78 439 ASP A O 1
ATOM 3589 N N . SER A 1 440 ? -23.098 -6.768 17.131 1.00 40.22 440 SER A N 1
ATOM 3590 C CA . SER A 1 440 ? -22.461 -7.979 17.659 1.00 40.22 440 SER A CA 1
ATOM 3591 C C . SER A 1 440 ? -23.388 -8.781 18.581 1.00 40.22 440 SER A C 1
ATOM 3593 O O . SER A 1 440 ? -23.109 -9.948 18.836 1.00 40.22 440 SER A O 1
ATOM 3595 N N . THR A 1 441 ? -24.495 -8.181 19.032 1.00 36.88 441 THR A N 1
ATOM 3596 C CA . THR A 1 441 ? -25.499 -8.742 19.953 1.00 36.88 441 THR A CA 1
ATOM 3597 C C . THR A 1 441 ? -26.757 -9.287 19.262 1.00 36.88 441 THR A C 1
ATOM 3599 O O . THR A 1 441 ? -27.677 -9.751 19.928 1.00 36.88 441 THR A O 1
ATOM 3602 N N . ASN A 1 442 ? -26.831 -9.255 17.928 1.00 37.62 442 ASN A N 1
ATOM 3603 C CA . ASN A 1 442 ? -27.985 -9.765 17.184 1.00 37.62 442 ASN A CA 1
ATOM 3604 C C . ASN A 1 442 ? -28.072 -11.312 17.299 1.00 37.62 442 ASN A C 1
ATOM 3606 O O . ASN A 1 442 ? -27.042 -11.966 17.162 1.00 37.62 442 ASN A O 1
ATOM 3610 N N . PRO A 1 443 ? -29.246 -11.956 17.449 1.00 33.00 443 PRO A N 1
ATOM 3611 C CA . PRO A 1 443 ? -29.390 -13.417 17.310 1.00 33.00 443 PRO A CA 1
ATOM 3612 C C . PRO A 1 443 ? -28.918 -13.960 15.942 1.00 33.00 443 PRO A C 1
ATOM 3614 O O . PRO A 1 443 ? -28.545 -15.123 15.817 1.00 33.00 443 PRO A O 1
ATOM 3617 N N . PHE A 1 444 ? -28.812 -13.109 14.916 1.00 34.47 444 PHE A N 1
ATOM 3618 C CA . PHE A 1 444 ? -28.113 -13.426 13.665 1.00 34.47 444 PHE A CA 1
ATOM 3619 C C . PHE A 1 444 ? -26.587 -13.564 13.851 1.00 34.47 444 PHE A C 1
ATOM 3621 O O . PHE A 1 444 ? -25.952 -14.318 13.123 1.00 34.47 444 PHE A O 1
ATOM 3628 N N . SER A 1 445 ? -26.008 -12.884 14.846 1.00 36.22 445 SER A N 1
ATOM 3629 C CA . SER A 1 445 ? -24.648 -13.087 15.362 1.00 36.22 445 SER A CA 1
ATOM 3630 C C . SER A 1 445 ? -24.524 -14.450 16.049 1.00 36.22 445 SER A C 1
ATOM 3632 O O . SER A 1 445 ? -23.536 -15.114 15.811 1.00 36.22 445 SER A O 1
ATOM 3634 N N . ALA A 1 446 ? -25.537 -14.960 16.762 1.00 32.91 446 ALA A N 1
ATOM 3635 C CA . ALA A 1 446 ? -25.529 -16.346 17.263 1.00 32.91 446 ALA A CA 1
ATOM 3636 C C . ALA A 1 446 ? -25.578 -17.378 16.114 1.00 32.91 446 ALA A C 1
ATOM 3638 O O . ALA A 1 446 ? -24.821 -18.346 16.099 1.00 32.91 446 ALA A O 1
ATOM 3639 N N . VAL A 1 447 ? -26.379 -17.113 15.073 1.00 33.75 447 VAL A N 1
ATOM 3640 C CA . VAL A 1 447 ? -26.414 -17.931 13.843 1.00 33.75 447 VAL A CA 1
ATOM 3641 C C . VAL A 1 447 ? -25.113 -17.820 13.031 1.00 33.75 447 VAL A C 1
ATOM 3643 O O . VAL A 1 447 ? -24.754 -18.764 12.335 1.00 33.75 447 VAL A O 1
ATOM 3646 N N . LEU A 1 448 ? -24.389 -16.700 13.116 1.00 35.12 448 LEU A N 1
ATOM 3647 C CA . LEU A 1 448 ? -23.124 -16.462 12.412 1.00 35.12 448 LEU A CA 1
ATOM 3648 C C . LEU A 1 448 ? -21.875 -16.860 13.218 1.00 35.12 448 LEU A C 1
ATOM 3650 O O . LEU A 1 448 ? -20.888 -17.245 12.607 1.00 35.12 448 LEU A O 1
ATOM 3654 N N . VAL A 1 449 ? -21.916 -16.835 14.549 1.00 36.00 449 VAL A N 1
ATOM 3655 C CA . VAL A 1 449 ? -20.961 -17.489 15.462 1.00 36.00 449 VAL A CA 1
ATOM 3656 C C . VAL A 1 449 ? -21.058 -19.004 15.269 1.00 36.00 449 VAL A C 1
ATOM 3658 O O . VAL A 1 449 ? -20.041 -19.680 15.191 1.00 36.00 449 VAL A O 1
ATOM 3661 N N . MET A 1 450 ? -22.257 -19.532 14.990 1.00 32.34 450 MET A N 1
ATOM 3662 C CA . MET A 1 450 ? -22.410 -20.892 14.458 1.00 32.34 450 MET A CA 1
ATOM 3663 C C . MET A 1 450 ? -21.898 -21.074 13.014 1.00 32.34 450 MET A C 1
ATOM 3665 O O . MET A 1 450 ? -21.685 -22.201 12.589 1.00 32.34 450 MET A O 1
ATOM 3669 N N . LEU A 1 451 ? -21.686 -20.008 12.236 1.00 34.81 451 LEU A N 1
ATOM 3670 C CA . LEU A 1 451 ? -21.029 -20.082 10.920 1.00 34.81 451 LEU A CA 1
ATOM 3671 C C . LEU A 1 451 ? -19.504 -19.886 11.011 1.00 34.81 451 LEU A C 1
ATOM 3673 O O . LEU A 1 451 ? -18.813 -20.279 10.076 1.00 34.81 451 LEU A O 1
ATOM 3677 N N . ASP A 1 452 ? -18.967 -19.375 12.128 1.00 36.50 452 ASP A N 1
ATOM 3678 C CA . ASP A 1 452 ? -17.544 -19.529 12.496 1.00 36.50 452 ASP A CA 1
ATOM 3679 C C . ASP A 1 452 ? -17.216 -20.978 12.899 1.00 36.50 452 ASP A C 1
ATOM 3681 O O . ASP A 1 452 ? -16.059 -21.391 12.835 1.00 36.50 452 ASP A O 1
ATOM 3685 N N . LEU A 1 453 ? -18.239 -21.788 13.203 1.00 35.31 453 LEU A N 1
ATOM 3686 C CA . LEU A 1 453 ? -18.128 -23.246 13.261 1.00 35.31 453 LEU A CA 1
ATOM 3687 C C . LEU A 1 453 ? -18.065 -23.892 11.868 1.00 35.31 453 LEU A C 1
ATOM 3689 O O . LEU A 1 453 ? -17.963 -25.105 11.803 1.00 35.31 453 LEU A O 1
ATOM 3693 N N . LEU A 1 454 ? -18.111 -23.163 10.747 1.00 34.12 454 LEU A N 1
ATOM 3694 C CA . LEU A 1 454 ? -17.890 -23.757 9.423 1.00 34.12 454 LEU A CA 1
ATOM 3695 C C . LEU A 1 454 ? -16.551 -23.281 8.838 1.00 34.12 454 LEU A C 1
ATOM 3697 O O . LEU A 1 454 ? -16.376 -22.083 8.593 1.00 34.12 454 LEU A O 1
ATOM 3701 N N . PRO A 1 455 ? -15.601 -24.195 8.567 1.00 32.22 455 PRO A N 1
ATOM 3702 C CA . PRO A 1 455 ? -14.291 -23.833 8.057 1.00 32.22 455 PRO A CA 1
ATOM 3703 C C . PRO A 1 455 ? -14.431 -23.424 6.589 1.00 32.22 455 PRO A C 1
ATOM 3705 O O . PRO A 1 455 ? -14.468 -24.249 5.680 1.00 32.22 455 PRO A O 1
ATOM 3708 N N . PHE A 1 456 ? -14.505 -22.121 6.323 1.00 32.88 456 PHE A N 1
ATOM 3709 C CA . PHE A 1 456 ? -14.269 -21.589 4.979 1.00 32.88 456 PHE A CA 1
ATOM 3710 C C . PHE A 1 456 ? -12.904 -20.938 4.888 1.00 32.88 456 PHE A C 1
ATOM 3712 O O . PHE A 1 456 ? -12.793 -19.751 4.601 1.00 32.88 456 PHE A O 1
ATOM 3719 N N . GLY A 1 457 ? -11.859 -21.713 5.137 1.00 29.91 457 GLY A N 1
ATOM 3720 C CA . GLY A 1 457 ? -10.508 -21.294 4.804 1.00 29.91 457 GLY A CA 1
ATOM 3721 C C . GLY A 1 457 ? -9.490 -21.797 5.794 1.00 29.91 457 GLY A C 1
ATOM 3722 O O . GLY A 1 457 ? -8.956 -20.977 6.513 1.00 29.91 457 GLY A O 1
ATOM 3723 N N . GLU A 1 458 ? -9.249 -23.104 5.785 1.00 27.48 458 GLU A N 1
ATOM 3724 C CA . GLU A 1 458 ? -7.902 -23.665 5.882 1.00 27.48 458 GLU A CA 1
ATOM 3725 C C . GLU A 1 458 ? -7.846 -24.887 4.961 1.00 27.48 458 GLU A C 1
ATOM 3727 O O . GLU A 1 458 ? -8.851 -25.571 4.742 1.00 27.48 458 GLU A O 1
ATOM 3732 N N . TYR A 1 459 ? -6.700 -25.068 4.315 1.00 30.73 459 TYR A N 1
ATOM 3733 C CA . TYR A 1 459 ? -6.417 -26.186 3.425 1.00 30.73 459 TYR A CA 1
ATOM 3734 C C . TYR A 1 459 ? -6.061 -27.396 4.279 1.00 30.73 459 TYR A C 1
ATOM 3736 O O . TYR A 1 459 ? -5.367 -27.257 5.279 1.00 30.73 459 TYR A O 1
ATOM 3744 N N . LEU A 1 460 ? -6.511 -28.581 3.884 1.00 40.41 460 LEU A N 1
ATOM 3745 C CA . LEU A 1 460 ? -6.283 -29.790 4.660 1.00 40.41 460 LEU A CA 1
ATOM 3746 C C . LEU A 1 460 ? -5.434 -30.802 3.897 1.00 40.41 460 LEU A C 1
ATOM 3748 O O . LEU A 1 460 ? -5.525 -30.926 2.673 1.00 40.41 460 LEU A O 1
ATOM 3752 N N . ARG A 1 461 ? -4.616 -31.531 4.651 1.00 24.53 461 ARG A N 1
ATOM 3753 C CA . ARG A 1 461 ? -3.649 -32.512 4.167 1.00 24.53 461 ARG A CA 1
ATOM 3754 C C . ARG A 1 461 ? -3.982 -33.870 4.785 1.00 24.53 461 ARG A C 1
ATOM 3756 O O . ARG A 1 461 ? -4.101 -33.968 5.998 1.00 24.53 461 ARG A O 1
ATOM 3763 N N . ILE A 1 462 ? -4.101 -34.906 3.955 1.00 28.23 462 ILE A N 1
ATOM 3764 C CA . ILE A 1 462 ? -4.265 -36.298 4.398 1.00 28.23 462 ILE A CA 1
ATOM 3765 C C . ILE A 1 462 ? -2.873 -36.939 4.473 1.00 28.23 462 ILE A C 1
ATOM 3767 O O . ILE A 1 462 ? -2.159 -36.943 3.468 1.00 28.23 462 ILE A O 1
ATOM 3771 N N . LYS A 1 463 ? -2.497 -37.508 5.624 1.00 24.25 463 LYS A N 1
ATOM 3772 C CA . LYS A 1 463 ? -1.460 -38.549 5.707 1.00 24.25 463 LYS A CA 1
ATOM 3773 C C . LYS A 1 463 ? -2.157 -39.893 5.913 1.00 24.25 463 LYS A C 1
ATOM 3775 O O . LYS A 1 463 ? -3.072 -39.991 6.721 1.00 24.25 463 LYS A O 1
ATOM 3780 N N . SER A 1 464 ? -1.767 -40.897 5.134 1.00 30.73 464 SER A N 1
ATOM 3781 C CA . SER A 1 464 ? -2.208 -42.274 5.330 1.00 30.73 464 SER A CA 1
ATOM 3782 C C . SER A 1 464 ? -1.361 -42.912 6.415 1.00 30.73 464 SER A C 1
ATOM 3784 O O . SER A 1 464 ? -0.155 -43.000 6.222 1.00 30.73 464 SER A O 1
ATOM 3786 N N . GLU A 1 465 ? -1.986 -43.392 7.481 1.00 32.91 465 GLU A N 1
ATOM 3787 C CA . GLU A 1 465 ? -1.588 -44.615 8.179 1.00 32.91 465 GLU A CA 1
ATOM 3788 C C . GLU A 1 465 ? -2.622 -44.915 9.262 1.00 32.91 465 GLU A C 1
ATOM 3790 O O . GLU A 1 465 ? -2.616 -44.305 10.318 1.00 32.91 465 GLU A O 1
ATOM 3795 N N . MET A 1 466 ? -3.523 -45.856 8.986 1.00 27.56 466 MET A N 1
ATOM 3796 C CA . MET A 1 466 ? -3.861 -46.896 9.952 1.00 27.56 466 MET A CA 1
ATOM 3797 C C . MET A 1 466 ? -4.494 -48.072 9.209 1.00 27.56 466 MET A C 1
ATOM 3799 O O . MET A 1 466 ? -5.544 -47.967 8.574 1.00 27.56 466 MET A O 1
ATOM 3803 N N . ARG A 1 467 ? -3.767 -49.191 9.247 1.00 33.50 467 ARG A N 1
ATOM 3804 C CA . ARG A 1 467 ? -4.268 -50.531 8.964 1.00 33.50 467 ARG A CA 1
ATOM 3805 C C . ARG A 1 467 ? -5.226 -50.912 10.092 1.00 33.50 467 ARG A C 1
ATOM 3807 O O . ARG A 1 467 ? -4.830 -50.875 11.250 1.00 33.50 467 ARG A O 1
ATOM 3814 N N . ALA A 1 468 ? -6.419 -51.361 9.732 1.00 26.16 468 ALA A N 1
ATOM 3815 C CA . ALA A 1 468 ? -7.130 -52.374 10.493 1.00 26.16 468 ALA A CA 1
ATOM 3816 C C . ALA A 1 468 ? -7.422 -53.515 9.518 1.00 26.16 468 ALA A C 1
ATOM 3818 O O . ALA A 1 468 ? -8.006 -53.321 8.450 1.00 26.16 468 ALA A O 1
ATOM 3819 N N . GLU A 1 469 ? -6.878 -54.678 9.842 1.00 30.05 469 GLU A N 1
ATOM 3820 C CA . GLU A 1 469 ? -7.018 -55.913 9.093 1.00 30.05 469 GLU A CA 1
ATOM 3821 C C . GLU A 1 469 ? -8.465 -56.407 9.161 1.00 30.05 469 GLU A C 1
ATOM 3823 O O . GLU A 1 469 ? -9.001 -56.602 10.244 1.00 30.05 469 GLU A O 1
ATOM 3828 N N . ALA A 1 470 ? -9.081 -56.620 7.998 1.00 28.45 470 ALA A N 1
ATOM 3829 C CA . ALA A 1 470 ? -9.768 -57.862 7.644 1.00 28.45 470 ALA A CA 1
ATOM 3830 C C . ALA A 1 470 ? -10.317 -57.746 6.212 1.00 28.45 470 ALA A C 1
ATOM 3832 O O . ALA A 1 470 ? -11.249 -56.999 5.937 1.00 28.45 470 ALA A O 1
ATOM 3833 N N . GLY A 1 471 ? -9.695 -58.496 5.298 1.00 30.78 471 GLY A N 1
ATOM 3834 C CA . GLY A 1 471 ? -10.327 -59.075 4.110 1.00 30.78 471 GLY A CA 1
ATOM 3835 C C . GLY A 1 471 ? -11.146 -58.162 3.195 1.00 30.78 471 GLY A C 1
ATOM 3836 O O . GLY A 1 471 ? -12.368 -58.224 3.188 1.00 30.78 471 GLY A O 1
ATOM 3837 N N . GLY A 1 472 ? -10.473 -57.431 2.305 1.00 27.11 472 GLY A N 1
ATOM 3838 C CA . GLY A 1 472 ? -11.112 -56.926 1.089 1.00 27.11 472 GLY A CA 1
ATOM 3839 C C . GLY A 1 472 ? -10.477 -55.652 0.559 1.00 27.11 472 GLY A C 1
ATOM 3840 O O . GLY A 1 472 ? -10.709 -54.566 1.080 1.00 27.11 472 GLY A O 1
ATOM 3841 N N . ARG A 1 473 ? -9.716 -55.754 -0.538 1.00 30.36 473 ARG A N 1
ATOM 3842 C CA . ARG A 1 473 ? -9.393 -54.592 -1.378 1.00 30.36 473 ARG A CA 1
ATOM 3843 C C . ARG A 1 473 ? -10.689 -54.080 -2.015 1.00 30.36 473 ARG A C 1
ATOM 3845 O O . ARG A 1 473 ? -10.979 -54.393 -3.164 1.00 30.36 473 ARG A O 1
ATOM 3852 N N . GLN A 1 474 ? -11.455 -53.267 -1.296 1.00 29.50 474 GLN A N 1
ATOM 3853 C CA . GLN A 1 474 ? -12.377 -52.342 -1.935 1.00 29.50 474 GLN A CA 1
ATOM 3854 C C . GLN A 1 474 ? -11.640 -51.030 -2.178 1.00 29.50 474 GLN A C 1
ATOM 3856 O O . GLN A 1 474 ? -11.291 -50.290 -1.261 1.00 29.50 474 GLN A O 1
ATOM 3861 N N . SER A 1 475 ? -11.417 -50.737 -3.457 1.00 33.41 475 SER A N 1
ATOM 3862 C CA . SER A 1 475 ? -11.204 -49.380 -3.952 1.00 33.41 475 SER A CA 1
ATOM 3863 C C . SER A 1 475 ? -12.495 -48.581 -3.710 1.00 33.41 475 SER A C 1
ATOM 3865 O O . SER A 1 475 ? -13.318 -48.389 -4.602 1.00 33.41 475 SER A O 1
ATOM 3867 N N . GLY A 1 476 ? -12.743 -48.218 -2.450 1.00 34.38 47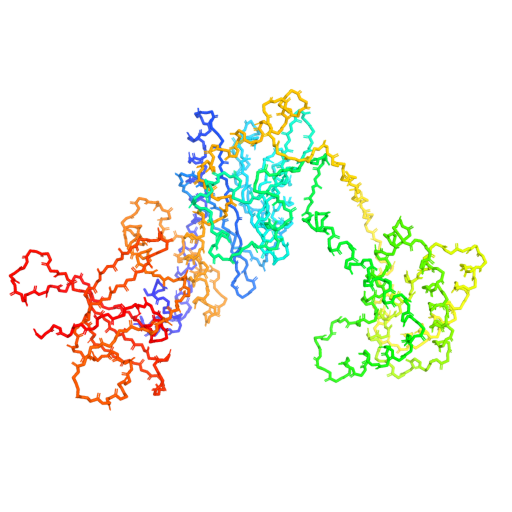6 GLY A N 1
ATOM 3868 C CA . GLY A 1 476 ? -13.959 -47.543 -2.018 1.00 34.38 476 GLY A CA 1
ATOM 3869 C C . GLY A 1 476 ? -13.917 -46.080 -2.432 1.00 34.38 476 GLY A C 1
ATOM 3870 O O . GLY A 1 476 ? -13.137 -45.283 -1.906 1.00 34.38 476 GLY A O 1
ATOM 3871 N N . SER A 1 477 ? -14.749 -45.701 -3.397 1.00 41.59 477 SER A N 1
ATOM 3872 C CA . SER A 1 477 ? -14.917 -44.301 -3.766 1.00 41.59 477 SER A CA 1
ATOM 3873 C C . SER A 1 477 ? -15.412 -43.497 -2.556 1.00 41.59 477 SER A C 1
ATOM 3875 O O . SER A 1 477 ? -16.489 -43.773 -2.037 1.00 41.59 477 SER A O 1
ATOM 3877 N N . ARG A 1 478 ? -14.635 -42.492 -2.133 1.00 58.75 478 ARG A N 1
ATOM 3878 C CA . ARG A 1 478 ? -14.875 -41.575 -0.998 1.00 58.75 478 ARG A CA 1
ATOM 3879 C C . ARG A 1 478 ? -16.115 -40.677 -1.190 1.00 58.75 478 ARG A C 1
ATOM 3881 O O . ARG A 1 478 ? -15.995 -39.461 -1.341 1.00 58.75 478 ARG A O 1
ATOM 3888 N N . LYS A 1 479 ? -17.317 -41.247 -1.274 1.00 67.44 479 LYS A N 1
ATOM 3889 C CA . LYS A 1 479 ? -18.579 -40.519 -1.491 1.00 67.44 479 LYS A CA 1
ATOM 3890 C C . LYS A 1 479 ? -19.512 -40.750 -0.311 1.00 67.44 479 LYS A C 1
ATOM 3892 O O . LYS A 1 479 ? -19.682 -41.881 0.116 1.00 67.44 479 LYS A O 1
ATOM 3897 N N . LEU A 1 480 ? -20.128 -39.676 0.182 1.00 72.12 480 LEU A N 1
ATOM 3898 C CA . LEU A 1 480 ? -21.185 -39.797 1.182 1.00 72.12 480 LEU A CA 1
ATOM 3899 C C . LEU A 1 480 ? -22.459 -40.333 0.516 1.00 72.12 480 LEU A C 1
ATOM 3901 O O . LEU A 1 480 ? -22.817 -39.917 -0.593 1.00 72.12 480 LEU A O 1
ATOM 3905 N N . GLU A 1 481 ? -23.154 -41.228 1.196 1.00 76.81 481 GLU A N 1
ATOM 3906 C CA . GLU A 1 481 ? -24.355 -41.883 0.698 1.00 76.81 481 GLU A CA 1
ATOM 3907 C C . GLU A 1 481 ? -25.606 -41.231 1.270 1.00 76.81 481 GLU A C 1
ATOM 3909 O O . GLU A 1 481 ? -25.676 -40.897 2.450 1.00 76.81 481 GLU A O 1
ATOM 3914 N N . VAL A 1 482 ? -26.609 -41.022 0.414 1.00 79.50 482 VAL A N 1
ATOM 3915 C CA . VAL A 1 482 ? -27.909 -40.502 0.853 1.00 79.50 482 VAL A CA 1
ATOM 3916 C C . VAL A 1 482 ? -28.568 -41.546 1.755 1.00 79.50 482 VAL A C 1
ATOM 3918 O O . VAL A 1 482 ? -28.532 -42.730 1.446 1.00 79.50 482 VAL A O 1
ATOM 3921 N N . GLY A 1 483 ? -29.154 -41.105 2.865 1.00 76.00 483 GLY A N 1
ATOM 3922 C CA . GLY A 1 483 ? -29.762 -41.961 3.883 1.00 76.00 483 GLY A CA 1
ATOM 3923 C C . GLY A 1 483 ? -28.830 -42.320 5.041 1.00 76.00 483 GLY A C 1
ATOM 3924 O O . GLY A 1 483 ? -29.324 -42.752 6.073 1.00 76.00 483 GLY A O 1
ATOM 3925 N N . HIS A 1 484 ? -27.522 -42.076 4.918 1.00 75.31 484 HIS A N 1
ATOM 3926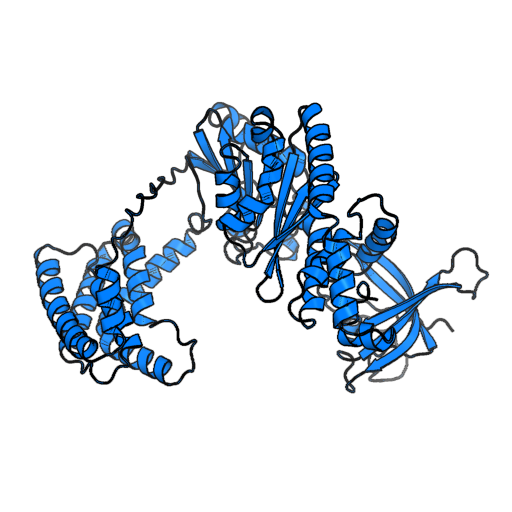 C CA . HIS A 1 484 ? -26.549 -42.461 5.940 1.00 75.31 484 HIS A CA 1
ATOM 3927 C C . HIS A 1 484 ? -26.206 -41.319 6.899 1.00 75.31 484 HIS A C 1
ATOM 3929 O O . HIS A 1 484 ? -26.181 -40.138 6.517 1.00 75.31 484 HIS A O 1
ATOM 3935 N N . VAL A 1 485 ? -25.921 -41.705 8.145 1.00 70.56 485 VAL A N 1
ATOM 3936 C CA . VAL A 1 485 ? -25.417 -40.827 9.202 1.00 70.56 485 VAL A CA 1
ATOM 3937 C C . VAL A 1 485 ? -23.896 -40.940 9.284 1.00 70.56 485 VAL A C 1
ATOM 3939 O O . VAL A 1 485 ? -23.342 -42.033 9.244 1.00 70.56 485 VAL A O 1
ATOM 3942 N N . TYR A 1 486 ? -23.222 -39.800 9.406 1.00 70.44 486 TYR A N 1
ATOM 3943 C CA . TYR A 1 486 ? -21.769 -39.697 9.508 1.00 70.44 486 TYR A CA 1
ATOM 3944 C C . TYR A 1 486 ? -21.377 -38.841 10.708 1.00 70.44 486 TYR A C 1
ATOM 3946 O O . TYR A 1 486 ? -21.969 -37.782 10.928 1.00 70.44 486 TYR A O 1
ATOM 3954 N N . LEU A 1 487 ? -20.338 -39.252 11.435 1.00 63.53 487 LEU A N 1
ATOM 3955 C CA . LEU A 1 487 ? -19.630 -38.387 12.374 1.00 63.53 487 LEU A CA 1
ATOM 3956 C C . LEU A 1 487 ? -18.551 -37.606 11.614 1.00 63.53 487 LEU A C 1
ATOM 3958 O O . LEU A 1 487 ? -17.726 -38.180 10.909 1.00 63.53 487 LEU A O 1
ATOM 3962 N N . VAL A 1 488 ? -18.571 -36.283 11.734 1.00 63.31 488 VAL A N 1
ATOM 3963 C CA . VAL A 1 488 ? -17.623 -35.379 11.081 1.00 63.31 488 VAL A CA 1
ATOM 3964 C C . VAL A 1 488 ? -16.848 -34.630 12.145 1.00 63.31 488 VAL A C 1
ATOM 3966 O O . VAL A 1 488 ? -17.425 -33.854 12.909 1.00 63.31 488 VAL A O 1
ATOM 3969 N N . GLN A 1 489 ? -15.535 -34.830 12.153 1.00 57.12 489 GLN A N 1
ATOM 3970 C CA . GLN A 1 489 ? -14.601 -34.126 13.020 1.00 57.12 489 GLN A CA 1
ATOM 3971 C C . GLN A 1 489 ? -13.797 -33.104 12.211 1.00 57.12 489 GLN A C 1
ATOM 3973 O O . GLN A 1 489 ? -13.340 -33.401 11.115 1.00 57.12 489 GLN A O 1
ATOM 3978 N N . TYR A 1 490 ? -13.631 -31.882 12.715 1.00 58.09 490 TYR A N 1
ATOM 3979 C CA . TYR A 1 490 ? -12.846 -30.846 12.031 1.00 58.09 490 TYR A CA 1
ATOM 3980 C C . TYR A 1 490 ? -12.308 -29.804 13.013 1.00 58.09 490 TYR A C 1
ATOM 3982 O O . TYR A 1 490 ? -12.768 -29.703 14.150 1.00 58.09 490 TYR A O 1
ATOM 3990 N N . ARG A 1 491 ? -11.334 -29.009 12.561 1.00 48.59 491 ARG A N 1
ATOM 3991 C CA . ARG A 1 491 ? -10.792 -27.865 13.303 1.00 48.59 491 ARG A CA 1
ATOM 3992 C C . ARG A 1 491 ? -11.433 -26.570 12.798 1.00 48.59 491 ARG A C 1
ATOM 3994 O O . ARG A 1 491 ? -11.512 -26.356 11.587 1.00 48.59 491 ARG A O 1
ATOM 4001 N N . ASN A 1 492 ? -11.956 -25.732 13.691 1.00 51.12 492 ASN A N 1
ATOM 4002 C CA . ASN A 1 492 ? -12.512 -24.433 13.298 1.00 51.12 492 ASN A CA 1
ATOM 4003 C C . ASN A 1 492 ? -11.400 -23.380 13.131 1.00 51.12 492 ASN A C 1
ATOM 4005 O O . ASN A 1 492 ? -10.229 -23.640 13.396 1.00 51.12 492 ASN A O 1
ATOM 4009 N N . ARG A 1 493 ? -11.767 -22.165 12.703 1.00 40.69 493 ARG A N 1
ATOM 4010 C CA . ARG A 1 493 ? -10.808 -21.061 12.488 1.00 40.69 493 ARG A CA 1
ATOM 4011 C C . ARG A 1 493 ? -10.129 -20.547 13.763 1.00 40.69 493 ARG A C 1
ATOM 4013 O O . ARG A 1 493 ? -9.251 -19.701 13.671 1.00 40.69 493 ARG A O 1
ATOM 4020 N N . LEU A 1 494 ? -10.575 -21.004 14.931 1.00 40.91 494 LEU A N 1
ATOM 4021 C CA . LEU A 1 494 ? -9.975 -20.698 16.228 1.00 40.91 494 LEU A CA 1
ATOM 4022 C C . LEU A 1 494 ? -9.036 -21.826 16.694 1.00 40.91 494 LEU A C 1
ATOM 4024 O O . LEU A 1 494 ? -8.569 -21.794 17.823 1.00 40.91 494 LEU A O 1
ATOM 4028 N N . GLY A 1 495 ? -8.790 -22.845 15.861 1.00 46.59 495 GLY A N 1
ATOM 4029 C CA . GLY A 1 495 ? -7.966 -24.000 16.220 1.00 46.59 495 GLY A CA 1
ATOM 4030 C C . GLY A 1 495 ? -8.694 -25.066 17.054 1.00 46.59 495 GLY A C 1
ATOM 4031 O O . GLY A 1 495 ? -8.116 -26.115 17.350 1.00 46.59 495 GLY A O 1
ATOM 4032 N N . GLU A 1 496 ? -9.971 -24.862 17.390 1.00 49.59 496 GLU A N 1
ATOM 4033 C CA . GLU A 1 496 ? -10.742 -25.786 18.226 1.00 49.59 496 GLU A CA 1
ATOM 4034 C C . GLU A 1 496 ? -11.197 -27.009 17.423 1.00 49.59 496 GLU A C 1
ATOM 4036 O O . GLU A 1 496 ? -11.729 -26.880 16.316 1.00 49.59 496 GLU A O 1
ATOM 4041 N N . ARG A 1 497 ? -11.068 -28.205 18.006 1.00 54.94 497 ARG A N 1
ATOM 4042 C CA . ARG A 1 497 ? -11.652 -29.436 17.456 1.00 54.94 497 ARG A CA 1
ATOM 4043 C C . ARG A 1 497 ? -13.161 -29.467 17.722 1.00 54.94 497 ARG A C 1
ATOM 4045 O O . ARG A 1 497 ? -13.601 -29.267 18.851 1.00 54.94 497 ARG A O 1
ATOM 4052 N N . LYS A 1 498 ? -13.955 -29.734 16.687 1.00 59.88 498 LYS A N 1
ATOM 4053 C CA . LYS A 1 498 ? -15.416 -29.890 16.742 1.00 59.88 498 LYS A CA 1
ATOM 4054 C C . LYS A 1 498 ? -15.819 -31.240 16.159 1.00 59.88 498 LYS A C 1
ATOM 4056 O O . LYS A 1 498 ? -15.147 -31.747 15.263 1.00 59.88 498 LYS A O 1
ATOM 4061 N N . MET A 1 499 ? -16.924 -31.791 16.659 1.00 63.50 499 MET A N 1
ATOM 4062 C CA . MET A 1 499 ? -17.529 -33.034 16.176 1.00 63.50 499 MET A CA 1
ATOM 4063 C C . MET A 1 499 ? -19.024 -32.842 15.939 1.00 63.50 499 MET A C 1
ATOM 4065 O O . MET A 1 499 ? -19.714 -32.254 16.773 1.00 63.50 499 MET A O 1
ATOM 4069 N N . HIS A 1 500 ? -19.526 -33.345 14.813 1.00 65.62 500 HIS A N 1
ATOM 4070 C CA . HIS A 1 500 ? -20.937 -33.256 14.445 1.00 65.62 500 HIS A CA 1
ATOM 4071 C C . HIS A 1 500 ? -21.441 -34.537 13.791 1.00 65.62 500 HIS A C 1
ATOM 4073 O O . HIS A 1 500 ? -20.766 -35.099 12.935 1.00 65.62 500 HIS A O 1
ATOM 4079 N N . LEU A 1 501 ? -22.663 -34.944 14.131 1.00 69.75 501 LEU A N 1
ATOM 4080 C CA . LEU A 1 501 ? -23.392 -35.990 13.419 1.00 69.75 501 LEU A CA 1
ATOM 4081 C C . LEU A 1 501 ? -24.203 -35.363 12.283 1.00 69.75 501 LEU A C 1
ATOM 4083 O O . LEU A 1 501 ? -24.945 -34.401 12.498 1.00 69.75 501 LEU A O 1
ATOM 4087 N N . ILE A 1 502 ? -24.072 -35.903 11.073 1.00 71.50 502 ILE A N 1
ATOM 4088 C CA . ILE A 1 502 ? -24.806 -35.441 9.893 1.00 71.50 502 ILE A CA 1
ATOM 4089 C C . ILE A 1 502 ? -25.531 -36.596 9.206 1.00 71.50 502 ILE A C 1
ATOM 4091 O O . ILE A 1 502 ? -24.946 -37.640 8.969 1.00 71.50 502 ILE A O 1
ATOM 4095 N N . LEU A 1 503 ? -26.786 -36.385 8.821 1.00 74.62 503 LEU A N 1
ATOM 4096 C CA . LEU A 1 503 ? -27.570 -37.258 7.952 1.00 74.62 503 LEU A CA 1
ATOM 4097 C C . LEU A 1 503 ? -27.578 -36.689 6.535 1.00 74.62 503 LEU A C 1
ATOM 4099 O O . LEU A 1 503 ? -28.000 -35.550 6.313 1.00 74.62 503 LEU A O 1
ATOM 4103 N N . VAL A 1 504 ? -27.165 -37.473 5.546 1.00 74.56 504 VAL A N 1
ATOM 4104 C CA . VAL A 1 504 ? -27.170 -37.033 4.147 1.00 74.56 504 VAL A CA 1
ATOM 4105 C C . VAL A 1 504 ? -28.555 -37.249 3.549 1.00 74.56 504 VAL A C 1
ATOM 4107 O O . VAL A 1 504 ? -28.992 -38.364 3.306 1.00 74.56 504 VAL A O 1
ATOM 4110 N N . ARG A 1 505 ? -29.266 -36.159 3.273 1.00 67.31 505 ARG A N 1
ATOM 4111 C CA . ARG A 1 505 ? -30.640 -36.158 2.745 1.00 67.31 505 ARG A CA 1
ATOM 4112 C C . ARG A 1 505 ? -30.715 -36.099 1.226 1.00 67.31 505 ARG A C 1
ATOM 4114 O O . ARG A 1 505 ? -31.767 -36.345 0.649 1.00 67.31 505 ARG A O 1
ATOM 4121 N N . GLY A 1 506 ? -29.641 -35.700 0.560 1.00 70.75 506 GLY A N 1
ATOM 4122 C CA . GLY A 1 506 ? -29.652 -35.600 -0.890 1.00 70.75 506 GLY A CA 1
ATOM 4123 C C . GLY A 1 506 ? -28.276 -35.354 -1.464 1.00 70.75 506 GLY A C 1
ATOM 4124 O O . GLY A 1 506 ? -27.377 -34.863 -0.787 1.00 70.75 506 GLY A O 1
ATOM 4125 N N . ARG A 1 507 ? -28.123 -35.674 -2.741 1.00 78.75 507 ARG A N 1
ATOM 4126 C CA . ARG A 1 507 ? -26.869 -35.530 -3.468 1.00 78.75 507 ARG A CA 1
ATOM 4127 C C . ARG A 1 507 ? -27.155 -34.965 -4.853 1.00 78.75 507 ARG A C 1
ATOM 4129 O O . ARG A 1 507 ? -28.077 -35.408 -5.527 1.00 78.75 507 ARG A O 1
ATOM 4136 N N . LYS A 1 508 ? -26.369 -33.982 -5.285 1.00 67.56 508 LYS A N 1
ATOM 4137 C CA . LYS A 1 508 ? -26.482 -33.349 -6.601 1.00 67.56 508 LYS A CA 1
ATOM 4138 C C . LYS A 1 508 ? -25.096 -33.123 -7.193 1.00 67.56 508 LYS A C 1
ATOM 4140 O O . LYS A 1 508 ? -24.385 -32.218 -6.770 1.00 67.56 508 LYS A O 1
ATOM 4145 N N . GLY A 1 509 ? -24.708 -33.944 -8.165 1.00 66.12 509 GLY A N 1
ATOM 4146 C CA . GLY A 1 509 ? -23.468 -33.781 -8.931 1.00 66.12 509 GLY A CA 1
ATOM 4147 C C . GLY A 1 509 ? -23.744 -33.347 -10.369 1.00 66.12 509 GLY A C 1
ATOM 4148 O O . GLY A 1 509 ? -24.779 -33.699 -10.926 1.00 66.12 509 GLY A O 1
ATOM 4149 N N . ARG A 1 510 ? -22.829 -32.577 -10.974 1.00 47.12 510 ARG A N 1
ATOM 4150 C CA . ARG A 1 510 ? -22.840 -32.298 -12.430 1.00 47.12 510 ARG A CA 1
ATOM 4151 C C . ARG A 1 510 ? -21.968 -33.272 -13.237 1.00 47.12 510 ARG A C 1
ATOM 4153 O O . ARG A 1 510 ? -22.116 -33.326 -14.452 1.00 47.12 510 ARG A O 1
ATOM 4160 N N . ARG A 1 511 ? -21.059 -34.006 -12.582 1.00 52.78 511 ARG A N 1
ATOM 4161 C CA . ARG A 1 511 ? -20.131 -35.001 -13.158 1.00 52.78 511 ARG A CA 1
ATOM 4162 C C . ARG A 1 511 ? -19.853 -36.112 -12.132 1.00 52.78 511 ARG A C 1
ATOM 4164 O O . ARG A 1 511 ? -20.090 -35.912 -10.944 1.00 52.78 511 ARG A O 1
ATOM 4171 N N . ASN A 1 512 ? -19.312 -37.254 -12.571 1.00 53.53 512 ASN A N 1
ATOM 4172 C CA . ASN A 1 512 ? -19.003 -38.416 -11.714 1.00 53.53 512 ASN A CA 1
ATOM 4173 C C . ASN A 1 512 ? -17.855 -38.200 -10.700 1.00 53.53 512 ASN A C 1
ATOM 4175 O O . ASN A 1 512 ? -17.526 -39.115 -9.937 1.00 53.53 512 ASN A O 1
ATOM 4179 N N . THR A 1 513 ? -17.274 -37.001 -10.638 1.00 54.00 513 THR A N 1
ATOM 4180 C CA . THR A 1 513 ? -16.191 -36.629 -9.722 1.00 54.00 513 THR A CA 1
ATOM 4181 C C . THR A 1 513 ? -16.731 -36.141 -8.370 1.00 54.00 513 THR A C 1
ATOM 4183 O O . THR A 1 513 ? -17.732 -35.424 -8.285 1.00 54.00 513 THR A O 1
ATOM 4186 N N . VAL A 1 514 ? -16.052 -36.513 -7.279 1.00 54.50 514 VAL A N 1
ATOM 4187 C CA . VAL A 1 514 ? -16.414 -36.096 -5.908 1.00 54.50 514 VAL A CA 1
ATOM 4188 C C . VAL A 1 514 ? -16.363 -34.571 -5.768 1.00 54.50 514 VAL A C 1
ATOM 4190 O O . VAL A 1 514 ? -17.256 -33.972 -5.171 1.00 54.50 514 VAL A O 1
ATOM 4193 N N . ARG A 1 515 ? -15.398 -33.926 -6.432 1.00 49.88 515 ARG A N 1
ATOM 4194 C CA . ARG A 1 515 ? -15.160 -32.475 -6.368 1.00 49.88 515 ARG A CA 1
ATOM 4195 C C . ARG A 1 515 ? -16.330 -31.589 -6.815 1.00 49.88 515 ARG A C 1
ATOM 4197 O O . ARG A 1 515 ? -16.469 -30.461 -6.344 1.00 49.88 515 ARG A O 1
ATOM 4204 N N . ASP A 1 516 ? -17.212 -32.111 -7.662 1.00 56.19 516 ASP A N 1
ATOM 4205 C CA . ASP A 1 516 ? -18.369 -31.378 -8.195 1.00 56.19 516 ASP A CA 1
ATOM 4206 C C . ASP A 1 516 ? -19.711 -31.935 -7.707 1.00 56.19 516 ASP A C 1
ATOM 4208 O O . ASP A 1 516 ? -20.763 -31.685 -8.304 1.00 56.19 516 ASP A O 1
ATOM 4212 N N . THR A 1 517 ? -19.679 -32.693 -6.611 1.00 60.69 517 THR A N 1
ATOM 4213 C CA . THR A 1 517 ? -20.866 -33.231 -5.950 1.00 60.69 517 THR A CA 1
ATOM 4214 C C . THR A 1 517 ? -21.260 -32.345 -4.773 1.00 60.69 517 THR A C 1
ATOM 4216 O O . THR A 1 517 ? -20.427 -32.018 -3.940 1.00 60.69 517 THR A O 1
ATOM 4219 N N . TYR A 1 518 ? -22.530 -31.968 -4.669 1.00 65.81 518 TYR A N 1
ATOM 4220 C CA . TYR A 1 518 ? -23.086 -31.278 -3.509 1.00 65.81 518 TYR A CA 1
ATOM 4221 C C . TYR A 1 518 ? -23.960 -32.235 -2.700 1.00 65.81 518 TYR A C 1
ATOM 4223 O O . TYR A 1 518 ? -24.739 -32.983 -3.286 1.00 65.81 518 TYR A O 1
ATOM 4231 N N . TYR A 1 519 ? -23.870 -32.195 -1.375 1.00 69.69 519 TYR A N 1
ATOM 4232 C CA . TYR A 1 519 ? -24.660 -33.023 -0.467 1.00 69.69 519 TYR A CA 1
ATOM 4233 C C . TYR A 1 519 ? -25.568 -32.137 0.375 1.00 69.69 519 TYR A C 1
ATOM 4235 O O . TYR A 1 519 ? -25.095 -31.211 1.027 1.00 69.69 519 TYR A O 1
ATOM 4243 N N . LYS A 1 520 ? -26.869 -32.407 0.366 1.00 66.88 520 LYS A N 1
ATOM 4244 C CA . LYS A 1 520 ? -27.826 -31.810 1.294 1.00 66.88 520 LYS A CA 1
ATOM 4245 C C . LYS A 1 520 ? -27.791 -32.634 2.575 1.00 66.88 520 LYS A C 1
ATOM 4247 O O . LYS A 1 520 ? -28.046 -33.832 2.509 1.00 66.88 520 LYS A O 1
ATOM 4252 N N . VAL A 1 521 ? -27.484 -32.017 3.709 1.00 64.00 521 VAL A N 1
ATOM 4253 C CA . VAL A 1 521 ? -27.335 -32.702 4.998 1.00 64.00 521 VAL A CA 1
ATOM 4254 C C . VAL A 1 521 ? -28.225 -32.087 6.077 1.00 64.00 521 VAL A C 1
ATOM 4256 O O . VAL A 1 521 ? -28.585 -30.904 6.010 1.00 64.00 521 VAL A O 1
ATOM 4259 N N . ALA A 1 522 ? -28.584 -32.909 7.054 1.00 64.56 522 ALA A N 1
ATOM 4260 C CA . ALA A 1 522 ? -29.247 -32.537 8.293 1.00 64.56 522 ALA A CA 1
ATOM 4261 C C . ALA A 1 522 ? -28.294 -32.815 9.460 1.00 64.56 522 ALA A C 1
ATOM 4263 O O . ALA A 1 522 ? -27.670 -33.867 9.487 1.00 64.56 522 ALA A O 1
ATOM 4264 N N . TYR A 1 523 ? -28.150 -31.883 10.395 1.00 66.31 523 TYR A N 1
ATOM 4265 C CA . TYR A 1 523 ? -27.336 -32.089 11.592 1.00 66.31 523 TYR A CA 1
ATOM 4266 C C . TYR A 1 523 ? -28.190 -32.726 12.672 1.00 66.31 523 TYR A C 1
ATOM 4268 O O . TYR A 1 523 ? -29.335 -32.315 12.892 1.00 66.31 523 TYR A O 1
ATOM 4276 N N . LEU A 1 524 ? -27.610 -33.711 13.338 1.00 66.38 524 LEU A N 1
ATOM 4277 C CA . LEU A 1 524 ? -28.249 -34.457 14.402 1.00 66.38 524 LEU A CA 1
ATOM 4278 C C . LEU A 1 524 ? -27.667 -34.044 15.755 1.00 66.38 524 LEU A C 1
ATOM 4280 O O . LEU A 1 524 ? -26.471 -33.769 15.866 1.00 66.38 524 LEU A O 1
ATOM 4284 N N . THR A 1 525 ? -28.516 -34.016 16.776 1.00 68.44 525 THR A N 1
ATOM 4285 C CA . THR A 1 525 ? -28.118 -33.879 18.182 1.00 68.44 525 THR A CA 1
ATOM 4286 C C . THR A 1 525 ? -28.597 -35.084 18.967 1.00 68.44 525 THR A C 1
ATOM 4288 O O . THR A 1 525 ? -29.720 -35.554 18.766 1.00 68.44 525 THR A O 1
ATOM 4291 N N . THR A 1 526 ? -27.757 -35.532 19.890 1.00 61.28 526 THR A N 1
ATOM 4292 C CA . THR A 1 526 ? -28.027 -36.642 20.809 1.00 61.28 526 THR A CA 1
ATOM 4293 C C . THR A 1 526 ? -28.405 -36.166 22.217 1.00 61.28 526 THR A C 1
ATOM 4295 O O . THR A 1 526 ? -28.661 -36.986 23.090 1.00 61.28 526 THR A O 1
ATOM 4298 N N . GLU A 1 527 ? -28.461 -34.851 22.465 1.00 53.75 527 GLU A N 1
ATOM 4299 C CA . GLU A 1 527 ? -28.827 -34.310 23.779 1.00 53.75 527 GLU A CA 1
ATOM 4300 C C . GLU A 1 527 ? -30.277 -34.662 24.156 1.00 53.75 527 GLU A C 1
ATOM 4302 O O . GLU A 1 527 ? -31.225 -34.319 23.444 1.00 53.75 527 GLU A O 1
ATOM 4307 N N . GLY A 1 528 ? -30.440 -35.324 25.308 1.00 45.84 528 GLY A N 1
ATOM 4308 C CA . GLY A 1 528 ? -31.738 -35.604 25.932 1.00 45.84 528 GLY A CA 1
ATOM 4309 C C . GLY A 1 528 ? -32.553 -36.733 25.294 1.00 45.84 528 GLY A C 1
ATOM 4310 O O . GLY A 1 528 ? -33.774 -36.752 25.449 1.00 45.84 528 GLY A O 1
ATOM 4311 N N . LEU A 1 529 ? -31.913 -37.646 24.560 1.00 39.56 529 LEU A N 1
ATOM 4312 C CA . LEU A 1 529 ? -32.570 -38.760 23.873 1.00 39.56 529 LEU A CA 1
ATOM 4313 C C . LEU A 1 529 ? -32.108 -40.116 24.411 1.00 39.56 529 LEU A C 1
ATOM 4315 O O . LEU A 1 529 ? -31.013 -40.231 24.961 1.00 39.56 529 LEU A O 1
ATOM 4319 N N . ARG A 1 530 ? -32.966 -41.135 24.276 1.00 44.47 530 ARG A N 1
ATOM 4320 C CA . ARG A 1 530 ? -32.617 -42.522 24.612 1.00 44.47 530 ARG A CA 1
ATOM 4321 C C . ARG A 1 530 ? -31.518 -43.020 23.672 1.00 44.47 530 ARG A C 1
ATOM 4323 O O . ARG A 1 530 ? -31.364 -42.515 22.561 1.00 44.47 530 ARG A O 1
ATOM 4330 N N . GLU A 1 531 ? -30.753 -44.007 24.124 1.00 42.75 531 GLU A N 1
ATOM 4331 C CA . GLU A 1 531 ? -29.706 -44.646 23.326 1.00 42.75 531 GLU A CA 1
ATOM 4332 C C . GLU A 1 531 ? -30.292 -45.118 21.976 1.00 42.75 531 GLU A C 1
ATOM 4334 O O . GLU A 1 531 ? -31.280 -45.849 21.949 1.00 42.75 531 GLU A O 1
ATOM 4339 N N . GLY A 1 532 ? -29.748 -44.617 20.860 1.00 49.66 532 GLY A N 1
ATOM 4340 C CA . GLY A 1 532 ? -30.251 -44.886 19.501 1.00 49.66 532 GLY A CA 1
ATOM 4341 C C . GLY A 1 532 ? -31.201 -43.834 18.903 1.00 49.66 532 GLY A C 1
ATOM 4342 O O . GLY A 1 532 ? -31.522 -43.914 17.719 1.00 49.66 532 GLY A O 1
ATOM 4343 N N . GLU A 1 533 ? -31.616 -42.809 19.651 1.00 43.75 533 GLU A N 1
ATOM 4344 C CA . GLU A 1 533 ? -32.457 -41.728 19.125 1.00 43.75 533 GLU A CA 1
ATOM 4345 C C . GLU A 1 533 ? -31.640 -40.454 18.855 1.00 43.75 533 GLU A C 1
ATOM 4347 O O . GLU A 1 533 ? -30.952 -39.920 19.723 1.00 43.75 533 GLU A O 1
ATOM 4352 N N . ALA A 1 534 ? -31.747 -39.920 17.636 1.00 54.09 534 ALA A N 1
ATOM 4353 C CA . ALA A 1 534 ? -31.123 -38.660 17.249 1.00 54.09 534 ALA A CA 1
ATOM 4354 C C . ALA A 1 534 ? -32.178 -37.693 16.702 1.00 54.09 534 ALA A C 1
ATOM 4356 O O . ALA A 1 534 ? -32.890 -37.997 15.743 1.00 54.09 534 ALA A O 1
ATOM 4357 N N . LYS A 1 535 ? -32.279 -36.498 17.292 1.00 55.41 535 LYS A N 1
ATOM 4358 C CA . LYS A 1 535 ? -33.170 -35.448 16.788 1.00 55.41 535 LYS A CA 1
ATOM 4359 C C . LYS A 1 535 ? -32.447 -34.639 15.735 1.00 55.41 535 LYS A C 1
ATOM 4361 O O . LYS A 1 535 ? -31.271 -34.300 15.863 1.00 55.41 535 LYS A O 1
ATOM 4366 N N . VAL A 1 536 ? -33.189 -34.282 14.696 1.00 51.28 536 VAL A N 1
ATOM 4367 C CA . VAL A 1 536 ? -32.708 -33.344 13.696 1.00 51.28 536 VAL A CA 1
ATOM 4368 C C . VAL A 1 536 ? -32.676 -31.957 14.321 1.00 51.28 536 VAL A C 1
ATOM 4370 O O . VAL A 1 536 ? -33.695 -31.281 14.430 1.00 51.28 536 VAL A O 1
ATOM 4373 N N . ALA A 1 537 ? -31.487 -31.524 14.720 1.00 49.53 537 ALA A N 1
ATOM 4374 C CA . ALA A 1 537 ? -31.284 -30.181 15.234 1.00 49.53 537 ALA A CA 1
ATOM 4375 C C . ALA A 1 537 ? -31.424 -29.132 14.132 1.00 49.53 537 ALA A C 1
ATOM 4377 O O . ALA A 1 537 ? -31.816 -27.993 14.393 1.00 49.53 537 ALA A O 1
ATOM 4378 N N . ARG A 1 538 ? -31.084 -29.491 12.884 1.00 50.56 538 ARG A N 1
ATOM 4379 C CA . ARG A 1 538 ? -31.162 -28.557 11.756 1.00 50.56 538 ARG A CA 1
ATOM 4380 C C . ARG A 1 538 ? -31.158 -29.244 10.395 1.00 50.56 538 ARG A C 1
ATOM 4382 O O . ARG A 1 538 ? -30.340 -30.125 10.155 1.00 50.56 538 ARG A O 1
ATOM 4389 N N . GLU A 1 539 ? -31.972 -28.758 9.457 1.00 47.41 539 GLU A N 1
ATOM 4390 C CA . GLU A 1 539 ? -32.010 -29.249 8.069 1.00 47.41 539 GLU A CA 1
ATOM 4391 C C . GLU A 1 539 ? -31.612 -28.193 7.026 1.00 47.41 539 GLU A C 1
ATOM 4393 O O . GLU A 1 539 ? -31.651 -26.985 7.268 1.00 47.41 539 GLU A O 1
ATOM 4398 N N . GLY A 1 540 ? -31.258 -28.662 5.823 1.00 41.31 540 GLY A N 1
ATOM 4399 C CA . GLY A 1 540 ? -31.123 -27.821 4.627 1.00 41.31 540 GLY A CA 1
ATOM 4400 C C . GLY A 1 540 ? -29.712 -27.314 4.320 1.00 41.31 540 GLY A C 1
ATOM 4401 O O . GLY A 1 540 ? -29.557 -26.432 3.475 1.00 41.31 540 GLY A O 1
ATOM 4402 N N . ILE A 1 541 ? -28.678 -27.862 4.961 1.00 50.59 541 ILE A N 1
ATOM 4403 C CA . ILE A 1 541 ? -27.284 -27.448 4.750 1.00 50.59 541 ILE A CA 1
ATOM 4404 C C . ILE A 1 541 ? -26.722 -28.136 3.504 1.00 50.59 541 ILE A C 1
ATOM 4406 O O . ILE A 1 541 ? -27.033 -29.291 3.240 1.00 50.59 541 ILE A O 1
ATOM 4410 N N . THR A 1 542 ? -25.918 -27.425 2.707 1.00 50.94 542 THR A N 1
ATOM 4411 C CA . THR A 1 542 ? -25.289 -27.977 1.494 1.00 50.94 542 THR A CA 1
ATOM 4412 C C . THR A 1 542 ? -23.772 -28.056 1.657 1.00 50.94 542 THR A C 1
ATOM 4414 O O . THR A 1 542 ? -23.107 -27.024 1.745 1.00 50.94 542 THR A O 1
ATOM 4417 N N . LEU A 1 543 ? -23.222 -29.269 1.649 1.00 54.69 543 LEU A N 1
ATOM 4418 C CA . LEU A 1 543 ? -21.786 -29.552 1.597 1.00 54.69 543 LEU A CA 1
ATOM 4419 C C . LEU A 1 543 ? -21.337 -29.732 0.141 1.00 54.69 543 LEU A C 1
ATOM 4421 O O . LEU A 1 543 ? -22.131 -30.142 -0.699 1.00 54.69 543 LEU A O 1
ATOM 4425 N N . ARG A 1 544 ? -20.072 -29.442 -0.181 1.00 52.16 544 ARG A N 1
ATOM 4426 C CA . ARG A 1 544 ? -19.476 -29.718 -1.504 1.00 52.16 544 ARG A CA 1
ATOM 4427 C C . ARG A 1 544 ? -18.399 -30.795 -1.349 1.00 52.16 544 ARG A C 1
ATOM 4429 O O . ARG A 1 544 ? -17.666 -30.771 -0.370 1.00 52.16 544 ARG A O 1
ATOM 4436 N N . GLY A 1 545 ? -18.323 -31.745 -2.272 1.00 45.19 545 GLY A N 1
ATOM 4437 C CA . GLY A 1 545 ? -17.519 -32.959 -2.136 1.00 45.19 545 GLY A CA 1
ATOM 4438 C C . GLY A 1 545 ? -16.010 -32.737 -2.194 1.00 45.19 545 GLY A C 1
ATOM 4439 O O . GLY A 1 545 ? -15.288 -33.445 -1.505 1.00 45.19 545 GLY A O 1
ATOM 4440 N N . ASP A 1 546 ? -15.528 -31.702 -2.888 1.00 47.41 546 ASP A N 1
ATOM 4441 C CA . ASP A 1 546 ? -14.123 -31.252 -2.806 1.00 47.41 546 ASP A CA 1
ATOM 4442 C C . ASP A 1 546 ? -13.741 -30.769 -1.398 1.00 47.41 546 ASP A C 1
ATOM 4444 O O . ASP A 1 546 ? -12.585 -30.861 -0.999 1.00 47.41 546 ASP A O 1
ATOM 4448 N N . ARG A 1 547 ? -14.715 -30.272 -0.632 1.00 41.97 547 ARG A N 1
ATOM 4449 C CA . ARG A 1 547 ? -14.537 -29.836 0.758 1.00 41.97 547 ARG A CA 1
ATOM 4450 C C . ARG A 1 547 ? -14.649 -30.983 1.757 1.00 41.97 547 ARG A C 1
ATOM 4452 O O . ARG A 1 547 ? -14.276 -30.794 2.904 1.00 41.97 547 ARG A O 1
ATOM 4459 N N . ILE A 1 548 ? -15.147 -32.144 1.333 1.00 43.16 548 ILE A N 1
ATOM 4460 C CA . ILE A 1 548 ? -15.250 -33.354 2.160 1.00 43.16 548 ILE A CA 1
ATOM 4461 C C . ILE A 1 548 ? -13.975 -34.195 2.026 1.00 43.16 548 ILE A C 1
ATOM 4463 O O . ILE A 1 548 ? -13.460 -34.656 3.034 1.00 43.16 548 ILE A O 1
ATOM 4467 N N . GLU A 1 549 ? -13.408 -34.316 0.817 1.00 32.81 549 GLU A N 1
ATOM 4468 C CA . GLU A 1 549 ? -12.108 -34.982 0.598 1.00 32.81 549 GLU A CA 1
ATOM 4469 C C . GLU A 1 549 ? -10.945 -34.306 1.329 1.00 32.81 549 GLU A C 1
ATOM 4471 O O . GLU A 1 549 ? -9.937 -34.950 1.587 1.00 32.81 549 GLU A O 1
ATOM 4476 N N . ALA A 1 550 ? -11.062 -33.014 1.629 1.00 32.09 550 ALA A N 1
ATOM 4477 C CA . ALA A 1 550 ? -10.039 -32.279 2.347 1.00 32.09 550 ALA A CA 1
ATOM 4478 C C . ALA A 1 550 ? -10.225 -32.396 3.876 1.00 32.09 550 ALA A C 1
ATOM 4480 O O . ALA A 1 550 ? -9.252 -32.553 4.586 1.00 32.09 550 ALA A O 1
ATOM 4481 N N . ALA A 1 551 ? -11.444 -32.353 4.418 1.00 32.75 551 ALA A N 1
ATOM 4482 C CA . ALA A 1 551 ? -11.678 -31.817 5.767 1.00 32.75 551 ALA A CA 1
ATOM 4483 C C . ALA A 1 551 ? -11.354 -32.656 7.013 1.00 32.75 551 ALA A C 1
ATOM 4485 O O . ALA A 1 551 ? -11.537 -32.126 8.109 1.00 32.75 551 ALA A O 1
ATOM 4486 N N . VAL A 1 552 ? -10.913 -33.910 6.919 1.00 33.50 552 VAL A N 1
ATOM 4487 C CA . VAL A 1 552 ? -11.082 -34.810 8.067 1.00 33.50 552 VAL A CA 1
ATOM 4488 C C . VAL A 1 552 ? -10.079 -35.975 8.052 1.00 33.50 552 VAL A C 1
ATOM 4490 O O . VAL A 1 552 ? -9.832 -36.580 7.009 1.00 33.50 552 VAL A O 1
ATOM 4493 N N . GLU A 1 553 ? -9.555 -36.334 9.224 1.00 32.31 553 GLU A N 1
ATOM 4494 C CA . GLU A 1 553 ? -9.145 -37.707 9.531 1.00 32.31 553 GLU A CA 1
ATOM 4495 C C . GLU A 1 553 ? -10.440 -38.474 9.826 1.00 32.31 553 GLU A C 1
ATOM 4497 O O . GLU A 1 553 ? -11.027 -38.328 10.896 1.00 32.31 553 GLU A O 1
ATOM 4502 N N . ILE A 1 554 ? -11.020 -39.105 8.795 1.00 32.78 554 ILE A N 1
ATOM 4503 C CA . ILE A 1 554 ? -12.369 -39.676 8.907 1.00 32.78 554 ILE A CA 1
ATOM 4504 C C . ILE A 1 554 ? -12.251 -41.072 9.494 1.00 32.78 554 ILE A C 1
ATOM 4506 O O . ILE A 1 554 ? -11.988 -42.027 8.766 1.00 32.78 554 ILE A O 1
ATOM 4510 N N . GLU A 1 555 ? -12.521 -41.201 10.786 1.00 28.80 555 GLU A N 1
ATOM 4511 C CA . GLU A 1 555 ? -12.905 -42.488 11.348 1.00 28.80 555 GLU A CA 1
ATOM 4512 C C . GLU A 1 555 ? -14.389 -42.723 11.018 1.00 28.80 555 GLU A C 1
ATOM 4514 O O . GLU A 1 555 ? -15.303 -42.213 11.669 1.00 28.80 555 GLU A O 1
ATOM 4519 N N . LEU A 1 556 ? -14.650 -43.421 9.909 1.00 31.11 556 LEU A N 1
ATOM 4520 C CA . LEU A 1 556 ? -16.008 -43.778 9.501 1.00 31.11 556 LEU A CA 1
ATOM 4521 C C . LEU A 1 556 ? -16.501 -44.949 10.354 1.00 31.11 556 LEU A C 1
ATOM 4523 O O . LEU A 1 556 ? -16.266 -46.105 10.013 1.00 31.11 556 LEU A O 1
ATOM 4527 N N . ARG A 1 557 ? -17.248 -44.662 11.421 1.00 31.80 557 ARG A N 1
ATOM 4528 C CA . ARG A 1 557 ? -18.200 -45.634 11.971 1.00 31.80 557 ARG A CA 1
ATOM 4529 C C . ARG A 1 557 ? -19.572 -45.361 11.378 1.00 31.80 557 ARG A C 1
ATOM 4531 O O . ARG A 1 557 ? -20.170 -44.319 11.642 1.00 31.80 557 ARG A O 1
ATOM 4538 N N . VAL A 1 558 ? -20.054 -46.293 10.562 1.00 32.47 558 VAL A N 1
ATOM 4539 C CA . VAL A 1 558 ? -21.475 -46.354 10.219 1.00 32.47 558 VAL A CA 1
ATOM 4540 C C . VAL A 1 558 ? -22.198 -46.747 11.502 1.00 32.47 558 VAL A C 1
ATOM 4542 O O . VAL A 1 558 ? -21.983 -47.834 12.029 1.00 32.47 558 VAL A O 1
ATOM 4545 N N . ILE A 1 559 ? -22.981 -45.820 12.043 1.00 36.41 559 ILE A N 1
ATOM 4546 C CA . ILE A 1 559 ? -23.887 -46.103 13.152 1.00 36.41 559 ILE A CA 1
ATOM 4547 C C . ILE A 1 559 ? -25.176 -46.588 12.486 1.00 36.41 559 ILE A C 1
ATOM 4549 O O . ILE A 1 559 ? -25.815 -45.802 11.780 1.00 36.41 559 ILE A O 1
ATOM 4553 N N . HIS A 1 560 ? -25.459 -47.886 12.608 1.00 35.75 560 HIS A N 1
ATOM 4554 C CA . HIS A 1 560 ? -26.694 -48.502 12.119 1.00 35.75 560 HIS A CA 1
ATOM 4555 C C . HIS A 1 560 ? -27.882 -48.158 13.009 1.00 35.75 560 HIS A C 1
ATOM 4557 O O . HIS A 1 560 ? -27.682 -48.106 14.245 1.00 35.75 560 HIS A O 1
#

Foldseek 3Di:
DLLVLQFLVRVCVVVVHDSVVVVVVLVVVVVVPLQVVLLVVVLVVLCVQVVVVAAKEWEWEWDDFPQKIWIKIFIPPDGIGIDIDSHLALVRLLVSCVSVPVNDLVSLQSYAYEYELDPSNVSSNCVRRVAHWYKYAYDPQQQHQKIWIWHADPNWIKIKIAGLCLQADPVRDCCVPVNATNNCVLAPSQKMWMWGDDDSDPCVSPPVSLVVLLVLLLVVLLQLLVVVVLLVVLQVCCVVPVDDVDARVSLVSLVSNLVNLVSCCVPPVVSLVSSLVSNLNNLQVLLPDDLLPGDLVSLVSVLNSLVSHAGRPDDPVSRVSSVVSSVSNSVNSVVNNVPPPVVVVVVVVVPPPPDPPDPPPPPDTDTPDIDRDDPVCCVVCVVVVVVVVSVCVPANNHGSDCVVVCLVVVVLNVSSVSCSVRPDDPSSSCVNPSVDPSTCPDVVVVVSVVVLVPDPDDWFDDDDDDDDDDDDPDPDDPDDDAQFKFWFWFAGPVRDIDIWIKHFHDKDAPDPDLQRIKTWIFTWDPPPDDVPDTDRPGGGDIDGRVCVVGTDPGPTDGDD

pLDDT: mean 73.58, std 21.54, range [24.25, 98.06]

Radius of gyration: 30.36 Å; chains: 1; bounding box: 78×83×70 Å

Sequence (560 aa):
MFRHSISKSGIHKLLGVSRWELKRFLRGIYQKNPQAKMNKKILKVIKSIMSRGKYVLVAVDTTFFGRTAVILIKVNHGGASMYLADKESTKSVAKALEFLKSLGPEYQDRLVFLQDGSSRIYNAIRENFENATVIRQFHNEEALGLVHVHFTYNSNRYTLVLRWDYFVEDSETMYEERGLTGGEAVLEKDELVLYAGIVVNPNHLLVEELERRINWVIGFGTRMDELPALIENDYAMYAAGKRSRIISMVAQSIRIFQKYKKHVIEHDSKRCKSINEAIHTGIKKMQHMDFSVYDGRFLLKLYRGIKVLSLCAPSREEQKQFVYDKNIVLRAMERELRESPVWARELDKKTVTHKKKVARSRYSRVELYRGRYSRSDASEHPEIEYILGILRKFFGGKYITTNIVEGLFGRVKSSVKVLRNVGNAEEEVAFRFGAVELDSTNPFSAVLVMLDLLPFGEYLRIKSEMRAEAGGRQSGSRKLEVGHVYLVQYRNRLGERKMHLILVRGRKGRRNTVRDTYYKVAYLTTEGLREGEAKVAREGITLRGDRIEAAVEIELRVIH